Protein AF-A0AAV6HNK8-F1 (afdb_monomer_lite)

Structure (mmCIF, N/CA/C/O backbone):
data_AF-A0AAV6HNK8-F1
#
_entry.id   AF-A0AAV6HNK8-F1
#
loop_
_atom_site.group_PDB
_atom_site.id
_atom_site.type_symbol
_atom_site.label_atom_id
_atom_site.label_alt_id
_atom_site.label_comp_id
_atom_site.label_asym_id
_atom_site.label_entity_id
_atom_site.label_seq_id
_atom_site.pdbx_PDB_ins_code
_atom_site.Cartn_x
_atom_site.Cartn_y
_atom_site.Cartn_z
_atom_site.occupancy
_atom_site.B_iso_or_equiv
_atom_site.auth_seq_id
_atom_site.auth_comp_id
_atom_site.auth_asym_id
_atom_site.auth_atom_id
_atom_site.pdbx_PDB_model_num
ATOM 1 N N . MET A 1 1 ? 4.208 25.286 46.062 1.00 44.47 1 MET A N 1
ATOM 2 C CA . MET A 1 1 ? 5.483 24.540 46.177 1.00 44.47 1 MET A CA 1
ATOM 3 C C . MET A 1 1 ? 5.137 23.113 46.560 1.00 44.47 1 MET A C 1
ATOM 5 O O . MET A 1 1 ? 4.572 22.928 47.631 1.00 44.47 1 MET A O 1
ATOM 9 N N . ALA A 1 2 ? 5.389 22.135 45.686 1.00 54.12 2 ALA A N 1
ATOM 10 C CA . ALA A 1 2 ? 5.210 20.724 46.035 1.00 54.12 2 ALA A CA 1
ATOM 11 C C . ALA A 1 2 ? 6.093 20.379 47.248 1.00 54.12 2 ALA A C 1
ATOM 13 O O . ALA A 1 2 ? 7.211 20.893 47.353 1.00 54.12 2 ALA A O 1
ATOM 14 N N . SER A 1 3 ? 5.610 19.545 48.175 1.00 65.12 3 SER A N 1
ATOM 15 C CA . SER A 1 3 ? 6.433 19.140 49.317 1.00 65.12 3 SER A CA 1
ATOM 16 C C . SER A 1 3 ? 7.651 18.360 48.816 1.00 65.12 3 SER A C 1
ATOM 18 O O . SER A 1 3 ? 7.527 17.491 47.950 1.00 65.12 3 SER A O 1
ATOM 20 N N . GLN A 1 4 ? 8.833 18.642 49.369 1.00 66.06 4 GLN A N 1
ATOM 21 C CA . GLN A 1 4 ? 10.076 17.948 49.006 1.00 66.06 4 GLN A CA 1
ATOM 22 C C . GLN A 1 4 ? 9.941 16.417 49.140 1.00 66.06 4 GLN A C 1
ATOM 24 O O . GLN A 1 4 ? 10.512 15.674 48.347 1.00 66.06 4 GLN A O 1
ATOM 29 N N . SER A 1 5 ? 9.092 15.958 50.067 1.00 80.06 5 SER A N 1
ATOM 30 C CA . SER A 1 5 ? 8.732 14.551 50.260 1.00 80.06 5 SER A CA 1
ATOM 31 C C . SER A 1 5 ? 7.959 13.921 49.093 1.00 80.06 5 SER A C 1
ATOM 33 O O . SER A 1 5 ? 8.168 12.749 48.801 1.00 80.06 5 SER A O 1
ATOM 35 N N . SER A 1 6 ? 7.095 14.670 48.399 1.00 85.31 6 SER A N 1
ATOM 36 C CA . SER A 1 6 ? 6.280 14.133 47.295 1.00 85.31 6 SER A CA 1
ATOM 37 C C . SER A 1 6 ? 7.118 13.887 46.042 1.00 85.31 6 SER A C 1
ATOM 39 O O . SER A 1 6 ? 6.923 12.899 45.341 1.00 85.31 6 SER A O 1
ATOM 41 N N . ILE A 1 7 ? 8.090 14.763 45.781 1.00 84.56 7 ILE A N 1
ATOM 42 C CA . ILE A 1 7 ? 9.023 14.619 44.655 1.00 84.56 7 ILE A CA 1
ATOM 43 C C . ILE A 1 7 ? 9.979 13.455 44.915 1.00 84.56 7 ILE A C 1
ATOM 45 O O . ILE A 1 7 ? 10.166 12.613 44.045 1.00 84.56 7 ILE A O 1
ATOM 49 N N . GLN A 1 8 ? 10.522 13.367 46.135 1.00 86.44 8 GLN A N 1
ATOM 50 C CA . GLN A 1 8 ? 11.359 12.239 46.552 1.00 86.44 8 GLN A CA 1
ATOM 51 C C . GLN A 1 8 ? 10.616 10.906 46.439 1.00 86.44 8 GLN A C 1
ATOM 53 O O . GLN A 1 8 ? 11.208 9.921 46.014 1.00 86.44 8 GLN A O 1
ATOM 58 N N . PHE A 1 9 ? 9.322 10.880 46.772 1.00 90.75 9 PHE A N 1
ATOM 59 C CA . PHE A 1 9 ? 8.488 9.696 46.589 1.00 90.75 9 PHE A CA 1
ATOM 60 C C . PHE A 1 9 ? 8.343 9.308 45.112 1.00 90.75 9 PHE A C 1
ATOM 62 O O . PHE A 1 9 ? 8.540 8.144 44.782 1.00 90.75 9 PHE A O 1
ATOM 69 N N . ILE A 1 10 ? 8.034 10.258 44.220 1.00 90.12 10 ILE A N 1
ATOM 70 C CA . ILE A 1 10 ? 7.902 9.987 42.776 1.00 90.12 10 ILE A CA 1
ATOM 71 C C . ILE A 1 10 ? 9.223 9.462 42.202 1.00 90.12 10 ILE A C 1
ATOM 73 O O . ILE A 1 10 ? 9.225 8.485 41.453 1.00 90.12 10 ILE A O 1
ATOM 77 N N . ASP A 1 11 ? 10.342 10.075 42.588 1.00 90.12 11 ASP A N 1
ATOM 78 C CA . ASP A 1 11 ? 11.671 9.667 42.135 1.00 90.12 11 ASP A CA 1
ATOM 79 C C . ASP A 1 11 ? 12.012 8.255 42.636 1.00 90.12 11 ASP A C 1
ATOM 81 O O . ASP A 1 11 ? 12.425 7.409 41.840 1.00 90.12 11 ASP A O 1
ATOM 85 N N . ALA A 1 12 ? 11.750 7.972 43.919 1.00 88.00 12 ALA A N 1
ATOM 86 C CA . ALA A 1 12 ? 11.883 6.643 44.519 1.00 88.00 12 ALA A CA 1
ATOM 87 C C . ALA A 1 12 ? 11.012 5.592 43.814 1.00 88.00 12 ALA A C 1
ATOM 89 O O . ALA A 1 12 ? 11.482 4.494 43.536 1.00 88.00 12 ALA A O 1
ATOM 90 N N . ALA A 1 13 ? 9.765 5.933 43.496 1.00 87.50 13 ALA A N 1
ATOM 91 C CA . ALA A 1 13 ? 8.805 5.037 42.864 1.00 87.50 13 ALA A CA 1
ATOM 92 C C . ALA A 1 13 ? 9.179 4.667 41.419 1.00 87.50 13 ALA A C 1
ATOM 94 O O . ALA A 1 13 ? 9.021 3.518 41.017 1.00 87.50 13 ALA A O 1
ATOM 95 N N . LEU A 1 14 ? 9.656 5.630 40.625 1.00 89.44 14 LEU A N 1
ATOM 96 C CA . LEU A 1 14 ? 9.901 5.436 39.191 1.00 89.44 14 LEU A CA 1
ATOM 97 C C . LEU A 1 14 ? 11.283 4.854 38.879 1.00 89.44 14 LEU A C 1
ATOM 99 O O . LEU A 1 14 ? 11.413 4.025 37.969 1.00 89.44 14 LEU A O 1
ATOM 103 N N . PHE A 1 15 ? 12.311 5.309 39.600 1.00 88.12 15 PHE A N 1
ATOM 104 C CA . PHE A 1 15 ? 13.711 5.094 39.219 1.00 88.12 15 PHE A CA 1
ATOM 105 C C . PHE A 1 15 ? 14.494 4.203 40.181 1.00 88.12 15 PHE A C 1
ATOM 107 O O . PHE A 1 15 ? 15.564 3.725 39.807 1.00 88.12 15 PHE A O 1
ATOM 114 N N . PHE A 1 16 ? 13.979 3.943 41.384 1.00 81.25 16 PHE A N 1
ATOM 115 C CA . PHE A 1 16 ? 14.625 3.043 42.334 1.00 81.25 16 PHE A CA 1
ATOM 116 C C . PHE A 1 16 ? 13.859 1.719 42.436 1.00 81.25 16 PHE A C 1
ATOM 118 O O . PHE A 1 16 ? 12.638 1.691 42.286 1.00 81.25 16 PHE A O 1
ATOM 125 N N . PRO A 1 17 ? 14.557 0.598 42.679 1.00 71.06 17 PRO A N 1
ATOM 126 C CA . PRO A 1 17 ? 13.901 -0.680 42.902 1.00 71.06 17 PRO A CA 1
ATOM 127 C C . PRO A 1 17 ? 13.093 -0.622 44.202 1.00 71.06 17 PRO A C 1
ATOM 129 O O . PRO A 1 17 ? 13.648 -0.525 45.297 1.00 71.06 17 PRO A O 1
ATOM 132 N N . THR A 1 18 ? 11.770 -0.669 44.075 1.00 71.88 18 THR A N 1
ATOM 133 C CA . THR A 1 18 ? 10.832 -0.755 45.196 1.00 71.88 18 THR A CA 1
ATOM 134 C C . THR A 1 18 ? 10.357 -2.199 45.367 1.00 71.88 18 THR A C 1
ATOM 136 O O . THR A 1 18 ? 10.446 -3.022 44.457 1.00 71.88 18 THR A O 1
ATOM 139 N N . THR A 1 19 ? 9.792 -2.525 46.529 1.00 71.75 19 THR A N 1
ATOM 140 C CA . THR A 1 19 ? 9.098 -3.807 46.759 1.00 71.75 19 THR A CA 1
ATOM 141 C C . THR A 1 19 ? 7.797 -3.941 45.953 1.00 71.75 19 THR A C 1
ATOM 143 O O . THR A 1 19 ? 7.142 -4.978 46.022 1.00 71.75 19 THR A O 1
ATOM 146 N N . PHE A 1 20 ? 7.420 -2.902 45.200 1.00 77.38 20 PHE A N 1
ATOM 147 C CA . PHE A 1 20 ? 6.182 -2.791 44.441 1.00 77.38 20 PHE A CA 1
ATOM 148 C C . PHE A 1 20 ? 6.483 -2.237 43.031 1.00 77.38 20 PHE A C 1
ATOM 150 O O . PHE A 1 20 ? 6.378 -1.027 42.811 1.00 77.38 20 PHE A O 1
ATOM 157 N N . PRO A 1 21 ? 6.926 -3.087 42.084 1.00 81.94 21 PRO A N 1
ATOM 158 C CA . PRO A 1 21 ? 7.360 -2.635 40.766 1.00 81.94 21 PRO A CA 1
ATOM 159 C C . PRO A 1 21 ? 6.172 -2.114 39.952 1.00 81.94 21 PRO A C 1
ATOM 161 O O . PRO A 1 21 ? 5.161 -2.803 39.814 1.00 81.94 21 PRO A O 1
ATOM 164 N N . LEU A 1 22 ? 6.312 -0.901 39.418 1.00 90.25 22 LEU A N 1
ATOM 165 C CA . LEU A 1 22 ? 5.313 -0.259 38.563 1.00 90.25 22 LEU A CA 1
ATOM 166 C C . LEU A 1 22 ? 5.323 -0.845 37.146 1.00 90.25 22 LEU A C 1
ATOM 168 O O . LEU A 1 22 ? 6.377 -1.240 36.649 1.00 90.25 22 LEU A O 1
ATOM 172 N N . SER A 1 23 ? 4.173 -0.814 36.470 1.00 90.19 23 SER A N 1
ATOM 173 C CA . SER A 1 23 ? 4.002 -1.336 35.103 1.00 90.19 23 SER A CA 1
ATOM 174 C C . SER A 1 23 ? 4.705 -0.513 34.006 1.00 90.19 23 SER A C 1
ATOM 176 O O . SER A 1 23 ? 4.673 -0.897 32.843 1.00 90.19 23 SER A O 1
ATOM 178 N N . TYR A 1 24 ? 5.354 0.608 34.341 1.00 91.56 24 TYR A N 1
ATOM 179 C CA . TYR A 1 24 ? 6.062 1.456 33.373 1.00 91.56 24 TYR A CA 1
ATOM 180 C C . TYR A 1 24 ? 7.445 0.878 33.052 1.00 91.56 24 TYR A C 1
ATOM 182 O O . TYR A 1 24 ? 8.347 0.904 33.897 1.00 91.56 24 TYR A O 1
ATOM 190 N N . THR A 1 25 ? 7.635 0.369 31.836 1.00 85.75 25 THR A N 1
ATOM 191 C CA . THR A 1 25 ? 8.902 -0.253 31.413 1.00 85.75 25 THR A CA 1
ATOM 192 C C . THR A 1 25 ? 9.854 0.723 30.727 1.00 85.75 25 THR A C 1
ATOM 194 O O . THR A 1 25 ? 11.067 0.574 30.858 1.00 85.75 25 THR A O 1
ATOM 197 N N . ASP A 1 26 ? 9.326 1.724 30.022 1.00 89.62 26 ASP A N 1
ATOM 198 C CA . ASP A 1 26 ? 10.111 2.658 29.211 1.00 89.62 26 ASP A CA 1
ATOM 199 C C . ASP A 1 26 ? 10.731 3.794 30.065 1.00 89.62 26 ASP A C 1
ATOM 201 O O . ASP A 1 26 ? 10.008 4.501 30.777 1.00 89.62 26 ASP A O 1
ATOM 205 N N . PRO A 1 27 ? 12.065 4.000 30.036 1.00 89.19 27 PRO A N 1
ATOM 206 C CA . PRO A 1 27 ? 12.718 5.114 30.723 1.00 89.19 27 PRO A CA 1
ATOM 207 C C . PRO A 1 27 ? 12.196 6.502 30.326 1.00 89.19 27 PRO A C 1
ATOM 209 O O . PRO A 1 27 ? 12.055 7.360 31.203 1.00 89.19 27 PRO A O 1
ATOM 212 N N . ASP A 1 28 ? 11.886 6.731 29.048 1.00 89.81 28 ASP A N 1
ATOM 213 C CA . ASP A 1 28 ? 11.427 8.040 28.566 1.00 89.81 28 ASP A CA 1
ATOM 214 C C . ASP A 1 28 ? 10.011 8.330 29.074 1.00 89.81 28 ASP A C 1
ATOM 216 O O . ASP A 1 28 ? 9.724 9.414 29.595 1.00 89.81 28 ASP A O 1
ATOM 220 N N . GLN A 1 29 ? 9.152 7.309 29.057 1.00 93.38 29 GLN A N 1
ATOM 221 C CA . GLN A 1 29 ? 7.832 7.339 29.681 1.00 93.38 29 GLN A CA 1
ATOM 222 C C . GLN A 1 29 ? 7.901 7.735 31.164 1.00 93.38 29 GLN A C 1
ATOM 224 O O . GLN A 1 29 ? 7.149 8.602 31.618 1.00 93.38 29 GLN A O 1
ATOM 229 N N . LYS A 1 30 ? 8.824 7.144 31.933 1.00 92.69 30 LYS A N 1
ATOM 230 C CA . LYS A 1 30 ? 9.005 7.466 33.359 1.00 92.69 30 LYS A CA 1
ATOM 231 C C . LYS A 1 30 ? 9.391 8.928 33.571 1.00 92.69 30 LYS A C 1
ATOM 233 O O . LYS A 1 30 ? 8.860 9.575 34.476 1.00 92.69 30 LYS A O 1
ATOM 238 N N . TRP A 1 31 ? 10.269 9.477 32.732 1.00 92.12 31 TRP A N 1
ATOM 239 C CA . TRP A 1 31 ? 10.632 10.896 32.784 1.00 92.12 31 TRP A CA 1
ATOM 240 C C . TRP A 1 31 ? 9.448 11.819 32.478 1.00 92.12 31 TRP A C 1
ATOM 242 O O . TRP A 1 31 ? 9.265 12.828 33.168 1.00 92.12 31 TRP A O 1
ATOM 252 N N . LEU A 1 32 ? 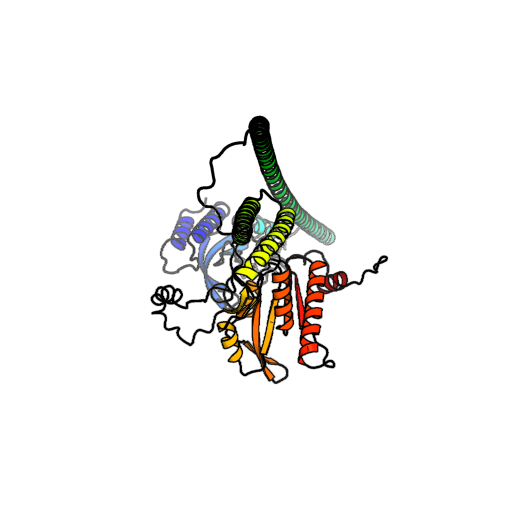8.605 11.460 31.508 1.00 92.94 32 LEU A N 1
ATOM 253 C CA . LEU A 1 32 ? 7.386 12.208 31.188 1.00 92.94 32 LEU A CA 1
ATOM 254 C C . LEU A 1 32 ? 6.366 12.159 32.332 1.00 92.94 32 LEU A C 1
ATOM 256 O O . LEU A 1 32 ? 5.843 13.202 32.730 1.00 92.94 32 LEU A O 1
ATOM 260 N N . ILE A 1 33 ? 6.136 10.979 32.918 1.00 94.31 33 ILE A N 1
ATOM 261 C CA . ILE A 1 33 ? 5.275 10.803 34.099 1.00 94.31 33 ILE A CA 1
ATOM 262 C C . ILE A 1 33 ? 5.754 11.697 35.243 1.00 94.31 33 ILE A C 1
ATOM 264 O O . ILE A 1 33 ? 4.965 12.462 35.805 1.00 94.31 33 ILE A O 1
ATOM 268 N N . ARG A 1 34 ? 7.056 11.651 35.550 1.00 93.62 34 ARG A N 1
ATOM 269 C CA . ARG A 1 34 ? 7.684 12.489 36.577 1.00 93.62 34 ARG A CA 1
ATOM 270 C C . ARG A 1 34 ? 7.429 13.974 36.318 1.00 93.62 34 ARG A C 1
ATOM 272 O O . ARG A 1 34 ? 7.010 14.686 37.228 1.00 93.62 34 ARG A O 1
ATOM 279 N N . SER A 1 35 ? 7.664 14.436 35.090 1.00 91.69 35 SER A N 1
ATOM 280 C CA . SER A 1 35 ? 7.471 15.835 34.692 1.00 91.69 35 SER A CA 1
ATOM 281 C C . SER A 1 35 ? 6.012 16.286 34.848 1.00 91.69 35 SER A C 1
ATOM 283 O O . SER A 1 35 ? 5.733 17.316 35.468 1.00 91.69 35 SER A O 1
ATOM 285 N N . HIS A 1 36 ? 5.060 15.488 34.357 1.00 93.00 36 HIS A N 1
ATOM 286 C CA . HIS A 1 36 ? 3.637 15.830 34.403 1.00 93.00 36 HIS A CA 1
ATOM 287 C C . HIS A 1 36 ? 3.088 15.816 35.839 1.00 93.00 36 HIS A C 1
ATOM 289 O O . HIS A 1 36 ? 2.350 16.728 36.214 1.00 93.00 36 HIS A O 1
ATOM 295 N N . LEU A 1 37 ? 3.480 14.842 36.670 1.00 93.00 37 LEU A N 1
ATOM 296 C CA . LEU A 1 37 ? 3.122 14.818 38.093 1.00 93.00 37 LEU A CA 1
ATOM 297 C C . LEU A 1 37 ? 3.743 15.988 38.857 1.00 93.00 37 LEU A C 1
ATOM 299 O O . LEU A 1 37 ? 3.088 16.590 39.703 1.00 93.00 37 LEU A O 1
ATOM 303 N N . PHE A 1 38 ? 4.985 16.351 38.547 1.00 91.19 38 PHE A N 1
ATOM 304 C CA . PHE A 1 38 ? 5.630 17.506 39.158 1.00 91.19 38 PHE A CA 1
ATOM 305 C C . PHE A 1 38 ? 4.871 18.805 38.854 1.00 91.19 38 PHE A C 1
ATOM 307 O O . PHE A 1 38 ? 4.566 19.561 39.778 1.00 91.19 38 PHE A O 1
ATOM 314 N N . SER A 1 39 ? 4.502 19.032 37.589 1.00 90.38 39 SER A N 1
ATOM 315 C CA . SER A 1 39 ? 3.689 20.188 37.181 1.00 90.38 39 SER A CA 1
ATOM 316 C C . SER A 1 39 ? 2.329 20.215 37.892 1.00 90.38 39 SER A C 1
ATOM 318 O O . SER A 1 39 ? 1.909 21.258 38.404 1.00 90.38 39 SER A O 1
ATOM 320 N N . LEU A 1 40 ? 1.674 19.054 38.018 1.00 91.94 40 LEU A N 1
ATOM 321 C CA . LEU A 1 40 ? 0.423 18.914 38.763 1.00 91.94 40 LEU A CA 1
ATOM 322 C C . LEU A 1 40 ? 0.594 19.331 40.233 1.00 91.94 40 LEU A C 1
ATOM 324 O O . LEU A 1 40 ? -0.136 20.193 40.712 1.00 91.94 40 LEU A O 1
ATOM 328 N N . LEU A 1 41 ? 1.580 18.771 40.938 1.00 91.38 41 LEU A N 1
ATOM 329 C CA . LEU A 1 41 ? 1.805 19.023 42.368 1.00 91.38 41 LEU A CA 1
ATOM 330 C C . LEU A 1 41 ? 2.271 20.453 42.673 1.00 91.38 41 LEU A C 1
ATOM 332 O O . LEU A 1 41 ? 2.056 20.956 43.777 1.00 91.38 41 LEU A O 1
ATOM 336 N N . GLN A 1 42 ? 2.926 21.124 41.723 1.00 88.88 42 GLN A N 1
ATOM 337 C CA . GLN A 1 42 ? 3.299 22.528 41.888 1.00 88.88 42 GLN A CA 1
ATOM 338 C C . GLN A 1 42 ? 2.079 23.449 41.937 1.00 88.88 42 GLN A C 1
ATOM 340 O O . GLN A 1 42 ? 2.050 24.358 42.773 1.00 88.88 42 GLN A O 1
ATOM 345 N N . ASN A 1 43 ? 1.100 23.196 41.067 1.00 86.31 43 ASN A N 1
ATOM 346 C CA . ASN A 1 43 ? -0.100 24.014 40.908 1.00 86.31 43 ASN A CA 1
ATOM 347 C C . ASN A 1 43 ? -1.245 23.580 41.835 1.00 86.31 43 ASN A C 1
ATOM 349 O O . ASN A 1 43 ? -2.023 24.413 42.294 1.00 86.31 43 ASN A O 1
ATOM 353 N N . PHE A 1 44 ? -1.311 22.290 42.162 1.00 89.75 44 PHE A N 1
ATOM 354 C CA . PHE A 1 44 ? -2.344 21.681 42.995 1.00 89.75 44 PHE A CA 1
ATOM 355 C C . PHE A 1 44 ? -1.694 20.885 44.145 1.00 89.75 44 PHE A C 1
ATOM 357 O O . PHE A 1 44 ? -1.632 19.654 44.113 1.00 89.75 44 PHE A O 1
ATOM 364 N N . PRO A 1 45 ? -1.191 21.572 45.190 1.00 86.88 45 PRO A N 1
ATOM 365 C CA . PRO A 1 45 ? -0.364 20.964 46.241 1.00 86.88 45 PRO A CA 1
ATOM 366 C C . PRO A 1 45 ? -1.129 20.046 47.209 1.00 86.88 45 PRO A C 1
ATOM 368 O O . PRO A 1 45 ? -0.522 19.454 48.097 1.00 86.88 45 PRO A O 1
ATOM 371 N N . PHE A 1 46 ? -2.454 19.951 47.080 1.00 87.19 46 PHE A N 1
ATOM 372 C CA . PHE A 1 46 ? -3.301 19.068 47.886 1.00 87.19 46 PHE A CA 1
ATOM 373 C C . PHE A 1 46 ? -3.335 17.628 47.360 1.00 87.19 46 PHE A C 1
ATOM 375 O O . PHE A 1 46 ? -3.758 16.733 48.090 1.00 87.19 46 PHE A O 1
ATOM 382 N N . PHE A 1 47 ? -2.870 17.385 46.131 1.00 92.31 47 PHE A N 1
ATOM 383 C CA . PHE A 1 47 ? -2.660 16.026 45.648 1.00 92.31 47 PHE A CA 1
ATOM 384 C C . PHE A 1 47 ? -1.448 15.393 46.326 1.00 92.31 47 PHE A C 1
ATOM 386 O O . PHE A 1 47 ? -0.406 16.022 46.514 1.00 92.31 47 PHE A O 1
ATOM 393 N N . ARG A 1 48 ? -1.581 14.117 46.670 1.00 92.06 48 ARG A N 1
ATOM 394 C CA . ARG A 1 48 ? -0.521 13.287 47.229 1.00 92.06 48 ARG A CA 1
ATOM 395 C C . ARG A 1 48 ? -0.267 12.118 46.287 1.00 92.06 48 ARG A C 1
ATOM 397 O O . ARG A 1 48 ? -1.211 11.378 46.003 1.00 92.06 48 ARG A O 1
ATOM 404 N N . PRO A 1 49 ? 0.969 11.951 45.791 1.00 93.81 49 PRO A N 1
ATOM 405 C CA . PRO A 1 49 ? 1.299 10.800 44.974 1.00 93.81 49 PRO A CA 1
ATOM 406 C C . PRO A 1 49 ? 1.299 9.532 45.836 1.00 93.81 49 PRO A C 1
ATOM 408 O O . PRO A 1 49 ? 1.772 9.547 46.973 1.00 93.81 49 PRO A O 1
ATOM 411 N N . SER A 1 50 ? 0.783 8.440 45.287 1.00 92.81 50 SER A N 1
ATOM 412 C CA . SER A 1 50 ? 0.836 7.106 45.882 1.00 92.81 50 SER A CA 1
ATOM 413 C C . SER A 1 50 ? 0.971 6.048 44.783 1.00 92.81 50 SER A C 1
ATOM 415 O O . SER A 1 50 ? 0.846 6.339 43.593 1.00 92.81 50 SER A O 1
ATOM 417 N N . MET A 1 51 ? 1.271 4.814 45.176 1.00 92.44 51 MET A N 1
ATOM 418 C CA . MET A 1 51 ? 1.294 3.647 44.293 1.00 92.44 51 MET A CA 1
ATOM 419 C C . MET A 1 51 ? 0.226 2.659 44.747 1.00 92.44 51 MET A C 1
ATOM 421 O O . MET A 1 51 ? -0.042 2.539 45.944 1.00 92.44 51 MET A O 1
ATOM 425 N N . GLY A 1 52 ? -0.370 1.932 43.810 1.00 90.81 52 GLY A N 1
ATOM 426 C CA . GLY A 1 52 ? -1.340 0.897 44.141 1.00 90.81 52 GLY A CA 1
ATOM 427 C C . GLY A 1 52 ? -1.607 -0.057 42.989 1.00 90.81 52 GLY A C 1
ATOM 428 O O . GLY A 1 52 ? -1.196 0.187 41.855 1.00 90.81 52 GLY A O 1
ATOM 429 N N . VAL A 1 53 ? -2.300 -1.151 43.304 1.00 93.31 53 VAL A N 1
ATOM 430 C CA . VAL A 1 53 ? -2.817 -2.080 42.298 1.00 93.31 53 VAL A CA 1
ATOM 431 C C . VAL A 1 53 ? -4.134 -1.515 41.780 1.00 93.31 53 VAL A C 1
ATOM 433 O O . VAL A 1 53 ? -5.078 -1.340 42.552 1.00 93.31 53 VAL A O 1
ATOM 436 N N . PHE A 1 54 ? -4.194 -1.228 40.488 1.00 91.62 54 PHE A N 1
ATOM 437 C CA . PHE A 1 54 ? -5.417 -0.881 39.785 1.00 91.62 54 PHE A CA 1
ATOM 438 C C . PHE A 1 54 ? -5.998 -2.133 39.126 1.00 91.62 54 PHE A C 1
ATOM 440 O O . PHE A 1 54 ? -5.253 -2.913 38.539 1.00 91.62 54 PHE A O 1
ATOM 447 N N . ILE A 1 55 ? -7.313 -2.330 39.237 1.00 90.81 55 ILE A N 1
ATOM 448 C CA . ILE A 1 55 ? -8.030 -3.447 38.612 1.00 90.81 55 ILE A CA 1
ATOM 449 C C . ILE A 1 55 ? -8.841 -2.874 37.452 1.00 90.81 55 ILE A C 1
ATOM 451 O O . ILE A 1 55 ? -9.748 -2.071 37.666 1.00 90.81 55 ILE A O 1
ATOM 455 N N . HIS A 1 56 ? -8.495 -3.269 36.232 1.00 87.69 56 HIS A N 1
ATOM 456 C CA . HIS A 1 56 ? -9.207 -2.904 35.016 1.00 87.69 56 HIS A CA 1
ATOM 457 C C . HIS A 1 56 ? -10.563 -3.623 34.937 1.00 87.69 56 HIS A C 1
ATOM 459 O O . HIS A 1 56 ? -10.806 -4.629 35.606 1.00 87.69 56 HIS A O 1
ATOM 465 N N . ASN A 1 57 ? -11.461 -3.112 34.091 1.00 81.56 57 ASN A N 1
ATOM 466 C CA . ASN A 1 57 ? -12.815 -3.661 33.933 1.00 81.56 57 ASN A CA 1
ATOM 467 C C . ASN A 1 57 ? -12.833 -5.112 33.410 1.00 81.56 57 ASN A C 1
ATOM 469 O O . ASN A 1 57 ? -13.821 -5.816 33.599 1.00 81.56 57 ASN A O 1
ATOM 473 N N . ASP A 1 58 ? -11.758 -5.557 32.760 1.00 79.25 58 ASP A N 1
ATOM 474 C CA . ASP A 1 58 ? -11.541 -6.927 32.279 1.00 79.25 58 ASP A CA 1
ATOM 475 C C . ASP A 1 58 ? -10.956 -7.867 33.355 1.00 79.25 58 ASP A C 1
ATOM 477 O O . ASP A 1 58 ? -10.755 -9.055 33.103 1.00 79.25 58 ASP A O 1
ATOM 481 N N . GLY A 1 59 ? -10.706 -7.353 34.563 1.00 81.31 59 GLY A N 1
ATOM 482 C CA . GLY A 1 59 ? -10.098 -8.081 35.673 1.00 81.31 59 GLY A CA 1
ATOM 483 C C . GLY A 1 59 ? -8.568 -8.080 35.667 1.00 81.31 59 GLY A C 1
ATOM 484 O O . GLY A 1 59 ? -7.972 -8.651 36.583 1.00 81.31 59 GLY A O 1
ATOM 485 N N . ALA A 1 60 ? -7.915 -7.439 34.691 1.00 86.81 60 ALA A N 1
ATOM 486 C CA . ALA A 1 60 ? -6.465 -7.292 34.687 1.00 86.81 60 ALA A CA 1
ATOM 487 C C . ALA A 1 60 ? -6.005 -6.371 35.828 1.00 86.81 60 ALA A C 1
ATOM 489 O O . ALA A 1 60 ? -6.650 -5.373 36.146 1.00 86.81 60 ALA A O 1
ATOM 490 N N . THR A 1 61 ? -4.875 -6.694 36.456 1.00 90.00 61 THR A N 1
ATOM 491 C CA . THR A 1 61 ? -4.290 -5.891 37.539 1.00 90.00 61 THR A CA 1
ATOM 492 C C . THR A 1 61 ? -3.005 -5.217 37.077 1.00 90.00 61 THR A C 1
ATOM 494 O O . THR A 1 61 ? -2.105 -5.909 36.602 1.00 90.00 61 THR A O 1
ATOM 497 N N . ALA A 1 62 ? -2.874 -3.910 37.298 1.00 91.56 62 ALA A N 1
ATOM 498 C CA . ALA A 1 62 ? -1.674 -3.141 36.979 1.00 91.56 62 ALA A CA 1
ATOM 499 C C . ALA A 1 62 ? -1.162 -2.373 38.205 1.00 91.56 62 ALA A C 1
ATOM 501 O O . ALA A 1 62 ? -1.937 -1.788 38.961 1.00 91.56 62 ALA A O 1
ATOM 502 N N . ASN A 1 63 ? 0.156 -2.342 38.401 1.00 93.25 63 ASN A N 1
ATOM 503 C CA . ASN A 1 63 ? 0.778 -1.567 39.473 1.00 93.25 63 ASN A CA 1
ATOM 504 C C . ASN A 1 63 ? 1.042 -0.152 38.965 1.00 93.25 63 ASN A C 1
ATOM 506 O O . ASN A 1 63 ? 1.999 0.085 38.223 1.00 93.25 63 ASN A O 1
ATOM 510 N N . LEU A 1 64 ? 0.188 0.788 39.356 1.00 95.06 64 LEU A N 1
ATOM 511 C CA . LEU A 1 64 ? 0.162 2.132 38.793 1.00 95.06 64 LEU A CA 1
ATOM 512 C C . LEU A 1 64 ? 0.489 3.192 39.847 1.00 95.06 64 LEU A C 1
ATOM 514 O O . LEU A 1 64 ? 0.306 3.012 41.054 1.00 95.06 64 LEU A O 1
ATOM 518 N N . LEU A 1 65 ? 0.960 4.333 39.348 1.00 94.88 65 LEU A N 1
ATOM 519 C CA . LEU A 1 65 ? 1.057 5.567 40.125 1.00 94.88 65 LEU A CA 1
ATOM 520 C C . LEU A 1 65 ? -0.284 6.285 40.086 1.00 94.88 65 LEU A C 1
ATOM 522 O O . LEU A 1 65 ? -0.928 6.367 39.039 1.00 94.88 65 LEU A O 1
ATOM 526 N N . ASN A 1 66 ? -0.661 6.867 41.213 1.00 94.56 66 ASN A N 1
ATOM 527 C CA . ASN A 1 66 ? -1.811 7.742 41.300 1.00 94.56 66 ASN A CA 1
ATOM 528 C C . ASN A 1 66 ? -1.492 9.015 42.084 1.00 94.56 66 ASN A C 1
ATOM 530 O O . ASN A 1 66 ? -0.472 9.123 42.766 1.00 94.56 66 ASN A O 1
ATOM 534 N N . ALA A 1 67 ? -2.380 9.990 41.957 1.00 95.12 67 ALA A N 1
ATOM 535 C CA . ALA A 1 67 ? -2.396 11.195 42.759 1.00 95.12 67 ALA A CA 1
ATOM 536 C C . ALA A 1 67 ? -3.793 11.361 43.363 1.00 95.12 67 ALA A C 1
ATOM 538 O O . ALA A 1 67 ? -4.770 11.533 42.632 1.00 95.12 67 ALA A O 1
ATOM 539 N N . THR A 1 68 ? -3.887 11.317 44.691 1.00 94.62 68 THR A N 1
ATOM 540 C CA . THR A 1 68 ? -5.151 11.474 45.426 1.00 94.62 68 THR A CA 1
ATOM 541 C C . THR A 1 68 ? -5.166 12.801 46.168 1.00 94.62 68 THR A C 1
ATOM 543 O O . THR A 1 68 ? -4.183 13.154 46.819 1.00 94.62 68 THR A O 1
ATOM 546 N N . GLY A 1 69 ? -6.265 13.544 46.101 1.00 92.38 69 GLY A N 1
ATOM 547 C CA . GLY A 1 69 ? -6.405 14.805 46.822 1.00 92.38 69 GLY A CA 1
ATOM 548 C C . GLY A 1 69 ? -7.825 15.351 46.801 1.00 92.38 69 GLY A C 1
ATOM 549 O O . GLY A 1 69 ? -8.656 14.929 46.004 1.00 92.38 69 GLY A O 1
ATOM 550 N N . ASP A 1 70 ? -8.078 16.321 47.672 1.00 90.44 70 ASP A N 1
ATOM 551 C CA . ASP A 1 70 ? -9.373 16.987 47.784 1.00 90.44 70 ASP A CA 1
ATOM 552 C C . ASP A 1 70 ? -9.381 18.265 46.939 1.00 90.44 70 ASP A C 1
ATOM 554 O O . ASP A 1 70 ? -8.775 19.280 47.293 1.00 90.44 70 ASP A O 1
ATOM 558 N N . LEU A 1 71 ? -10.051 18.210 45.790 1.00 89.94 71 LEU A N 1
ATOM 559 C CA . LEU A 1 71 ? -10.129 19.301 44.831 1.00 89.94 71 LEU A CA 1
ATOM 560 C C . LEU A 1 71 ? -11.128 20.361 45.304 1.00 89.94 71 LEU A C 1
ATOM 562 O O . LEU A 1 71 ? -12.343 20.160 45.260 1.00 89.94 71 LEU A O 1
ATOM 566 N N . GLN A 1 72 ? -10.623 21.520 45.726 1.00 86.62 72 GLN A N 1
ATOM 567 C CA . GLN A 1 72 ? -11.474 22.662 46.049 1.00 86.62 72 GLN A CA 1
ATOM 568 C C . GLN A 1 72 ? -11.922 23.369 44.769 1.00 86.62 72 GLN A C 1
ATOM 570 O O . GLN A 1 72 ? -11.108 23.958 44.060 1.00 86.62 72 GLN A O 1
ATOM 575 N N . VAL A 1 73 ? -13.226 23.352 44.508 1.00 84.38 73 VAL A N 1
ATOM 576 C CA . VAL A 1 73 ? -13.792 23.909 43.274 1.00 84.38 73 VAL A CA 1
ATOM 577 C C . VAL A 1 73 ? -14.399 25.303 43.480 1.00 84.38 73 VAL A C 1
ATOM 579 O O . VAL A 1 73 ? -14.139 26.219 42.705 1.00 84.38 73 VAL A O 1
ATOM 582 N N . SER A 1 74 ? -15.162 25.496 44.558 1.00 76.44 74 SER A N 1
ATOM 583 C CA . SER A 1 74 ? -15.702 26.795 44.981 1.00 76.44 74 SER A CA 1
ATOM 584 C C . SER A 1 74 ? -15.579 26.943 46.494 1.00 76.44 74 SER A C 1
ATOM 586 O O . SER A 1 74 ? -15.531 25.952 47.211 1.00 76.44 74 SER A O 1
ATOM 588 N N . ARG A 1 75 ? -15.549 28.173 47.020 1.00 73.56 75 ARG A N 1
ATOM 589 C CA . ARG A 1 75 ? -15.509 28.417 48.478 1.00 73.56 75 ARG A CA 1
ATOM 590 C C . ARG A 1 75 ? -16.802 28.014 49.196 1.00 73.56 75 ARG A C 1
ATOM 592 O O . ARG A 1 75 ? -16.786 27.864 50.411 1.00 73.56 75 ARG A O 1
ATOM 599 N N . SER A 1 76 ? -17.903 27.887 48.458 1.00 69.50 76 SER A N 1
ATOM 600 C CA . SER A 1 76 ? -19.238 27.575 48.980 1.00 69.50 76 SER A CA 1
ATOM 601 C C . SER A 1 76 ? -19.644 26.108 48.822 1.00 69.50 76 SER A C 1
ATOM 603 O O . SER A 1 76 ? -20.724 25.739 49.275 1.00 69.50 76 SER A O 1
ATOM 605 N N . THR A 1 77 ? -18.813 25.277 48.186 1.00 77.69 77 THR A N 1
ATOM 606 C CA . THR A 1 77 ? -19.081 23.850 47.967 1.00 77.69 77 THR A CA 1
ATOM 607 C C . THR A 1 77 ? -18.057 22.992 48.712 1.00 77.69 77 THR A C 1
ATOM 609 O O . THR A 1 77 ? -16.925 23.439 48.934 1.00 77.69 77 THR A O 1
ATOM 612 N N . PRO A 1 78 ? -18.422 21.762 49.116 1.00 82.00 78 PRO A N 1
ATOM 613 C CA . PRO A 1 78 ? -17.472 20.841 49.719 1.00 82.00 78 PRO A CA 1
ATOM 614 C C . PRO A 1 78 ? -16.347 20.500 48.723 1.00 82.00 78 PRO A C 1
ATOM 616 O O . PRO A 1 78 ? -16.559 20.571 47.511 1.00 82.00 78 PRO A O 1
ATOM 619 N N . PRO A 1 79 ? -15.148 20.143 49.210 1.00 87.12 79 PRO A N 1
ATOM 620 C CA . PRO A 1 79 ? -14.082 19.636 48.354 1.00 87.12 79 PRO A CA 1
ATOM 621 C C . PRO A 1 79 ? -14.510 18.346 47.641 1.00 87.12 79 PRO A C 1
ATOM 623 O O . PRO A 1 79 ? -15.226 17.522 48.214 1.00 87.12 79 PRO A O 1
ATOM 626 N N . VAL A 1 80 ? -14.035 18.153 46.411 1.00 90.25 80 VAL A N 1
ATOM 627 C CA . VAL A 1 80 ? -14.269 16.935 45.628 1.00 90.25 80 VAL A CA 1
ATOM 628 C C . VAL A 1 80 ? -13.076 15.989 45.811 1.00 90.25 80 VAL A C 1
ATOM 630 O O . VAL A 1 80 ? -11.998 16.285 45.294 1.00 90.25 80 VAL A O 1
ATOM 633 N N . PRO A 1 81 ? -13.223 14.856 46.516 1.00 92.31 81 PRO A N 1
ATOM 634 C CA . PRO A 1 81 ? -12.149 13.881 46.673 1.00 92.31 81 PRO A CA 1
ATOM 635 C C . PRO A 1 81 ? -11.891 13.182 45.333 1.00 92.31 81 PRO A C 1
ATOM 637 O O . PRO A 1 81 ? -12.741 12.456 44.813 1.00 92.31 81 PRO A O 1
ATOM 640 N N . LEU A 1 82 ? -10.710 13.415 44.769 1.00 93.69 82 LEU A N 1
ATOM 641 C CA . LEU A 1 82 ? -10.327 12.981 43.433 1.00 93.69 82 LEU A CA 1
ATOM 642 C C . LEU A 1 82 ? -9.101 12.069 43.499 1.00 93.69 82 LEU A C 1
ATOM 644 O O . LEU A 1 82 ? -8.109 12.389 44.156 1.00 93.69 82 LEU A O 1
ATOM 648 N N . THR A 1 83 ? -9.144 10.962 42.766 1.00 95.19 83 THR A N 1
ATOM 649 C CA . THR A 1 83 ? -7.994 10.085 42.531 1.00 95.19 83 THR A CA 1
ATOM 650 C C . THR A 1 83 ? -7.714 10.005 41.039 1.00 95.19 83 THR A C 1
ATOM 652 O O . THR A 1 83 ? -8.576 9.601 40.263 1.00 95.19 83 THR A O 1
ATOM 655 N N . ILE A 1 84 ? -6.502 10.381 40.639 1.00 96.56 84 ILE A N 1
ATOM 656 C CA . ILE A 1 84 ? -6.037 10.326 39.252 1.00 96.56 84 ILE A CA 1
ATOM 657 C C . ILE A 1 84 ? -5.036 9.183 39.138 1.00 96.56 84 ILE A C 1
ATOM 659 O O . ILE A 1 84 ? -3.932 9.284 39.666 1.00 96.56 84 ILE A O 1
ATOM 663 N N . TRP A 1 85 ? -5.409 8.110 38.455 1.00 96.25 85 TRP A N 1
ATOM 664 C CA . TRP A 1 85 ? -4.536 6.984 38.137 1.00 96.25 85 TRP A CA 1
ATOM 665 C C . TRP A 1 85 ? -3.880 7.194 36.776 1.00 96.25 85 TRP A C 1
ATOM 667 O O . TRP A 1 85 ? -4.541 7.558 35.804 1.00 96.25 85 TRP A O 1
ATOM 677 N N . LEU A 1 86 ? -2.575 6.961 36.689 1.00 96.31 86 LEU A N 1
ATOM 678 C CA . LEU A 1 86 ? -1.848 7.040 35.426 1.00 96.31 86 LEU A CA 1
ATOM 679 C C . LEU A 1 86 ? -1.863 5.672 34.748 1.00 96.31 86 LEU A C 1
ATOM 681 O O . LEU A 1 86 ? -1.393 4.699 35.324 1.00 96.31 86 LEU A O 1
ATOM 685 N N . HIS A 1 87 ? -2.420 5.606 33.538 1.00 94.69 87 HIS A N 1
ATOM 686 C CA . HIS A 1 87 ? -2.494 4.374 32.753 1.00 94.69 87 HIS A CA 1
ATOM 687 C C . HIS A 1 87 ? -1.089 3.829 32.446 1.00 94.69 87 HIS A C 1
ATOM 689 O O . HIS A 1 87 ? -0.158 4.605 32.242 1.00 94.69 87 HIS A O 1
ATOM 695 N N . GLU A 1 88 ? -0.927 2.514 32.314 1.00 92.94 88 GLU A N 1
ATOM 696 C CA . GLU A 1 88 ? 0.361 1.870 31.978 1.00 92.94 88 GLU A CA 1
ATOM 697 C C . GLU A 1 88 ? 0.981 2.345 30.653 1.00 92.94 88 GLU A C 1
ATOM 699 O O . GLU A 1 88 ? 2.195 2.313 30.498 1.00 92.94 88 GLU A O 1
ATOM 704 N N . ASN A 1 89 ? 0.152 2.874 29.748 1.00 93.06 89 ASN A N 1
ATOM 705 C CA . ASN A 1 89 ? 0.533 3.453 28.448 1.00 93.06 89 ASN A CA 1
ATOM 706 C C . ASN A 1 89 ? 0.486 4.995 28.432 1.00 93.06 89 ASN A C 1
ATOM 708 O O . ASN A 1 89 ? 0.475 5.626 27.373 1.00 93.06 89 ASN A O 1
ATOM 712 N N . TYR A 1 90 ? 0.399 5.635 29.597 1.00 94.25 90 TYR A N 1
ATOM 713 C CA . TYR A 1 90 ? 0.456 7.090 29.714 1.00 94.25 90 TYR A CA 1
ATOM 714 C C . TYR A 1 90 ? 1.828 7.613 29.246 1.00 94.25 90 TYR A C 1
ATOM 716 O O . TYR A 1 90 ? 2.832 7.015 29.624 1.00 94.25 90 TYR A O 1
ATOM 724 N N . PRO A 1 91 ? 1.927 8.728 28.494 1.00 93.12 91 PRO A N 1
ATOM 725 C CA . PRO A 1 91 ? 0.874 9.707 28.201 1.00 93.12 91 PRO A CA 1
ATOM 726 C C . PRO A 1 91 ? 0.078 9.457 26.911 1.00 93.12 91 PRO A C 1
ATOM 728 O O . PRO A 1 91 ? -0.795 10.262 26.596 1.00 93.12 91 PRO A O 1
ATOM 731 N N . HIS A 1 92 ? 0.339 8.382 26.164 1.00 91.94 92 HIS A N 1
ATOM 732 C CA . HIS A 1 92 ? -0.400 8.080 24.929 1.00 91.94 92 HIS A CA 1
ATOM 733 C C . HIS A 1 92 ? -1.857 7.683 25.191 1.00 91.94 92 HIS A C 1
ATOM 735 O O . HIS A 1 92 ? -2.720 7.935 24.355 1.00 91.94 92 HIS A O 1
ATOM 741 N N . VAL A 1 93 ? -2.134 7.119 26.369 1.00 92.56 93 VAL A N 1
ATOM 742 C CA . VAL A 1 93 ? -3.487 6.857 26.874 1.00 92.56 93 VAL A CA 1
ATOM 743 C C . VAL A 1 93 ? -3.801 7.809 28.032 1.00 92.56 93 VAL A C 1
ATOM 745 O O . VAL A 1 93 ? -2.932 8.097 28.861 1.00 92.56 93 VAL A O 1
ATOM 748 N N . ALA A 1 94 ? -5.042 8.302 28.078 1.00 94.31 94 ALA A N 1
ATOM 749 C CA . ALA A 1 94 ? -5.519 9.218 29.109 1.00 94.31 94 ALA A CA 1
ATOM 750 C C . ALA A 1 94 ? -5.430 8.605 30.522 1.00 94.31 94 ALA A C 1
ATOM 752 O O . ALA A 1 94 ? -5.579 7.391 30.686 1.00 94.31 94 ALA A O 1
ATOM 753 N N . PRO A 1 95 ? -5.216 9.422 31.567 1.00 96.06 95 PRO A N 1
ATOM 754 C CA . PRO A 1 95 ? -5.309 8.960 32.946 1.00 96.06 95 PRO A CA 1
ATOM 755 C C . PRO A 1 95 ? -6.763 8.638 33.324 1.00 96.06 95 PRO A C 1
ATOM 757 O O . PRO A 1 95 ? -7.710 9.209 32.784 1.00 96.06 95 PRO A O 1
ATOM 760 N N . ILE A 1 96 ? -6.935 7.760 34.307 1.00 95.25 96 ILE A N 1
ATOM 761 C CA . ILE A 1 96 ? -8.244 7.360 34.826 1.00 95.25 96 ILE A CA 1
ATOM 762 C C . ILE A 1 96 ? -8.556 8.227 36.043 1.00 95.25 96 ILE A C 1
ATOM 764 O O . ILE A 1 96 ? -7.802 8.244 37.016 1.00 95.25 96 ILE A O 1
ATOM 768 N N . VAL A 1 97 ? -9.666 8.960 35.995 1.00 95.62 97 VAL A N 1
ATOM 769 C CA . VAL A 1 97 ? -10.057 9.903 37.048 1.00 95.62 97 VAL A CA 1
ATOM 770 C C . VAL A 1 97 ? -11.284 9.381 37.782 1.00 95.62 97 VAL A C 1
ATOM 772 O O . VAL A 1 97 ? -12.331 9.173 37.171 1.00 95.62 97 VAL A O 1
ATOM 775 N N . LEU A 1 98 ? -11.154 9.199 39.094 1.00 93.12 98 LEU A N 1
ATOM 776 C CA . LEU A 1 98 ? -12.202 8.682 39.969 1.00 93.12 98 LEU A CA 1
ATOM 777 C C . LEU A 1 98 ? -12.540 9.696 41.066 1.00 93.12 98 LEU A C 1
ATOM 779 O O . LEU A 1 98 ? -11.649 10.206 41.747 1.00 93.12 98 LEU A O 1
ATOM 783 N N . VAL A 1 99 ? -13.829 9.954 41.263 1.00 92.12 99 VAL A N 1
ATOM 784 C CA . VAL A 1 99 ? -14.377 10.711 42.389 1.00 92.12 99 VAL A CA 1
ATOM 785 C C . VAL A 1 99 ? -14.818 9.728 43.464 1.00 92.12 99 VAL A C 1
ATOM 787 O O . VAL A 1 99 ? -15.645 8.851 43.222 1.00 92.12 99 VAL A O 1
ATOM 790 N N . SER A 1 100 ? -14.293 9.886 44.674 1.00 86.25 100 SER A N 1
ATOM 791 C CA . SER A 1 100 ? -14.656 9.014 45.791 1.00 86.25 100 SER A CA 1
ATOM 792 C C . SER A 1 100 ? -15.945 9.500 46.457 1.00 86.25 100 SER A C 1
ATOM 794 O O . SER A 1 100 ? -16.008 10.609 46.978 1.00 86.25 100 SER A O 1
ATOM 796 N N . SER A 1 101 ? -16.988 8.674 46.507 1.00 81.56 101 SER A N 1
ATOM 797 C CA . SER A 1 101 ? -18.169 9.004 47.319 1.00 81.56 101 SER A CA 1
ATOM 798 C C . SER A 1 101 ? -17.889 8.810 48.814 1.00 81.56 101 SER A C 1
ATOM 800 O O . SER A 1 101 ? -17.171 7.885 49.195 1.00 81.56 101 SER A O 1
ATOM 802 N N . ASN A 1 102 ? -18.505 9.625 49.673 1.00 72.88 102 ASN A N 1
ATOM 803 C CA . ASN A 1 102 ? -18.568 9.375 51.116 1.00 72.88 102 ASN A CA 1
ATOM 804 C C . ASN A 1 102 ? -20.041 9.253 51.543 1.00 72.88 102 ASN A C 1
ATOM 806 O O . ASN A 1 102 ? -20.918 9.862 50.938 1.00 72.88 102 ASN A O 1
ATOM 810 N N . SER A 1 103 ? -20.310 8.515 52.621 1.00 66.50 103 SER A N 1
ATOM 811 C CA . SER A 1 103 ? -21.626 8.363 53.264 1.00 66.50 103 SER A CA 1
ATOM 812 C C . SER A 1 103 ? -22.385 9.680 53.499 1.00 66.50 103 SER A C 1
ATOM 814 O O . SER A 1 103 ? -23.611 9.689 53.480 1.00 66.50 103 SER A O 1
ATOM 816 N N . MET A 1 104 ? -21.667 10.792 53.687 1.00 65.19 104 MET A N 1
ATOM 817 C CA . MET A 1 104 ? -22.243 12.125 53.897 1.00 65.19 104 MET A CA 1
ATOM 818 C C . MET A 1 104 ? -22.564 12.876 52.592 1.00 65.19 104 MET A C 1
ATOM 820 O O . MET A 1 104 ? -23.444 13.733 52.584 1.00 65.19 104 MET A O 1
ATOM 824 N N . TYR A 1 105 ? -21.875 12.551 51.495 1.00 75.31 105 TYR A N 1
ATOM 825 C CA . TYR A 1 105 ? -21.984 13.224 50.200 1.00 75.31 105 TYR A CA 1
ATOM 826 C C . TYR A 1 105 ? -21.924 12.176 49.075 1.00 75.31 105 TYR A C 1
ATOM 828 O O . TYR A 1 105 ? -20.843 11.904 48.542 1.00 75.31 105 TYR A O 1
ATOM 836 N N . PRO A 1 106 ? -23.055 11.531 48.736 1.00 80.25 106 PRO A N 1
ATOM 837 C CA . PRO A 1 106 ? -23.096 10.569 47.641 1.00 80.25 106 PRO A CA 1
ATOM 838 C C . PRO A 1 106 ? -22.913 11.271 46.289 1.00 80.25 106 PRO A C 1
ATOM 840 O O . PRO A 1 106 ? -23.237 12.452 46.142 1.00 80.25 106 PRO A O 1
ATOM 843 N N . ILE A 1 107 ? -22.421 10.538 45.289 1.00 83.56 107 ILE A N 1
ATOM 844 C CA . ILE A 1 107 ? -22.325 11.035 43.909 1.00 83.56 107 ILE A CA 1
ATOM 845 C C . ILE A 1 107 ? -23.741 11.262 43.360 1.00 83.56 107 ILE A C 1
ATOM 847 O O . ILE A 1 107 ? -24.646 10.450 43.580 1.00 83.56 107 ILE A O 1
ATOM 851 N N . GLN A 1 108 ? -23.950 12.386 42.674 1.00 77.06 108 GLN A N 1
ATOM 852 C CA . GLN A 1 108 ? -25.223 12.696 42.026 1.00 77.06 108 GLN A CA 1
ATOM 853 C C . GLN A 1 108 ? -25.500 11.703 40.890 1.00 77.06 108 GLN A C 1
ATOM 855 O O . GLN A 1 108 ? -24.672 11.531 40.003 1.00 77.06 108 GLN A O 1
ATOM 860 N N . ARG A 1 109 ? -26.684 11.075 40.892 1.00 69.88 109 ARG A N 1
ATOM 861 C CA . ARG A 1 109 ? -27.042 10.043 3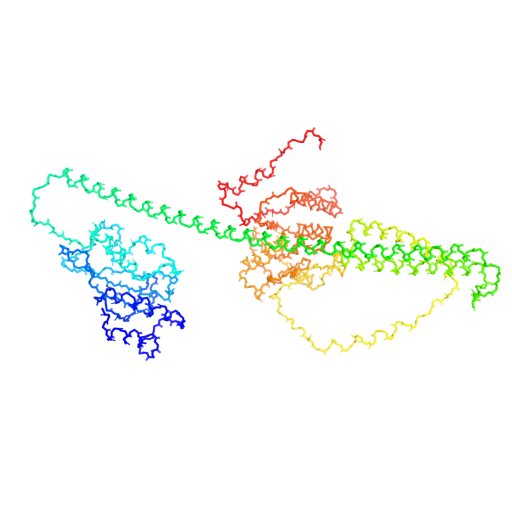9.898 1.00 69.88 109 ARG A CA 1
ATOM 862 C C . ARG A 1 109 ? -27.190 10.575 38.471 1.00 69.88 109 ARG A C 1
ATOM 864 O O . ARG A 1 109 ? -26.945 9.823 37.538 1.00 69.88 109 ARG A O 1
ATOM 871 N N . ASP A 1 110 ? -27.547 11.849 38.327 1.00 68.00 110 ASP A N 1
ATOM 872 C CA . ASP A 1 110 ? -27.798 12.493 37.032 1.00 68.00 110 ASP A CA 1
ATOM 873 C C . ASP A 1 110 ? -26.648 13.433 36.616 1.00 68.00 110 ASP A C 1
ATOM 875 O O . ASP A 1 110 ? -26.857 14.377 35.851 1.00 68.00 110 ASP A O 1
ATOM 879 N N . ASN A 1 111 ? -25.432 13.236 37.146 1.00 74.81 111 ASN A N 1
ATOM 880 C CA . ASN A 1 111 ? -24.296 14.075 36.770 1.00 74.81 111 ASN A CA 1
ATOM 881 C C . ASN A 1 111 ? -23.809 13.719 35.347 1.00 74.81 111 ASN A C 1
ATOM 883 O O . ASN A 1 111 ? -23.500 12.558 35.085 1.00 74.81 111 ASN A O 1
ATOM 887 N N . PRO A 1 112 ? -23.686 14.693 34.427 1.00 74.62 112 PRO A N 1
ATOM 888 C CA . PRO A 1 112 ? -23.292 14.417 33.043 1.00 74.62 112 PRO A CA 1
ATOM 889 C C . PRO A 1 112 ? -21.806 14.061 32.871 1.00 74.62 112 PRO A C 1
ATOM 891 O O . PRO A 1 112 ? -21.415 13.603 31.800 1.00 74.62 112 PRO A O 1
ATOM 894 N N . PHE A 1 113 ? -20.972 14.286 33.891 1.00 82.50 113 PHE A N 1
ATOM 895 C CA . PHE A 1 113 ? -19.518 14.125 33.810 1.00 82.50 113 PHE A CA 1
ATOM 896 C C . PHE A 1 113 ? -18.955 13.074 34.767 1.00 82.50 113 PHE A C 1
ATOM 898 O O . PHE A 1 113 ? -17.772 12.761 34.670 1.00 82.50 113 PHE A O 1
ATOM 905 N N . VAL A 1 114 ? -19.754 12.548 35.696 1.00 86.00 114 VAL A N 1
ATOM 906 C CA . VAL A 1 114 ? -19.324 11.534 36.666 1.00 86.00 114 VAL A CA 1
ATOM 907 C C . VAL A 1 114 ? -20.384 10.453 36.744 1.00 86.00 114 VAL A C 1
ATOM 909 O O . VAL A 1 114 ? -21.541 10.734 37.050 1.00 86.00 114 VAL A O 1
ATOM 912 N N . ASP A 1 115 ? -19.982 9.218 36.473 1.00 83.50 115 ASP A N 1
ATOM 913 C CA . ASP A 1 115 ? -20.880 8.077 36.552 1.00 83.50 115 ASP A CA 1
ATOM 914 C C . ASP A 1 115 ? -21.130 7.640 38.016 1.00 83.50 115 ASP A C 1
ATOM 916 O O . ASP A 1 115 ? -20.422 8.058 38.940 1.00 83.50 115 ASP A O 1
ATOM 920 N N . PRO A 1 116 ? -22.118 6.763 38.276 1.00 78.50 116 PRO A N 1
ATOM 921 C CA . PRO A 1 116 ? -22.386 6.271 39.628 1.00 78.50 116 PRO A CA 1
ATOM 922 C C . PRO A 1 116 ? -21.235 5.480 40.274 1.00 78.50 116 PRO A C 1
ATOM 924 O O . PRO A 1 116 ? -21.255 5.288 41.489 1.00 78.50 116 PRO A O 1
ATOM 927 N N . SER A 1 117 ? -20.257 5.005 39.493 1.00 81.69 117 SER A N 1
ATOM 928 C CA . SER A 1 117 ? -19.046 4.342 39.999 1.00 81.69 117 SER A CA 1
ATOM 929 C C . SER A 1 117 ? -17.971 5.339 40.452 1.00 81.69 117 SER A C 1
ATOM 931 O O . SER A 1 117 ? -17.008 4.953 41.114 1.00 81.69 117 SER A O 1
ATOM 933 N N . GLY A 1 118 ? -18.157 6.625 40.141 1.00 84.06 118 GLY A N 1
ATOM 934 C CA . GLY A 1 118 ? -17.203 7.699 40.386 1.00 84.06 118 GLY A CA 1
ATOM 935 C C . GLY A 1 118 ? -16.260 7.954 39.218 1.00 84.06 118 GLY A C 1
ATOM 936 O O . GLY A 1 118 ? -15.454 8.881 39.303 1.00 84.06 118 GLY A O 1
ATOM 937 N N . ALA A 1 119 ? -16.339 7.198 38.122 1.00 88.50 119 ALA A N 1
ATOM 938 C CA . ALA A 1 119 ? -15.497 7.448 36.964 1.00 88.50 119 ALA A CA 1
ATOM 939 C C . ALA A 1 119 ? -15.919 8.737 36.259 1.00 88.50 119 ALA A C 1
ATOM 941 O O . ALA A 1 119 ? -17.093 8.985 35.983 1.00 88.50 119 ALA A O 1
ATOM 942 N N . THR A 1 120 ? -14.934 9.595 36.008 1.00 89.81 120 THR A N 1
ATOM 943 C CA . THR A 1 120 ? -15.153 10.911 35.414 1.00 89.81 120 THR A CA 1
ATOM 944 C C . THR A 1 120 ? -14.957 10.852 33.905 1.00 89.81 120 THR A C 1
ATOM 946 O O . THR A 1 120 ? -13.876 10.522 33.420 1.00 89.81 120 THR A O 1
ATOM 949 N N . THR A 1 121 ? -15.977 11.257 33.158 1.00 84.75 121 THR A N 1
ATOM 950 C CA . THR A 1 121 ? -15.951 11.454 31.707 1.00 84.75 121 THR A CA 1
ATOM 951 C C . THR A 1 121 ? -16.022 12.944 31.398 1.00 84.75 121 THR A C 1
ATOM 953 O O . THR A 1 121 ? -17.086 13.553 31.460 1.00 84.75 121 THR A O 1
ATOM 956 N N . SER A 1 122 ? -14.882 13.545 31.053 1.00 83.81 122 SER A N 1
ATOM 957 C CA . SER A 1 122 ? -14.813 14.933 30.583 1.00 83.81 122 SER A CA 1
ATOM 958 C C . SER A 1 122 ? -14.436 14.981 29.097 1.00 83.81 122 SER A C 1
ATOM 960 O O . SER A 1 122 ? -13.716 14.092 28.634 1.00 83.81 122 SER A O 1
ATOM 962 N N . PRO A 1 123 ? -14.846 16.021 28.345 1.00 80.25 123 PRO A N 1
ATOM 963 C CA . PRO A 1 123 ? -14.433 16.179 26.948 1.00 80.25 123 PRO A CA 1
ATOM 964 C C . PRO A 1 123 ? -12.910 16.157 26.782 1.00 80.25 123 PRO A C 1
ATOM 966 O O . PRO A 1 123 ? -12.396 15.538 25.860 1.00 80.25 123 PRO A O 1
ATOM 969 N N . TYR A 1 124 ? -12.182 16.742 27.739 1.00 84.38 124 TYR A N 1
ATOM 970 C CA . TYR A 1 124 ? -10.720 16.751 27.742 1.00 84.38 124 TYR A CA 1
ATOM 971 C C . TYR A 1 124 ? -10.103 15.349 27.909 1.00 84.38 124 TYR A C 1
ATOM 973 O O . TYR A 1 124 ? -9.041 15.078 27.355 1.00 84.38 124 TYR A O 1
ATOM 981 N N . LEU A 1 125 ? -10.755 14.444 28.652 1.00 87.62 125 LEU A N 1
ATOM 982 C CA . LEU A 1 125 ? -10.342 13.036 28.735 1.00 87.62 125 LEU A CA 1
ATOM 983 C C . LEU A 1 125 ? -10.675 12.266 27.449 1.00 87.62 125 LEU A C 1
ATOM 985 O O . LEU A 1 125 ? -9.900 11.405 27.046 1.00 87.62 125 LEU A O 1
ATOM 989 N N . GLN A 1 126 ? -11.797 12.584 26.794 1.00 86.25 126 GLN A N 1
ATOM 990 C CA . GLN A 1 126 ? -12.213 11.943 25.539 1.00 86.25 126 GLN A CA 1
ATOM 991 C C . GLN A 1 126 ? -11.333 12.352 24.349 1.00 86.25 126 GLN A C 1
ATOM 993 O O . GLN A 1 126 ? -11.034 11.520 23.499 1.00 86.25 126 GLN A O 1
ATOM 998 N N . SER A 1 127 ? -10.887 13.609 24.302 1.00 85.25 127 SER A N 1
ATOM 999 C CA . SER A 1 127 ? -9.996 14.144 23.264 1.00 85.25 127 SER A CA 1
ATOM 1000 C C . SER A 1 127 ? -8.518 14.137 23.681 1.00 85.25 127 SER A C 1
ATOM 1002 O O . SER A 1 127 ? -7.745 14.986 23.232 1.00 85.25 127 SER A O 1
ATOM 1004 N N . TRP A 1 128 ? -8.123 13.250 24.599 1.00 90.50 128 TRP A N 1
ATOM 1005 C CA . TRP A 1 128 ? -6.760 13.212 25.123 1.00 90.50 128 TRP A CA 1
ATOM 1006 C C . TRP A 1 128 ? -5.752 12.850 24.027 1.00 90.50 128 TRP A C 1
ATOM 1008 O O . TRP A 1 128 ? -5.838 11.785 23.417 1.00 90.50 128 TRP A O 1
ATOM 1018 N N . PHE A 1 129 ? -4.755 13.710 23.812 1.00 88.81 129 PHE A N 1
ATOM 1019 C CA . PHE A 1 129 ? -3.734 13.511 22.789 1.00 88.81 129 PHE A CA 1
ATOM 1020 C C . PHE A 1 129 ? -2.379 14.080 23.229 1.00 88.81 129 PHE A C 1
ATOM 1022 O O . PHE A 1 129 ? -2.196 15.292 23.366 1.00 88.81 129 PHE A O 1
ATOM 1029 N N . HIS A 1 130 ? -1.392 13.211 23.444 1.00 86.06 130 HIS A N 1
ATOM 1030 C CA . HIS A 1 130 ? -0.018 13.623 23.745 1.00 86.06 130 HIS A CA 1
ATOM 1031 C C . HIS A 1 130 ? 0.705 14.088 22.461 1.00 86.06 130 HIS A C 1
ATOM 1033 O O . HIS A 1 130 ? 0.588 13.402 21.446 1.00 86.06 130 HIS A O 1
ATOM 1039 N N . PRO A 1 131 ? 1.465 15.210 22.462 1.00 87.00 131 PRO A N 1
ATOM 1040 C CA . PRO A 1 131 ? 1.925 15.995 23.615 1.00 87.00 131 PRO A CA 1
ATOM 1041 C C . PRO A 1 131 ? 1.050 17.177 24.041 1.00 87.00 131 PRO A C 1
ATOM 1043 O O . PRO A 1 131 ? 1.393 17.850 25.010 1.00 87.00 131 PRO A O 1
ATOM 1046 N N . LYS A 1 132 ? -0.071 17.438 23.359 1.00 82.25 132 LYS A N 1
ATOM 1047 C CA . LYS A 1 132 ? -0.942 18.587 23.664 1.00 82.25 132 LYS A CA 1
ATOM 1048 C C . LYS A 1 132 ? -1.635 18.452 25.033 1.00 82.25 132 LYS A C 1
ATOM 1050 O O . LYS A 1 132 ? -1.830 19.455 25.711 1.00 82.25 132 LYS A O 1
ATOM 1055 N N . SER A 1 133 ? -1.962 17.232 25.467 1.00 89.56 133 SER A N 1
ATOM 1056 C CA . SER A 1 133 ? -2.638 16.966 26.744 1.00 89.56 133 SER A CA 1
ATOM 1057 C C . SER A 1 133 ? -1.676 16.684 27.908 1.00 89.56 133 SER A C 1
ATOM 1059 O O . SER A 1 133 ? -0.738 15.891 27.799 1.00 89.56 133 SER A O 1
ATOM 1061 N N . ASN A 1 134 ? -1.950 17.297 29.064 1.00 90.00 134 ASN A N 1
ATOM 1062 C CA . ASN A 1 134 ? -1.231 17.085 30.326 1.00 90.00 134 ASN A CA 1
ATOM 1063 C C . ASN A 1 134 ? -2.166 17.085 31.563 1.00 90.00 134 ASN A C 1
ATOM 1065 O O . ASN A 1 134 ? -3.345 17.437 31.472 1.00 90.00 134 ASN A O 1
ATOM 1069 N N . LEU A 1 135 ? -1.631 16.676 32.727 1.00 92.50 135 LEU A N 1
ATOM 1070 C CA . LEU A 1 135 ? -2.383 16.553 33.993 1.00 92.50 135 LEU A CA 1
ATOM 1071 C C . LEU A 1 135 ? -2.801 17.893 34.603 1.00 92.50 135 LEU A C 1
ATOM 1073 O O . LEU A 1 135 ? -3.823 17.960 35.283 1.00 92.50 135 LEU A O 1
ATOM 1077 N N . PHE A 1 136 ? -2.012 18.946 34.395 1.00 90.06 136 PHE A N 1
ATOM 1078 C CA . PHE A 1 136 ? -2.334 20.270 34.918 1.00 90.06 136 PHE A CA 1
ATOM 1079 C C . PHE A 1 136 ? -3.612 20.799 34.260 1.00 90.06 136 PHE A C 1
ATOM 1081 O O . PHE A 1 136 ? -4.571 21.144 34.953 1.00 90.06 136 PHE A O 1
ATOM 1088 N N . ASP A 1 137 ? -3.657 20.765 32.929 1.00 87.81 137 ASP A N 1
ATOM 1089 C CA . ASP A 1 137 ? -4.817 21.197 32.155 1.00 87.81 137 ASP A CA 1
ATOM 1090 C C . ASP A 1 137 ? -6.025 20.289 32.391 1.00 87.81 137 ASP A C 1
ATOM 1092 O O . ASP A 1 137 ? -7.152 20.781 32.456 1.00 87.81 137 ASP A O 1
ATOM 1096 N N . LEU A 1 138 ? -5.815 18.985 32.612 1.00 92.69 138 LEU A N 1
ATOM 1097 C CA . LEU A 1 138 ? -6.882 18.072 33.029 1.00 92.69 138 LEU A CA 1
ATOM 1098 C C . LEU A 1 138 ? -7.569 18.565 34.305 1.00 92.69 138 LEU A C 1
ATOM 1100 O O . LEU A 1 138 ? -8.783 18.760 34.314 1.00 92.69 138 LEU A O 1
ATOM 1104 N N . VAL A 1 139 ? -6.808 18.795 35.379 1.00 91.88 139 VAL A N 1
ATOM 1105 C CA . VAL A 1 139 ? -7.382 19.229 36.660 1.00 91.88 139 VAL A CA 1
ATOM 1106 C C . VAL A 1 139 ? -7.995 20.619 36.545 1.00 91.88 139 VAL A C 1
ATOM 1108 O O . VAL A 1 139 ? -9.077 20.851 37.077 1.00 91.88 139 VAL A O 1
ATOM 1111 N N . HIS A 1 140 ? -7.373 21.531 35.801 1.00 87.31 140 HIS A N 1
ATOM 1112 C CA . HIS A 1 140 ? -7.939 22.854 35.557 1.00 87.31 140 HIS A CA 1
ATOM 1113 C C . HIS A 1 140 ? -9.293 22.790 34.822 1.00 87.31 140 HIS A C 1
ATOM 1115 O O . HIS A 1 140 ? -10.229 23.506 35.186 1.00 87.31 140 HIS A O 1
ATOM 1121 N N . ASN A 1 141 ? -9.440 21.899 33.837 1.00 87.62 141 ASN A N 1
ATOM 1122 C CA . ASN A 1 141 ? -10.724 21.647 33.178 1.00 87.62 141 ASN A CA 1
ATOM 1123 C C . ASN A 1 141 ? -11.751 21.037 34.141 1.00 87.62 141 ASN A C 1
ATOM 1125 O O . ASN A 1 141 ? -12.902 21.469 34.148 1.00 87.62 141 ASN A O 1
ATOM 1129 N N . LEU A 1 142 ? -11.344 20.096 34.997 1.00 89.06 142 LEU A N 1
ATOM 1130 C CA . LEU A 1 142 ? -12.233 19.509 36.005 1.00 89.06 142 LEU A CA 1
ATOM 1131 C C . LEU A 1 142 ? -12.722 20.539 37.029 1.00 89.06 142 LEU A C 1
ATOM 1133 O O . LEU A 1 142 ? -13.903 20.532 37.362 1.00 89.06 142 LEU A O 1
ATOM 1137 N N . VAL A 1 143 ? -11.869 21.471 37.473 1.00 86.12 143 VAL A N 1
ATOM 1138 C CA . VAL A 1 143 ? -12.288 22.589 38.340 1.00 86.12 143 VAL A CA 1
ATOM 1139 C C . VAL A 1 143 ? -13.390 23.405 37.667 1.00 86.12 143 VAL A C 1
ATOM 1141 O O . VAL A 1 143 ? -14.415 23.673 38.285 1.00 86.12 143 VAL A O 1
ATOM 1144 N N . LYS A 1 144 ? -13.222 23.763 36.389 1.00 81.94 144 LYS A N 1
ATOM 1145 C CA . LYS A 1 144 ? -14.242 24.517 35.644 1.00 81.94 144 LYS A CA 1
ATOM 1146 C C . LYS A 1 144 ? -15.544 23.736 35.483 1.00 81.94 144 LYS A C 1
ATOM 1148 O O . LYS A 1 144 ? -16.619 24.307 35.620 1.00 81.94 144 LYS A O 1
ATOM 1153 N N . ILE A 1 145 ? -15.469 22.442 35.191 1.00 82.06 145 ILE A N 1
ATOM 1154 C CA . ILE A 1 145 ? -16.661 21.609 34.999 1.00 82.06 145 ILE A CA 1
ATOM 1155 C C . ILE A 1 145 ? -17.419 21.458 36.322 1.00 82.06 145 ILE A C 1
ATOM 1157 O O . ILE A 1 145 ? -18.619 21.729 36.392 1.00 82.06 145 ILE A O 1
ATOM 1161 N N . PHE A 1 146 ? -16.713 21.094 37.393 1.00 85.25 146 PHE A N 1
ATOM 1162 C CA . PHE A 1 146 ? -17.322 20.859 38.698 1.00 85.25 146 PHE A CA 1
ATOM 1163 C C . PHE A 1 146 ? -17.786 22.142 39.392 1.00 85.25 146 PHE A C 1
ATOM 1165 O O . PHE A 1 146 ? -18.593 22.058 40.317 1.00 85.25 146 PHE A O 1
ATOM 1172 N N . SER A 1 147 ? -17.321 23.327 38.970 1.00 79.38 147 SER A N 1
ATOM 1173 C CA . SER A 1 147 ? -17.807 24.593 39.535 1.00 79.38 147 SER A CA 1
ATOM 1174 C C . SER A 1 147 ? -19.222 24.910 39.081 1.00 79.38 147 SER A C 1
ATOM 1176 O O . SER A 1 147 ? -19.952 25.576 39.808 1.00 79.38 147 SER A O 1
ATOM 1178 N N . HIS A 1 148 ? -19.599 24.421 37.898 1.00 74.81 148 HIS A N 1
ATOM 1179 C CA . HIS A 1 148 ? -20.943 24.561 37.346 1.00 74.81 148 HIS A CA 1
ATOM 1180 C C . HIS A 1 148 ? -21.813 23.347 37.705 1.00 74.81 148 HIS A C 1
ATOM 1182 O O . HIS A 1 148 ? -22.969 23.512 38.075 1.00 74.81 148 HIS A O 1
ATOM 1188 N N . ASN A 1 149 ? -21.254 22.130 37.655 1.00 76.44 149 ASN A N 1
ATOM 1189 C CA . ASN A 1 149 ? -21.967 20.884 37.950 1.00 76.44 149 ASN A CA 1
ATOM 1190 C C . ASN A 1 149 ? -21.211 20.054 38.995 1.00 76.44 149 ASN A C 1
ATOM 1192 O O . ASN A 1 149 ? -20.413 19.177 38.659 1.00 76.44 149 ASN A O 1
ATOM 1196 N N . HIS A 1 150 ? -21.457 20.345 40.273 1.00 84.12 150 HIS A N 1
ATOM 1197 C CA . HIS A 1 150 ? -20.760 19.687 41.376 1.00 84.12 150 HIS A CA 1
ATOM 1198 C C . HIS A 1 150 ? -21.096 18.181 41.442 1.00 84.12 150 HIS A C 1
ATOM 1200 O O . HIS A 1 150 ? -22.273 17.833 41.493 1.00 84.12 150 HIS A O 1
ATOM 1206 N N . PRO A 1 151 ? -20.105 17.270 41.490 1.00 82.88 151 PRO A N 1
ATOM 1207 C CA . PRO A 1 151 ? -20.348 15.829 41.353 1.00 82.88 151 PRO A CA 1
ATOM 1208 C C . PRO A 1 151 ? -20.993 15.181 42.584 1.00 82.88 151 PRO A C 1
ATOM 1210 O O . PRO A 1 151 ? -21.625 14.131 42.478 1.00 82.88 151 PRO A O 1
ATOM 1213 N N . LEU A 1 152 ? -20.859 15.799 43.760 1.00 82.88 152 LEU A N 1
ATOM 1214 C CA . LEU A 1 152 ? -21.454 15.298 45.000 1.00 82.88 152 LEU A CA 1
ATOM 1215 C C . LEU A 1 152 ? -22.781 15.990 45.312 1.00 82.88 152 LEU A C 1
ATOM 1217 O O . LEU A 1 152 ? -22.913 17.205 45.145 1.00 82.88 152 LEU A O 1
ATOM 1221 N N . PHE A 1 153 ? -23.741 15.221 45.824 1.00 69.06 153 PHE A N 1
ATOM 1222 C CA . PHE A 1 153 ? -25.040 15.718 46.258 1.00 69.06 153 PHE A CA 1
ATOM 1223 C C . PHE A 1 153 ? -24.880 16.624 47.485 1.00 69.06 153 PHE A C 1
ATOM 1225 O O . PHE A 1 153 ? -24.495 16.170 48.563 1.00 69.06 153 PHE A O 1
ATOM 1232 N N . HIS A 1 154 ? -25.195 17.910 47.321 1.00 63.41 154 HIS A N 1
ATOM 1233 C CA . HIS A 1 154 ? -25.178 18.902 48.389 1.00 63.41 154 HIS A CA 1
ATOM 1234 C C . HIS A 1 154 ? -26.597 19.423 48.627 1.00 63.41 154 HIS A C 1
ATOM 1236 O O . HIS A 1 154 ? -27.183 20.068 47.760 1.00 63.41 154 HIS A O 1
ATOM 1242 N N . ASN A 1 155 ? -27.154 19.178 49.814 1.00 48.88 155 ASN A N 1
ATOM 1243 C CA . ASN A 1 155 ? -28.501 19.626 50.160 1.00 48.88 155 ASN A CA 1
ATOM 1244 C C . ASN A 1 155 ? -28.480 21.126 50.505 1.00 48.88 155 ASN A C 1
ATOM 1246 O O . ASN A 1 155 ? -28.260 21.512 51.652 1.00 48.88 155 ASN A O 1
ATOM 1250 N N . SER A 1 156 ? -28.660 21.998 49.514 1.00 45.59 156 SER A N 1
ATOM 1251 C CA . SER A 1 156 ? -28.787 23.443 49.730 1.00 45.59 156 SER A CA 1
ATOM 1252 C C . SER A 1 156 ? -30.199 23.802 50.208 1.00 45.59 156 SER A C 1
ATOM 1254 O O . SER A 1 156 ? -30.964 24.435 49.488 1.00 45.59 156 SER A O 1
ATOM 1256 N N . ASN A 1 157 ? -30.555 23.414 51.433 1.00 44.06 157 ASN A N 1
ATOM 1257 C CA . ASN A 1 157 ? -31.728 23.952 52.122 1.00 44.06 157 ASN A CA 1
ATOM 1258 C C . ASN A 1 157 ? -31.283 24.964 53.180 1.00 44.06 157 ASN A C 1
ATOM 1260 O O . ASN A 1 157 ? -31.160 24.607 54.345 1.00 44.06 157 ASN A O 1
ATOM 1264 N N . LEU A 1 158 ? -31.060 26.219 52.768 1.00 38.47 158 LEU A N 1
ATOM 1265 C CA . LEU A 1 158 ? -31.261 27.410 53.607 1.00 38.47 158 LEU A CA 1
ATOM 1266 C C . LEU A 1 158 ? -31.236 28.699 52.757 1.00 38.47 158 LEU A C 1
ATOM 1268 O O . LEU A 1 158 ? -30.189 29.244 52.431 1.00 38.47 158 LEU A O 1
ATOM 1272 N N . SER A 1 159 ? -32.453 29.161 52.439 1.00 37.88 159 SER A N 1
ATOM 1273 C CA . SER A 1 159 ? -32.884 30.548 52.181 1.00 37.88 159 SER A CA 1
ATOM 1274 C C . SER A 1 159 ? -32.120 31.416 51.167 1.00 37.88 159 SER A C 1
ATOM 1276 O O . SER A 1 159 ? -31.091 32.003 51.478 1.00 37.88 159 SER A O 1
ATOM 1278 N N . THR A 1 160 ? -32.765 31.714 50.036 1.00 34.19 160 THR A N 1
ATOM 1279 C CA . THR A 1 160 ? -33.300 33.065 49.752 1.00 34.19 160 THR A CA 1
ATOM 1280 C C . THR A 1 160 ? -34.301 33.004 48.596 1.00 34.19 160 THR A C 1
ATOM 1282 O O . THR A 1 160 ? -34.155 32.237 47.651 1.00 34.19 160 THR A O 1
ATOM 1285 N N . LEU A 1 161 ? -35.373 33.784 48.733 1.00 41.84 161 LEU A N 1
ATOM 1286 C CA . LEU A 1 161 ? -36.494 33.928 47.804 1.00 41.84 161 LEU A CA 1
ATOM 1287 C C . LEU A 1 161 ? -36.040 34.042 46.340 1.00 41.84 161 LEU A C 1
ATOM 1289 O O . LEU A 1 161 ? -35.440 35.040 45.954 1.00 41.84 161 LEU A O 1
ATOM 1293 N N . SER A 1 162 ? -36.366 33.062 45.502 1.00 38.03 162 SER A N 1
ATOM 1294 C CA . SER A 1 162 ? -36.288 33.191 44.044 1.00 38.03 162 SER A CA 1
ATOM 1295 C C . SER A 1 162 ? -37.334 32.281 43.417 1.00 38.03 162 SER A C 1
ATOM 1297 O O . SER A 1 162 ? -37.322 31.071 43.621 1.00 38.03 162 SER A O 1
ATOM 1299 N N . HIS A 1 163 ? -38.285 32.880 42.702 1.00 38.81 163 HIS A N 1
ATOM 1300 C CA . HIS A 1 163 ? -39.362 32.169 42.017 1.00 38.81 163 HIS A CA 1
ATOM 1301 C C . HIS A 1 163 ? -38.799 31.026 41.135 1.00 38.81 163 HIS A C 1
ATOM 1303 O O . HIS A 1 163 ? -37.821 31.261 40.417 1.00 38.81 163 HIS A O 1
ATOM 1309 N N . PRO A 1 164 ? -39.434 29.835 41.099 1.00 47.91 164 PRO A N 1
ATOM 1310 C CA . PRO A 1 164 ? -38.973 28.677 40.316 1.00 47.91 164 PRO A CA 1
ATOM 1311 C C . PRO A 1 164 ? -38.715 28.968 38.825 1.00 47.91 164 PRO A C 1
ATOM 1313 O O . PRO A 1 164 ? -37.858 28.349 38.201 1.00 47.91 164 PRO A O 1
ATOM 1316 N N . SER A 1 165 ? -39.415 29.953 38.254 1.00 52.66 165 SER A N 1
ATOM 1317 C CA . SER A 1 165 ? -39.262 30.380 36.859 1.00 52.66 165 SER A CA 1
ATOM 1318 C C . SER A 1 165 ? -37.966 31.148 36.568 1.00 52.66 165 SER A C 1
ATOM 1320 O O . SER A 1 165 ? -37.482 31.104 35.439 1.00 52.66 165 SER A O 1
ATOM 1322 N N . LEU A 1 166 ? -37.380 31.838 37.555 1.00 47.28 166 LEU A N 1
ATOM 1323 C CA . LEU A 1 166 ? -36.119 32.574 37.392 1.00 47.28 166 LEU A CA 1
ATOM 1324 C C . LEU A 1 166 ? -34.904 31.666 37.566 1.00 47.28 166 LEU A C 1
ATOM 1326 O O . LEU A 1 166 ? -33.944 31.814 36.819 1.00 47.28 166 LEU A O 1
ATOM 1330 N N . VAL A 1 167 ? -34.976 30.696 38.482 1.00 50.69 167 VAL A N 1
ATOM 1331 C CA . VAL A 1 167 ? -33.944 29.658 38.637 1.00 50.69 167 VAL A CA 1
ATOM 1332 C C . VAL A 1 167 ? -33.872 28.810 37.367 1.00 50.69 167 VAL A C 1
ATOM 1334 O O . VAL A 1 167 ? -32.795 28.655 36.809 1.00 50.69 167 VAL A O 1
ATOM 1337 N N . SER A 1 168 ? -35.021 28.399 36.818 1.00 57.53 168 SER A N 1
ATOM 1338 C CA . SER A 1 168 ? -35.083 27.667 35.546 1.00 57.53 168 SER A CA 1
ATOM 1339 C C . SER A 1 168 ? -34.575 28.483 34.349 1.00 57.53 168 SER A C 1
ATOM 1341 O O . SER A 1 168 ? -33.869 27.945 33.500 1.00 57.53 168 SER A O 1
ATOM 1343 N N . LYS A 1 169 ? -34.875 29.789 34.273 1.00 52.97 169 LYS A N 1
ATOM 1344 C CA . LYS A 1 169 ? -34.386 30.648 33.182 1.00 52.97 169 LYS A CA 1
ATOM 1345 C C . LYS A 1 169 ? -32.892 30.946 33.303 1.00 52.97 169 LYS A C 1
ATOM 1347 O O . LYS A 1 169 ? -32.208 30.968 32.286 1.00 52.97 169 LYS A O 1
ATOM 1352 N N . MET A 1 170 ? -32.391 31.165 34.517 1.00 54.72 170 MET A N 1
ATOM 1353 C CA . MET A 1 170 ? -30.970 31.402 34.766 1.00 54.72 170 MET A CA 1
ATOM 1354 C C . MET A 1 170 ? -30.156 30.132 34.528 1.00 54.72 170 MET A C 1
ATOM 1356 O O . MET A 1 170 ? -29.136 30.204 33.862 1.00 54.72 170 MET A O 1
ATOM 1360 N N . GLU A 1 171 ? -30.656 28.969 34.945 1.00 58.50 171 GLU A N 1
ATOM 1361 C CA . GLU A 1 171 ? -30.035 27.674 34.660 1.00 58.50 171 GLU A CA 1
ATOM 1362 C C . GLU A 1 171 ? -30.071 27.337 33.160 1.00 58.50 171 GLU A C 1
ATOM 1364 O O . GLU A 1 171 ? -29.078 26.875 32.607 1.00 58.50 171 GLU A O 1
ATOM 1369 N N . ALA A 1 172 ? -31.171 27.635 32.459 1.00 57.09 172 ALA A N 1
ATOM 1370 C CA . ALA A 1 172 ? -31.239 27.484 31.006 1.00 57.09 172 ALA A CA 1
ATOM 1371 C C . ALA A 1 172 ? -30.276 28.436 30.280 1.00 57.09 172 ALA A C 1
ATOM 1373 O O . ALA A 1 172 ? -29.607 28.025 29.336 1.00 57.09 172 ALA A O 1
ATOM 1374 N N . MET A 1 173 ? -30.176 29.692 30.724 1.00 63.25 173 MET A N 1
ATOM 1375 C CA . MET A 1 173 ? -29.219 30.661 30.187 1.00 63.25 173 MET A CA 1
ATOM 1376 C C . MET A 1 173 ? -27.772 30.252 30.460 1.00 63.25 173 MET A C 1
ATOM 1378 O O . MET A 1 173 ? -26.932 30.425 29.584 1.00 63.25 173 MET A O 1
ATOM 1382 N N . ASP A 1 174 ? -27.484 29.690 31.631 1.00 61.19 174 ASP A N 1
ATOM 1383 C CA . ASP A 1 174 ? -26.140 29.252 32.002 1.00 61.19 174 ASP A CA 1
ATOM 1384 C C . ASP A 1 174 ? -25.730 28.001 31.217 1.00 61.19 174 ASP A C 1
ATOM 1386 O O . ASP A 1 174 ? -24.650 27.962 30.634 1.00 61.19 174 ASP A O 1
ATOM 1390 N N . ARG A 1 175 ? -26.643 27.036 31.036 1.00 62.97 175 ARG A N 1
ATOM 1391 C CA . ARG A 1 175 ? -26.435 25.896 30.125 1.00 62.97 175 ARG A CA 1
ATOM 1392 C C . ARG A 1 175 ? -26.180 26.346 28.691 1.00 62.97 175 ARG A C 1
ATOM 1394 O O . ARG A 1 175 ? -25.300 25.802 28.029 1.00 62.97 175 ARG A O 1
ATOM 1401 N N . LEU A 1 176 ? -26.924 27.339 28.211 1.00 65.19 176 LEU A N 1
ATOM 1402 C CA . LEU A 1 176 ? -26.764 27.875 26.860 1.00 65.19 176 LEU A CA 1
ATOM 1403 C C . LEU A 1 176 ? -25.445 28.653 26.727 1.00 65.19 176 LEU A C 1
ATOM 1405 O O . LEU A 1 176 ? -24.763 28.521 25.718 1.00 65.19 176 LEU A O 1
ATOM 1409 N N . SER A 1 177 ? -25.038 29.377 27.773 1.00 67.25 177 SER A N 1
ATOM 1410 C CA . SER A 1 177 ? -23.741 30.056 27.870 1.00 67.25 177 SER A CA 1
ATOM 1411 C C . SER A 1 177 ? -22.577 29.063 27.854 1.00 67.25 177 SER A C 1
ATOM 1413 O O . SER A 1 177 ? -21.647 29.225 27.067 1.00 67.25 177 SER A O 1
ATOM 1415 N N . CYS A 1 178 ? -22.649 27.988 28.645 1.00 61.06 178 CYS A N 1
ATOM 1416 C CA . CYS A 1 178 ? -21.658 26.916 28.627 1.00 61.06 178 CYS A CA 1
ATOM 1417 C C . CYS A 1 178 ? -21.604 26.232 27.259 1.00 61.06 178 CYS A C 1
ATOM 1419 O O . CYS A 1 178 ? -20.516 26.070 26.717 1.00 61.06 178 CYS A O 1
ATOM 1421 N N . THR A 1 179 ? -22.755 25.884 26.675 1.00 62.72 179 THR A N 1
ATOM 1422 C CA . THR A 1 179 ? -22.817 25.227 25.356 1.00 62.72 179 THR A CA 1
ATOM 1423 C C . THR A 1 179 ? -22.197 26.115 24.278 1.00 62.72 179 THR A C 1
ATOM 1425 O O . THR A 1 179 ? -21.287 25.677 23.587 1.00 62.72 179 THR A O 1
ATOM 1428 N N . LEU A 1 180 ? -22.569 27.399 24.218 1.00 69.31 180 LEU A N 1
ATOM 1429 C CA . LEU A 1 180 ? -21.968 28.359 23.285 1.00 69.31 180 LEU A CA 1
ATOM 1430 C C . LEU A 1 180 ? -20.472 28.562 23.523 1.00 69.31 180 LEU A C 1
ATOM 1432 O O . LEU A 1 180 ? -19.715 28.733 22.571 1.00 69.31 180 LEU A O 1
ATOM 1436 N N . HIS A 1 181 ? -20.029 28.566 24.780 1.00 72.75 181 HIS A N 1
ATOM 1437 C CA . HIS A 1 181 ? -18.612 28.683 25.098 1.00 72.75 181 HIS A CA 1
ATOM 1438 C C . HIS A 1 181 ? -17.829 27.468 24.593 1.00 72.75 181 HIS A C 1
ATOM 1440 O O . HIS A 1 181 ? -16.757 27.640 24.019 1.00 72.75 181 HIS A O 1
ATOM 1446 N N . TYR A 1 182 ? -18.368 26.258 24.755 1.00 66.94 182 TYR A N 1
ATOM 1447 C CA . TYR A 1 182 ? -17.742 25.037 24.254 1.00 66.94 182 TYR A CA 1
ATOM 1448 C C . TYR A 1 182 ? -17.787 24.939 22.730 1.00 66.94 182 TYR A C 1
ATOM 1450 O O . TYR A 1 182 ? -16.756 24.630 22.141 1.00 66.94 182 TYR A O 1
ATOM 1458 N N . ASP A 1 183 ? -18.901 25.294 22.090 1.00 74.38 183 ASP A N 1
ATOM 1459 C CA . ASP A 1 183 ? -19.006 25.343 20.627 1.00 74.38 183 ASP A CA 1
ATOM 1460 C C . ASP A 1 183 ? -18.004 26.344 20.040 1.00 74.38 183 ASP A C 1
ATOM 1462 O O . ASP A 1 183 ? -17.326 26.056 19.056 1.00 74.38 183 ASP A O 1
ATOM 1466 N N . LEU A 1 184 ? -17.831 27.502 20.685 1.00 79.12 184 LEU A N 1
ATOM 1467 C CA . LEU A 1 184 ? -16.856 28.509 20.271 1.00 79.12 184 LEU A CA 1
ATOM 1468 C C . LEU A 1 184 ? -15.412 28.040 20.483 1.00 79.12 184 LEU A C 1
ATOM 1470 O O . LEU A 1 184 ? -14.547 28.354 19.667 1.00 79.12 184 LEU A O 1
ATOM 1474 N N . MET A 1 185 ? -15.135 27.293 21.553 1.00 71.81 185 MET A N 1
ATOM 1475 C CA . MET A 1 185 ? -13.810 26.713 21.797 1.00 71.81 185 MET A CA 1
ATOM 1476 C C . MET A 1 185 ? -13.499 25.571 20.827 1.00 71.81 185 MET A C 1
ATOM 1478 O O . MET A 1 185 ? -12.383 25.509 20.320 1.00 71.81 185 MET A O 1
ATOM 1482 N N . ALA A 1 186 ? -14.476 24.719 20.513 1.00 72.44 186 ALA A N 1
ATOM 1483 C CA . ALA A 1 186 ? -14.349 23.667 19.510 1.00 72.44 186 ALA A CA 1
ATOM 1484 C C . ALA A 1 186 ? -14.135 24.261 18.110 1.00 72.44 186 ALA A C 1
ATOM 1486 O O . ALA A 1 186 ? -13.222 23.851 17.399 1.00 72.44 186 ALA A O 1
ATOM 1487 N N . PHE A 1 187 ? -14.904 25.294 17.753 1.00 78.50 187 PHE A N 1
ATOM 1488 C CA . PHE A 1 187 ? -14.746 26.005 16.485 1.00 78.50 187 PHE A CA 1
ATOM 1489 C C . PHE A 1 187 ? -13.391 26.713 16.385 1.00 78.50 187 PHE A C 1
ATOM 1491 O O . PHE A 1 187 ? -12.751 26.676 15.338 1.00 78.50 187 PHE A O 1
ATOM 1498 N N . ARG A 1 188 ? -12.912 27.332 17.475 1.00 75.19 188 ARG A N 1
ATOM 1499 C CA . ARG A 1 188 ? -11.562 27.914 17.516 1.00 75.19 188 ARG A CA 1
ATOM 1500 C C . ARG A 1 188 ? -10.477 26.859 17.359 1.00 75.19 188 ARG A C 1
ATOM 1502 O O . ARG A 1 188 ? -9.572 27.082 16.573 1.00 75.19 188 ARG A O 1
ATOM 1509 N N . ALA A 1 189 ? -10.588 25.720 18.041 1.00 76.94 189 ALA A N 1
ATOM 1510 C CA . ALA A 1 189 ? -9.623 24.633 17.908 1.00 76.94 189 ALA A CA 1
ATOM 1511 C C . ALA A 1 189 ? -9.561 24.102 16.467 1.00 76.94 189 ALA A C 1
ATOM 1513 O O . ALA A 1 189 ? -8.471 23.950 15.924 1.00 76.94 189 ALA A O 1
ATOM 1514 N N . GLN A 1 190 ? -10.716 23.910 15.820 1.00 77.06 190 GLN A N 1
ATOM 1515 C CA . GLN A 1 190 ? -10.777 23.509 14.414 1.00 77.06 190 GLN A CA 1
ATOM 1516 C C . GLN A 1 190 ? -10.179 24.578 13.487 1.00 77.06 190 GLN A C 1
ATOM 1518 O O . GLN A 1 190 ? -9.393 24.260 12.598 1.00 77.06 190 GLN A O 1
ATOM 1523 N N . SER A 1 191 ? -10.508 25.854 13.711 1.00 76.00 191 SER A N 1
ATOM 1524 C CA . SER A 1 191 ? -9.953 26.957 12.923 1.00 76.00 191 SER A CA 1
ATOM 1525 C C . SER A 1 191 ? -8.437 27.084 13.100 1.00 76.00 191 SER A C 1
ATOM 1527 O O . SER A 1 191 ? -7.746 27.373 12.127 1.00 76.00 191 SER A O 1
ATOM 1529 N N . ASP A 1 192 ? -7.913 26.877 14.308 1.00 80.50 192 ASP A N 1
ATOM 1530 C CA . ASP A 1 192 ? -6.476 26.921 14.584 1.00 80.50 192 ASP A CA 1
ATOM 1531 C C . ASP A 1 192 ? -5.750 25.747 13.897 1.00 80.50 192 ASP A C 1
ATOM 1533 O O . ASP A 1 192 ? -4.680 25.946 13.320 1.00 80.50 192 ASP A O 1
ATOM 1537 N N . GLU A 1 193 ? -6.355 24.553 13.862 1.00 82.62 193 GLU A N 1
ATOM 1538 C CA . GLU A 1 193 ? -5.835 23.397 13.111 1.00 82.62 193 GLU A CA 1
ATOM 1539 C C . GLU A 1 193 ? -5.827 23.633 11.593 1.00 82.62 193 GLU A C 1
ATOM 1541 O O . GLU A 1 193 ? -4.843 23.318 10.918 1.00 82.62 193 GLU A O 1
ATOM 1546 N N . GLU A 1 194 ? -6.886 24.228 11.040 1.00 86.50 194 GLU A N 1
ATOM 1547 C CA . GLU A 1 194 ? -6.949 24.585 9.618 1.00 86.50 194 GLU A CA 1
ATOM 1548 C C . GLU A 1 194 ? -5.909 25.651 9.246 1.00 86.50 194 GLU A C 1
ATOM 1550 O O . GLU A 1 194 ? -5.269 25.555 8.190 1.00 86.50 194 GLU A O 1
ATOM 1555 N N . ILE A 1 195 ? -5.689 26.642 10.118 1.00 89.19 195 ILE A N 1
ATOM 1556 C CA . ILE A 1 195 ? -4.659 27.674 9.941 1.00 89.19 195 ILE A CA 1
ATOM 1557 C C . ILE A 1 195 ? -3.262 27.047 9.973 1.00 89.19 195 ILE A C 1
ATOM 1559 O O . ILE A 1 195 ? -2.434 27.356 9.111 1.00 89.19 195 ILE A O 1
ATOM 1563 N N . GLU A 1 196 ? -2.989 26.151 10.922 1.00 84.19 196 GLU A N 1
ATOM 1564 C CA . GLU A 1 196 ? -1.690 25.486 11.051 1.00 84.19 196 GLU A CA 1
ATOM 1565 C C . GLU A 1 196 ? -1.406 24.574 9.848 1.00 84.19 196 GLU A C 1
ATOM 1567 O O . GLU A 1 196 ? -0.328 24.650 9.252 1.00 84.19 196 GLU A O 1
ATOM 1572 N N . SER A 1 197 ? -2.400 23.794 9.411 1.00 86.31 197 SER A N 1
ATOM 1573 C CA . SER A 1 197 ? -2.318 22.956 8.208 1.00 86.31 197 SER A CA 1
ATOM 1574 C C . SER A 1 197 ? -2.056 23.789 6.947 1.00 86.31 197 SER A C 1
ATOM 1576 O O . SER A 1 197 ? -1.160 23.480 6.154 1.00 86.31 197 SER A O 1
ATOM 1578 N N . SER A 1 198 ? -2.765 24.910 6.794 1.00 85.38 198 SER A N 1
ATOM 1579 C CA . SER A 1 198 ? -2.588 25.824 5.660 1.00 85.38 198 SER A CA 1
ATOM 1580 C C . SER A 1 198 ? -1.217 26.505 5.675 1.00 85.38 198 SER A C 1
ATOM 1582 O O . SER A 1 198 ? -0.572 26.627 4.631 1.00 85.38 198 SER A O 1
ATOM 1584 N N . SER A 1 199 ? -0.726 26.900 6.852 1.00 84.12 199 SER A N 1
ATOM 1585 C CA . SER A 1 199 ? 0.606 27.492 7.020 1.00 84.12 199 SER A CA 1
ATOM 1586 C C . SER A 1 199 ? 1.717 26.491 6.694 1.00 84.12 199 SER A C 1
ATOM 1588 O O . SER A 1 199 ? 2.664 26.822 5.973 1.00 84.12 199 SER A O 1
ATOM 1590 N N . ALA A 1 200 ? 1.572 25.239 7.139 1.00 88.75 200 ALA A N 1
ATOM 1591 C CA . ALA A 1 200 ? 2.493 24.158 6.810 1.00 88.75 200 ALA A CA 1
ATOM 1592 C C . ALA A 1 200 ? 2.533 23.891 5.295 1.00 88.75 200 ALA A C 1
ATOM 1594 O O 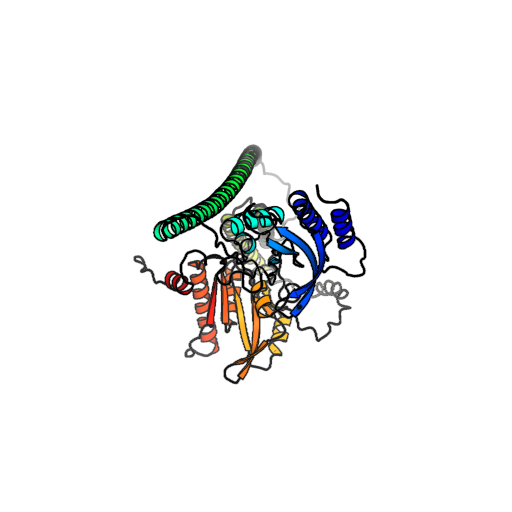. ALA A 1 200 ? 3.618 23.788 4.712 1.00 88.75 200 ALA A O 1
ATOM 1595 N N . LEU A 1 201 ? 1.367 23.859 4.640 1.00 88.81 201 LEU A N 1
ATOM 1596 C CA . LEU A 1 201 ? 1.260 23.698 3.189 1.00 88.81 201 LEU A CA 1
ATOM 1597 C C . LEU A 1 201 ? 1.929 24.861 2.438 1.00 88.81 201 LEU A C 1
ATOM 1599 O O . LEU A 1 201 ? 2.666 24.638 1.476 1.00 88.81 201 LEU A O 1
ATOM 1603 N N . GLN A 1 202 ? 1.727 26.098 2.894 1.00 88.25 202 GLN A N 1
ATOM 1604 C CA . GLN A 1 202 ? 2.343 27.287 2.302 1.00 88.25 202 GLN A CA 1
ATOM 1605 C C . GLN A 1 202 ? 3.871 27.289 2.471 1.00 88.25 202 GLN A C 1
ATOM 1607 O O . GLN A 1 202 ? 4.601 27.645 1.539 1.00 88.25 202 GLN A O 1
ATOM 1612 N N . GLY A 1 203 ? 4.376 26.823 3.618 1.00 90.31 203 GLY A N 1
ATOM 1613 C CA . GLY A 1 203 ? 5.806 26.621 3.851 1.00 90.31 203 GLY A CA 1
ATOM 1614 C C . GLY A 1 203 ? 6.418 25.590 2.897 1.00 90.31 203 GLY A C 1
ATOM 1615 O O . GLY A 1 203 ? 7.470 25.835 2.304 1.00 90.31 203 GLY A O 1
ATOM 1616 N N . GLU A 1 204 ? 5.740 24.461 2.687 1.00 91.50 204 GLU A N 1
ATOM 1617 C CA . GLU A 1 204 ? 6.164 23.428 1.735 1.00 91.50 204 GLU A CA 1
ATOM 1618 C C . GLU A 1 204 ? 6.119 23.928 0.282 1.00 91.50 204 GLU A C 1
ATOM 1620 O O . GLU A 1 204 ? 7.053 23.700 -0.491 1.00 91.50 204 GLU A O 1
ATOM 1625 N N . MET A 1 205 ? 5.080 24.676 -0.093 1.00 88.38 205 MET A N 1
ATOM 1626 C CA . MET A 1 205 ? 4.962 25.255 -1.432 1.00 88.38 205 MET A CA 1
ATOM 1627 C C . MET A 1 205 ? 6.102 26.238 -1.723 1.00 88.38 205 MET A C 1
ATOM 1629 O O . MET A 1 205 ? 6.687 26.197 -2.805 1.00 88.38 205 MET A O 1
ATOM 1633 N N . THR A 1 206 ? 6.485 27.052 -0.737 1.00 91.69 206 THR A N 1
ATOM 1634 C CA . THR A 1 206 ? 7.618 27.983 -0.853 1.00 91.69 206 THR A CA 1
ATOM 1635 C C . THR A 1 206 ? 8.934 27.231 -1.082 1.00 91.69 206 THR A C 1
ATOM 1637 O O . THR A 1 206 ? 9.667 27.546 -2.020 1.00 91.69 206 THR A O 1
ATOM 1640 N N . LYS A 1 207 ? 9.187 26.149 -0.328 1.00 92.50 207 LYS A N 1
ATOM 1641 C CA . LYS A 1 207 ? 10.366 25.286 -0.540 1.00 92.50 207 LYS A CA 1
ATOM 1642 C C . LYS A 1 207 ? 10.404 24.692 -1.948 1.00 92.50 207 LYS A C 1
ATOM 1644 O O . LYS A 1 207 ? 11.457 24.673 -2.582 1.00 92.50 207 LYS A O 1
ATOM 1649 N N . ARG A 1 208 ? 9.266 24.217 -2.464 1.00 92.38 208 ARG A N 1
ATOM 1650 C CA . ARG A 1 208 ? 9.185 23.656 -3.825 1.00 92.38 208 ARG A CA 1
ATOM 1651 C C . ARG A 1 208 ? 9.443 24.702 -4.904 1.00 92.38 208 ARG A C 1
ATOM 1653 O O . ARG A 1 208 ? 10.093 24.384 -5.902 1.00 92.38 208 ARG A O 1
ATOM 1660 N N . VAL A 1 209 ? 8.977 25.935 -4.705 1.00 93.38 209 VAL A N 1
ATOM 1661 C CA . VAL A 1 209 ? 9.275 27.058 -5.605 1.00 93.38 209 VAL A CA 1
ATOM 1662 C C . VAL A 1 209 ? 10.778 27.329 -5.640 1.00 93.38 209 VAL A C 1
ATOM 1664 O O . VAL A 1 209 ? 11.340 27.425 -6.731 1.00 93.38 209 VAL A O 1
ATOM 1667 N N . ASP A 1 210 ? 11.448 27.368 -4.488 1.00 91.88 210 ASP A N 1
ATOM 1668 C CA . ASP A 1 210 ? 12.896 27.603 -4.418 1.00 91.88 210 ASP A CA 1
ATOM 1669 C C . ASP A 1 210 ? 13.704 26.476 -5.071 1.00 91.88 210 ASP A C 1
ATOM 1671 O O . ASP A 1 210 ? 14.620 26.735 -5.856 1.00 91.88 210 ASP A O 1
ATOM 1675 N N . ILE A 1 211 ? 13.328 25.217 -4.825 1.00 92.56 211 ILE A N 1
ATOM 1676 C CA . ILE A 1 211 ? 13.949 24.053 -5.473 1.00 92.56 211 ILE A CA 1
ATOM 1677 C C . ILE A 1 211 ? 13.803 24.147 -6.996 1.00 92.56 211 ILE A C 1
ATOM 1679 O O . ILE A 1 211 ? 14.785 23.993 -7.724 1.00 92.56 211 ILE A O 1
ATOM 1683 N N . THR A 1 212 ? 12.598 24.446 -7.482 1.00 89.38 212 THR A N 1
ATOM 1684 C CA . THR A 1 212 ? 12.322 24.556 -8.922 1.00 89.38 212 THR A CA 1
ATOM 1685 C C . THR A 1 212 ? 13.102 25.713 -9.543 1.00 89.38 212 THR A C 1
ATOM 1687 O O . THR A 1 212 ? 13.685 25.560 -10.615 1.00 89.38 212 THR A O 1
ATOM 1690 N N . ARG A 1 213 ? 13.188 26.855 -8.852 1.00 94.44 213 ARG A N 1
ATOM 1691 C CA . ARG A 1 213 ? 13.976 28.012 -9.292 1.00 94.44 213 ARG A CA 1
ATOM 1692 C C . ARG A 1 213 ? 15.454 27.655 -9.443 1.00 94.44 213 ARG A C 1
ATOM 1694 O O . ARG A 1 213 ? 16.053 27.974 -10.466 1.00 94.44 213 ARG A O 1
ATOM 1701 N N . ASN A 1 214 ? 16.016 26.940 -8.471 1.00 92.56 214 ASN A N 1
ATOM 1702 C CA . ASN A 1 214 ? 17.406 26.488 -8.516 1.00 92.56 214 ASN A CA 1
ATOM 1703 C C . ASN A 1 214 ? 17.651 25.493 -9.661 1.00 92.56 214 ASN A C 1
ATOM 1705 O O . ASN A 1 214 ? 18.666 25.590 -10.351 1.00 92.56 214 ASN A O 1
ATOM 1709 N N . MET A 1 215 ? 16.708 24.578 -9.917 1.00 91.94 215 MET A N 1
ATOM 1710 C CA . MET A 1 215 ? 16.784 23.664 -11.063 1.00 91.94 215 MET A CA 1
ATOM 1711 C C . MET A 1 215 ? 16.756 24.412 -12.401 1.00 91.94 215 MET A C 1
ATOM 1713 O O . MET A 1 215 ? 17.550 24.092 -13.283 1.00 91.94 215 MET A O 1
ATOM 1717 N N . ILE A 1 216 ? 15.893 25.424 -12.553 1.00 93.31 216 ILE A N 1
ATOM 1718 C CA . ILE A 1 216 ? 15.816 26.244 -13.775 1.00 93.31 216 ILE A CA 1
ATOM 1719 C C . ILE A 1 216 ? 17.152 26.943 -14.040 1.00 93.31 216 ILE A C 1
ATOM 1721 O O . ILE A 1 216 ? 17.678 26.843 -15.147 1.00 93.31 216 ILE A O 1
ATOM 1725 N N . VAL A 1 217 ? 17.740 27.576 -13.020 1.00 95.12 217 VAL A N 1
ATOM 1726 C CA . VAL A 1 217 ? 19.052 28.235 -13.141 1.00 95.12 217 VAL A CA 1
ATOM 1727 C C . VAL A 1 217 ? 20.139 27.229 -13.543 1.00 95.12 217 VAL A C 1
ATOM 1729 O O . VAL A 1 217 ? 20.956 27.511 -14.422 1.00 95.12 217 VAL A O 1
ATOM 1732 N N . GLY A 1 218 ? 20.130 26.028 -12.954 1.00 93.88 218 GLY A N 1
ATOM 1733 C CA . GLY A 1 218 ? 21.049 24.950 -13.328 1.00 93.88 218 GLY A CA 1
ATOM 1734 C C . GLY A 1 218 ? 20.899 24.520 -14.792 1.00 93.88 218 GLY A C 1
ATOM 1735 O O . GLY A 1 218 ? 21.891 24.403 -15.514 1.00 93.88 218 GLY A O 1
ATOM 1736 N N . LEU A 1 219 ? 19.661 24.352 -15.263 1.00 93.38 219 LEU A N 1
ATOM 1737 C CA . LEU A 1 219 ? 19.367 23.985 -16.651 1.00 93.38 219 LEU A CA 1
ATOM 1738 C C . LEU A 1 219 ? 19.763 25.083 -17.647 1.00 93.38 219 LEU A C 1
ATOM 1740 O O . LEU A 1 219 ? 20.267 24.778 -18.728 1.00 93.38 219 LEU A O 1
ATOM 1744 N N . GLU A 1 220 ? 19.587 26.358 -17.302 1.00 94.50 220 GLU A N 1
ATOM 1745 C CA . GLU A 1 220 ? 20.039 27.479 -18.136 1.00 94.50 220 GLU A CA 1
ATOM 1746 C C . GLU A 1 220 ? 21.565 27.518 -18.275 1.00 94.50 220 GLU A C 1
ATOM 1748 O O . GLU A 1 220 ? 22.091 27.804 -19.362 1.00 94.50 220 GLU A O 1
ATOM 1753 N N . HIS A 1 221 ? 22.288 27.171 -17.208 1.00 95.56 221 HIS A N 1
ATOM 1754 C CA . HIS A 1 221 ? 23.740 27.050 -17.244 1.00 95.56 221 HIS A CA 1
ATOM 1755 C C . HIS A 1 221 ? 24.196 25.897 -18.152 1.00 95.56 221 HIS A C 1
ATOM 1757 O O . HIS A 1 221 ? 25.027 26.105 -19.043 1.00 95.56 221 HIS A O 1
ATOM 1763 N N . GLU A 1 222 ? 23.611 24.706 -17.995 1.00 92.69 222 GLU A N 1
ATOM 1764 C CA . GLU A 1 222 ? 23.908 23.539 -18.838 1.00 92.69 222 GLU A CA 1
ATOM 1765 C C . GLU A 1 222 ? 23.570 23.798 -20.313 1.00 92.69 222 GLU A C 1
ATOM 1767 O O . GLU A 1 222 ? 24.396 23.555 -21.197 1.00 92.69 222 GLU A O 1
ATOM 1772 N N . LYS A 1 223 ? 22.418 24.418 -20.602 1.00 93.69 223 LYS A N 1
ATOM 1773 C CA . LYS A 1 223 ? 22.047 24.854 -21.959 1.00 93.69 223 LYS A CA 1
ATOM 1774 C C . LYS A 1 223 ? 23.103 25.780 -22.564 1.00 93.69 223 LYS A C 1
ATOM 1776 O O . LYS A 1 223 ? 23.471 25.628 -23.730 1.00 93.69 223 LYS A O 1
ATOM 1781 N N . SER A 1 224 ? 23.608 26.733 -21.783 1.00 93.50 224 SER A N 1
ATOM 1782 C CA . SER A 1 224 ? 24.639 27.675 -22.231 1.00 93.50 224 SER A CA 1
ATOM 1783 C C . SER A 1 224 ? 25.970 26.974 -22.516 1.00 93.50 224 SER A C 1
ATOM 1785 O O . SER A 1 224 ? 26.642 27.286 -23.502 1.00 93.50 224 SER A O 1
ATOM 1787 N N . LYS A 1 225 ? 26.338 25.989 -21.693 1.00 93.62 225 LYS A N 1
ATOM 1788 C CA . LYS A 1 225 ? 27.533 25.159 -21.884 1.00 93.62 225 LYS A CA 1
ATOM 1789 C C . LYS A 1 225 ? 27.430 24.298 -23.139 1.00 93.62 225 LYS A C 1
ATOM 1791 O O . LYS A 1 225 ? 28.374 24.262 -23.929 1.00 93.62 225 LYS A O 1
ATOM 1796 N N . LEU A 1 226 ? 26.281 23.665 -23.357 1.00 92.38 226 LEU A N 1
ATOM 1797 C CA . LEU A 1 226 ? 26.043 22.833 -24.530 1.00 92.38 226 LEU A CA 1
ATOM 1798 C C . LEU A 1 226 ? 26.058 23.666 -25.815 1.00 92.38 226 LEU A C 1
ATOM 1800 O O . LEU A 1 226 ? 26.703 23.282 -26.785 1.00 92.38 226 LEU A O 1
ATOM 1804 N N . LYS A 1 227 ? 25.449 24.858 -25.797 1.00 94.50 227 LYS A N 1
ATOM 1805 C CA . LYS A 1 227 ? 25.479 25.796 -26.928 1.00 94.50 227 LYS A CA 1
ATOM 1806 C C . LYS A 1 227 ? 26.908 26.186 -27.322 1.00 94.50 227 LYS A C 1
ATOM 1808 O O . LYS A 1 227 ? 27.193 26.317 -28.509 1.00 94.50 227 LYS A O 1
ATOM 1813 N N . ARG A 1 228 ? 27.808 26.338 -26.344 1.00 94.88 228 ARG A N 1
ATOM 1814 C CA . ARG A 1 228 ? 29.232 26.613 -26.592 1.00 94.88 228 ARG A CA 1
ATOM 1815 C C . ARG A 1 228 ? 29.937 25.423 -27.247 1.00 94.88 228 ARG A C 1
ATOM 1817 O O . ARG A 1 228 ? 30.579 25.612 -28.271 1.00 94.88 228 ARG A O 1
ATOM 1824 N N . ARG A 1 229 ? 29.735 24.208 -26.723 1.00 91.62 229 ARG A N 1
ATOM 1825 C CA . ARG A 1 229 ? 30.314 22.976 -27.293 1.00 91.62 229 ARG A CA 1
ATOM 1826 C C . ARG A 1 229 ? 29.834 22.697 -28.710 1.00 91.62 229 ARG A C 1
ATOM 1828 O O . ARG A 1 229 ? 30.628 22.284 -29.541 1.00 91.62 229 ARG A O 1
ATOM 1835 N N . VAL A 1 230 ? 28.547 22.921 -28.987 1.00 94.00 230 VAL A N 1
ATOM 1836 C CA . VAL A 1 230 ? 28.014 22.792 -30.349 1.00 94.00 230 VAL A CA 1
ATOM 1837 C C . VAL A 1 230 ? 28.763 23.740 -31.272 1.00 94.00 230 VAL A C 1
ATOM 1839 O O . VAL A 1 230 ? 29.276 23.283 -32.277 1.00 94.00 230 VAL A O 1
ATOM 1842 N N . LYS A 1 231 ? 28.906 25.017 -30.894 1.00 93.94 231 LYS A N 1
ATOM 1843 C CA . LYS A 1 231 ? 29.637 25.999 -31.700 1.00 93.94 231 LYS A CA 1
ATOM 1844 C C . LYS A 1 231 ? 31.084 25.569 -31.979 1.00 93.94 231 LYS A C 1
ATOM 1846 O O . LYS A 1 231 ? 31.510 25.630 -33.125 1.00 93.94 231 LYS A O 1
ATOM 1851 N N . GLU A 1 232 ? 31.801 25.102 -30.959 1.00 94.19 232 GLU A N 1
ATOM 1852 C CA . GLU A 1 232 ? 33.176 24.596 -31.099 1.00 94.19 232 GLU A CA 1
ATOM 1853 C C . GLU A 1 232 ? 33.253 23.395 -32.052 1.00 94.19 232 GLU A C 1
ATOM 1855 O O . GLU A 1 232 ? 34.123 23.352 -32.918 1.00 94.19 232 GLU A O 1
ATOM 1860 N N . LEU A 1 233 ? 32.327 22.438 -31.936 1.00 89.81 233 LEU A N 1
ATOM 1861 C CA . LEU A 1 233 ? 32.276 21.275 -32.824 1.00 89.81 233 LEU A CA 1
ATOM 1862 C C . LEU A 1 233 ? 31.921 21.658 -34.262 1.00 89.81 233 LEU A C 1
ATOM 1864 O O . LEU A 1 233 ? 32.474 21.071 -35.187 1.00 89.81 233 LEU A O 1
ATOM 1868 N N . THR A 1 234 ? 31.038 22.639 -34.471 1.00 91.56 234 THR A N 1
ATOM 1869 C CA . THR A 1 234 ? 30.737 23.138 -35.818 1.00 91.56 234 THR A CA 1
ATOM 1870 C C . THR A 1 234 ? 31.962 23.809 -36.432 1.00 91.56 234 THR A C 1
ATOM 1872 O O . THR A 1 234 ? 32.300 23.513 -37.571 1.00 91.56 234 THR A O 1
ATOM 1875 N N . GLU A 1 235 ? 32.676 24.641 -35.666 1.00 93.12 235 GLU A N 1
ATOM 1876 C CA . GLU A 1 235 ? 33.916 25.287 -36.117 1.00 93.12 235 GLU A CA 1
ATOM 1877 C C . GLU A 1 235 ? 34.998 24.241 -36.460 1.00 93.12 235 GLU A C 1
ATOM 1879 O O . GLU A 1 235 ? 35.648 24.339 -37.500 1.00 93.12 235 GLU A O 1
ATOM 1884 N N . GLN A 1 236 ? 35.157 23.192 -35.645 1.00 89.44 236 GLN A N 1
ATOM 1885 C CA . GLN A 1 236 ? 36.068 22.076 -35.941 1.00 89.44 236 GLN A CA 1
ATOM 1886 C C . GLN A 1 236 ? 35.635 21.275 -37.176 1.00 89.44 236 GLN A C 1
ATOM 1888 O O . GLN A 1 236 ? 36.477 20.896 -37.993 1.00 89.44 236 GLN A O 1
ATOM 1893 N N . GLY A 1 237 ? 34.331 21.039 -37.333 1.00 89.25 237 GLY A N 1
ATOM 1894 C CA . GLY A 1 237 ? 33.754 20.393 -38.507 1.00 89.25 237 GLY A CA 1
ATOM 1895 C C . GLY A 1 237 ? 34.014 21.189 -39.784 1.00 89.25 237 GLY A C 1
ATOM 1896 O O . GLY A 1 237 ? 34.437 20.611 -40.780 1.00 89.25 237 GLY A O 1
ATOM 1897 N N . ASP A 1 238 ? 33.857 22.513 -39.745 1.00 90.19 238 ASP A N 1
ATOM 1898 C CA . ASP A 1 238 ? 34.141 23.400 -40.877 1.00 90.19 238 ASP A CA 1
ATOM 1899 C C . ASP A 1 238 ? 35.627 23.372 -41.260 1.00 90.19 238 ASP A C 1
ATOM 1901 O O . ASP A 1 238 ? 35.962 23.316 -42.446 1.00 90.19 238 ASP A O 1
ATOM 1905 N N . VAL A 1 239 ? 36.531 23.344 -40.273 1.00 90.38 239 VAL A N 1
ATOM 1906 C CA . VAL A 1 239 ? 37.976 23.182 -40.508 1.00 90.38 239 VAL A CA 1
ATOM 1907 C C . VAL A 1 239 ? 38.270 21.850 -41.197 1.00 90.38 239 VAL A C 1
ATOM 1909 O O . VAL A 1 239 ? 38.992 21.831 -42.195 1.00 90.38 239 VAL A O 1
ATOM 1912 N N . LEU A 1 240 ? 37.692 20.748 -40.711 1.00 81.94 240 LEU A N 1
ATOM 1913 C CA . LEU A 1 240 ? 37.878 19.419 -41.295 1.00 81.94 240 LEU A CA 1
ATOM 1914 C C . LEU A 1 240 ? 37.297 19.333 -42.711 1.00 81.94 240 LEU A C 1
ATOM 1916 O O . LEU A 1 240 ? 37.947 18.812 -43.612 1.00 81.94 240 LEU A O 1
ATOM 1920 N N . MET A 1 241 ? 36.105 19.887 -42.934 1.00 81.00 241 MET A N 1
ATOM 1921 C CA . MET A 1 241 ? 35.465 19.932 -44.250 1.00 81.00 241 MET A CA 1
ATOM 1922 C C . MET A 1 241 ? 36.271 20.769 -45.239 1.00 81.00 241 MET A C 1
ATOM 1924 O O . MET A 1 241 ? 36.413 20.387 -46.401 1.00 81.00 241 MET A O 1
ATOM 1928 N N . ASN A 1 242 ? 36.846 21.887 -44.794 1.00 84.88 242 ASN A N 1
ATOM 1929 C CA . ASN A 1 242 ? 37.733 22.690 -45.625 1.00 84.88 242 ASN A CA 1
ATOM 1930 C C . ASN A 1 242 ? 39.044 21.946 -45.929 1.00 84.88 242 ASN A C 1
ATOM 1932 O O . ASN A 1 242 ? 39.496 21.947 -47.073 1.00 84.88 242 ASN A O 1
ATOM 1936 N N . TRP A 1 243 ? 39.618 21.246 -44.944 1.00 80.19 243 TRP A N 1
ATOM 1937 C CA . TRP A 1 243 ? 40.792 20.395 -45.143 1.00 80.19 243 TRP A CA 1
ATOM 1938 C C . TRP A 1 243 ? 40.512 19.282 -46.162 1.00 80.19 243 TRP A C 1
ATOM 1940 O O . TRP A 1 243 ? 41.251 19.155 -47.139 1.00 80.19 243 TRP A O 1
ATOM 1950 N N . LEU A 1 244 ? 39.402 18.555 -46.008 1.00 72.06 244 LEU A N 1
ATOM 1951 C CA . LEU A 1 244 ? 38.955 17.526 -46.947 1.00 72.06 244 LEU A CA 1
ATOM 1952 C C . LEU A 1 244 ? 38.735 18.109 -48.340 1.00 72.06 244 LEU A C 1
ATOM 1954 O O . LEU A 1 244 ? 39.164 17.512 -49.317 1.00 72.06 244 LEU A O 1
ATOM 1958 N N . ARG A 1 245 ? 38.134 19.295 -48.469 1.00 78.00 245 ARG A N 1
ATOM 1959 C CA . ARG A 1 245 ? 37.895 19.934 -49.772 1.00 78.00 245 ARG A CA 1
ATOM 1960 C C . ARG A 1 245 ? 39.188 20.294 -50.508 1.00 78.00 245 ARG A C 1
ATOM 1962 O O . ARG A 1 245 ? 39.228 20.206 -51.733 1.00 78.00 245 ARG A O 1
ATOM 1969 N N . VAL A 1 246 ? 40.229 20.688 -49.774 1.00 75.62 246 VAL A N 1
ATOM 1970 C CA . VAL A 1 246 ? 41.560 20.986 -50.328 1.00 75.62 246 VAL A CA 1
ATOM 1971 C C . VAL A 1 246 ? 42.300 19.703 -50.727 1.00 75.62 246 VAL A C 1
ATOM 1973 O O . VAL A 1 246 ? 42.982 19.696 -51.750 1.00 75.62 246 VAL A O 1
ATOM 1976 N N . HIS A 1 247 ? 42.126 18.614 -49.975 1.00 59.38 247 HIS A N 1
ATOM 1977 C CA . HIS A 1 247 ? 42.873 17.365 -50.176 1.00 59.38 247 HIS A CA 1
ATOM 1978 C C . HIS A 1 247 ? 42.119 16.302 -50.998 1.00 59.38 247 HIS A C 1
ATOM 1980 O O . HIS A 1 247 ? 42.747 15.404 -51.541 1.00 59.38 247 HIS A O 1
ATOM 1986 N N . SER A 1 248 ? 40.808 16.445 -51.225 1.00 52.09 248 SER A N 1
ATOM 1987 C CA . SER A 1 248 ? 39.995 15.493 -52.015 1.00 52.09 248 SER A CA 1
ATOM 1988 C C . SER A 1 248 ? 40.287 15.511 -53.522 1.00 52.09 248 SER A C 1
ATOM 1990 O O . SER A 1 248 ? 39.723 14.716 -54.264 1.00 52.09 248 SER A O 1
ATOM 1992 N N . ARG A 1 249 ? 41.127 16.432 -54.015 1.00 48.44 249 ARG A N 1
ATOM 1993 C CA . ARG A 1 249 ? 41.510 16.522 -55.439 1.00 48.44 249 ARG A CA 1
ATOM 1994 C C . ARG A 1 249 ? 42.948 16.087 -55.730 1.00 48.44 249 ARG A C 1
ATOM 1996 O O . ARG A 1 249 ? 43.427 16.311 -56.837 1.00 48.44 249 ARG A O 1
ATOM 2003 N N . ARG A 1 250 ? 43.636 15.475 -54.765 1.00 46.75 250 ARG A N 1
ATOM 2004 C CA . ARG A 1 250 ? 44.978 14.908 -54.950 1.00 46.75 250 ARG A CA 1
ATOM 2005 C C . ARG A 1 250 ? 45.058 13.520 -54.320 1.00 46.75 250 ARG A C 1
ATOM 2007 O O . ARG A 1 250 ? 45.658 13.366 -53.269 1.00 46.75 250 ARG A O 1
ATOM 2014 N N . CYS A 1 251 ? 44.456 12.539 -54.981 1.00 42.66 251 CYS A N 1
ATOM 2015 C CA . CYS A 1 251 ? 44.742 11.123 -54.752 1.00 42.66 251 CYS A CA 1
ATOM 2016 C C . CYS A 1 251 ? 44.869 10.421 -56.112 1.00 42.66 251 CYS A C 1
ATOM 2018 O O . CYS A 1 251 ? 44.120 9.502 -56.411 1.00 42.66 251 CYS A O 1
ATOM 2020 N N . ASP A 1 252 ? 45.789 10.914 -56.943 1.00 46.56 252 ASP A N 1
ATOM 2021 C CA . ASP A 1 252 ? 46.578 10.048 -57.821 1.00 46.56 252 ASP A CA 1
ATOM 2022 C C . ASP A 1 252 ? 47.913 9.878 -57.086 1.00 46.56 252 ASP A C 1
ATOM 2024 O O . ASP A 1 252 ? 48.725 10.800 -57.104 1.00 46.56 252 ASP A O 1
ATOM 2028 N N . ASP A 1 253 ? 48.029 8.823 -56.280 1.00 42.34 253 ASP A N 1
ATOM 2029 C CA . ASP A 1 253 ? 49.224 7.973 -56.135 1.00 42.34 253 ASP A CA 1
ATOM 2030 C C . ASP A 1 253 ? 49.134 7.109 -54.870 1.00 42.34 253 ASP A C 1
ATOM 2032 O O . ASP A 1 253 ? 48.987 7.599 -53.751 1.00 42.34 253 ASP A O 1
ATOM 2036 N N . GLU A 1 254 ? 49.221 5.803 -55.118 1.00 47.19 254 GLU A N 1
ATOM 2037 C CA . GLU A 1 254 ? 50.061 4.828 -54.419 1.00 47.19 254 GLU A CA 1
ATOM 2038 C C . GLU A 1 254 ? 50.355 5.080 -52.932 1.00 47.19 254 GLU A C 1
ATOM 2040 O O . GLU A 1 254 ? 51.381 5.645 -52.554 1.00 47.19 254 GLU A O 1
ATOM 2045 N N . GLY A 1 255 ? 49.502 4.533 -52.065 1.00 48.31 255 GLY A N 1
ATOM 2046 C CA . GLY A 1 255 ? 49.874 4.310 -50.671 1.00 48.31 255 GLY A CA 1
ATOM 2047 C C . GLY A 1 255 ? 48.700 4.319 -49.713 1.00 48.31 255 GLY A C 1
ATOM 2048 O O . GLY A 1 255 ? 48.501 5.313 -49.032 1.00 48.31 255 GLY A O 1
ATOM 2049 N N . GLU A 1 256 ? 47.945 3.218 -49.672 1.00 46.81 256 GLU A N 1
ATOM 2050 C CA . GLU A 1 256 ? 47.486 2.544 -48.443 1.00 46.81 256 GLU A CA 1
ATOM 2051 C C . GLU A 1 256 ? 46.461 1.456 -48.805 1.00 46.81 256 GLU A C 1
ATOM 2053 O O . GLU A 1 256 ? 45.256 1.675 -48.766 1.00 46.81 256 GLU A O 1
ATOM 2058 N N . ASP A 1 257 ? 46.947 0.258 -49.142 1.00 42.78 257 ASP A N 1
ATOM 2059 C CA . ASP A 1 257 ? 46.191 -0.970 -48.883 1.00 42.78 257 ASP A CA 1
ATOM 2060 C C . ASP A 1 257 ? 47.189 -2.098 -48.578 1.00 42.78 257 ASP A C 1
ATOM 2062 O O . ASP A 1 257 ? 47.821 -2.674 -49.460 1.00 42.78 257 ASP A O 1
ATOM 2066 N N . GLY A 1 258 ? 47.447 -2.342 -47.291 1.00 52.25 258 GLY A N 1
ATOM 2067 C CA . GLY A 1 258 ? 48.406 -3.363 -46.851 1.00 52.25 258 GLY A CA 1
ATOM 2068 C C . GLY A 1 258 ? 47.915 -4.801 -47.062 1.00 52.25 258 GLY A C 1
ATOM 2069 O O . GLY A 1 258 ? 48.692 -5.737 -46.873 1.00 52.25 258 GLY A O 1
ATOM 2070 N N . PHE A 1 259 ? 46.642 -4.985 -47.431 1.00 48.06 259 PHE A N 1
ATOM 2071 C CA . PHE A 1 259 ? 46.009 -6.283 -47.647 1.00 48.06 259 PHE A CA 1
ATOM 2072 C C . PHE A 1 259 ? 44.940 -6.192 -48.745 1.00 48.06 259 PHE A C 1
ATOM 2074 O O . PHE A 1 259 ? 43.820 -5.764 -48.489 1.00 48.06 259 PHE A O 1
ATOM 2081 N N . GLU A 1 260 ? 45.248 -6.668 -49.951 1.00 54.47 260 GLU A N 1
ATOM 2082 C CA . GLU A 1 260 ? 44.245 -6.822 -51.009 1.00 54.47 260 GLU A CA 1
ATOM 2083 C C . GLU A 1 260 ? 43.412 -8.100 -50.808 1.00 54.47 260 GLU A C 1
ATOM 2085 O O . GLU A 1 260 ? 43.929 -9.179 -50.497 1.00 54.47 260 GLU A O 1
ATOM 2090 N N . CYS A 1 261 ? 42.096 -7.993 -51.005 1.00 55.66 261 CYS A N 1
ATOM 2091 C CA . CYS A 1 261 ? 41.207 -9.152 -51.064 1.00 55.66 261 CYS A CA 1
ATOM 2092 C C . CYS A 1 261 ? 41.492 -9.985 -52.326 1.00 55.66 261 CYS A C 1
ATOM 2094 O O . CYS A 1 261 ? 41.687 -9.434 -53.403 1.00 55.66 261 CYS A O 1
ATOM 2096 N N . VAL A 1 262 ? 41.472 -11.319 -52.202 1.00 63.00 262 VAL A N 1
ATOM 2097 C CA . VAL A 1 262 ? 41.842 -12.262 -53.283 1.00 63.00 262 VAL A CA 1
ATOM 2098 C C . VAL A 1 262 ? 40.919 -12.166 -54.510 1.00 63.00 262 VAL A C 1
ATOM 2100 O O . VAL A 1 262 ? 41.331 -12.477 -55.626 1.00 63.00 262 VAL A O 1
ATOM 2103 N N . ASP A 1 263 ? 39.675 -11.733 -54.319 1.00 72.88 263 ASP A N 1
ATOM 2104 C CA . ASP A 1 263 ? 38.672 -11.546 -55.362 1.00 72.88 263 ASP A CA 1
ATOM 2105 C C . ASP A 1 263 ? 37.621 -10.495 -54.958 1.00 72.88 263 ASP A C 1
ATOM 2107 O O . ASP A 1 263 ? 37.449 -10.170 -53.778 1.00 72.88 263 ASP A O 1
ATOM 2111 N N . GLU A 1 264 ? 36.882 -9.974 -55.944 1.00 70.88 264 GLU A N 1
ATOM 2112 C CA . GLU A 1 264 ? 35.822 -8.973 -55.726 1.00 70.88 264 GLU A CA 1
ATOM 2113 C C . GLU A 1 264 ? 34.708 -9.475 -54.793 1.00 70.88 264 GLU A C 1
ATOM 2115 O O . GLU A 1 264 ? 34.082 -8.688 -54.082 1.00 70.88 264 GLU A O 1
ATOM 2120 N N . ALA A 1 265 ? 34.484 -10.793 -54.726 1.00 69.88 265 ALA A N 1
ATOM 2121 C CA . ALA A 1 265 ? 33.544 -11.369 -53.770 1.00 69.88 265 ALA A CA 1
ATOM 2122 C C . ALA A 1 265 ? 34.068 -11.271 -52.326 1.00 69.88 265 ALA A C 1
ATOM 2124 O O . ALA A 1 265 ? 33.309 -10.897 -51.430 1.00 69.88 265 ALA A O 1
ATOM 2125 N N . SER A 1 266 ? 35.360 -11.528 -52.083 1.00 71.25 266 SER A N 1
ATOM 2126 C CA . SER A 1 266 ? 35.975 -11.328 -50.762 1.00 71.25 266 SER A CA 1
ATOM 2127 C C . SER A 1 266 ? 35.986 -9.859 -50.347 1.00 71.25 266 SER A C 1
ATOM 2129 O O . SER A 1 266 ? 35.721 -9.563 -49.182 1.00 71.25 266 SER A O 1
ATOM 2131 N N . LYS A 1 267 ? 36.205 -8.937 -51.294 1.00 77.75 267 LYS A N 1
ATOM 2132 C CA . LYS A 1 267 ? 36.114 -7.489 -51.048 1.00 77.75 267 LYS A CA 1
ATOM 2133 C C . LYS A 1 267 ? 34.702 -7.073 -50.635 1.00 77.75 267 LYS A C 1
ATOM 2135 O O . LYS A 1 267 ? 34.528 -6.410 -49.616 1.00 77.75 267 LYS A O 1
ATOM 2140 N N . ALA A 1 268 ? 33.683 -7.553 -51.349 1.00 77.56 268 ALA A N 1
ATOM 2141 C CA . ALA A 1 268 ? 32.285 -7.302 -51.004 1.00 77.56 268 ALA A CA 1
ATOM 2142 C C . ALA A 1 268 ? 31.896 -7.877 -49.626 1.00 77.56 268 ALA A C 1
ATOM 2144 O O . ALA A 1 268 ? 31.133 -7.251 -48.887 1.00 77.56 268 ALA A O 1
ATOM 2145 N N . VAL A 1 269 ? 32.429 -9.047 -49.252 1.00 78.94 269 VAL A N 1
ATOM 2146 C CA . VAL A 1 269 ? 32.215 -9.645 -47.922 1.00 78.94 269 VAL A CA 1
ATOM 2147 C C . VAL A 1 269 ? 32.918 -8.842 -46.828 1.00 78.94 269 VAL A C 1
ATOM 2149 O O . VAL A 1 269 ? 32.311 -8.608 -45.782 1.00 78.94 269 VAL A O 1
ATOM 2152 N N . LEU A 1 270 ? 34.157 -8.400 -47.060 1.00 78.44 270 LEU A N 1
ATOM 2153 C CA . LEU A 1 270 ? 34.910 -7.576 -46.115 1.00 78.44 270 LEU A CA 1
ATOM 2154 C C . LEU A 1 270 ? 34.204 -6.236 -45.869 1.00 78.44 270 LEU A C 1
ATOM 2156 O O . LEU A 1 270 ? 33.995 -5.863 -44.717 1.00 78.44 270 LEU A O 1
ATOM 2160 N N . ASP A 1 271 ? 33.738 -5.574 -46.928 1.00 81.56 271 ASP A N 1
ATOM 2161 C CA . ASP A 1 271 ? 32.965 -4.332 -46.830 1.00 81.56 271 ASP A CA 1
ATOM 2162 C C . ASP A 1 271 ? 31.642 -4.529 -46.076 1.00 81.56 271 ASP A C 1
ATOM 2164 O O . ASP A 1 271 ? 31.237 -3.676 -45.283 1.00 81.56 271 ASP A O 1
ATOM 2168 N N . CYS A 1 272 ? 30.952 -5.654 -46.294 1.00 83.62 272 CYS A N 1
ATOM 2169 C CA . CYS A 1 272 ? 29.731 -5.974 -45.553 1.00 83.62 272 CYS A CA 1
ATOM 2170 C C . CYS A 1 272 ? 30.009 -6.252 -44.070 1.00 83.62 272 CYS A C 1
ATOM 2172 O O . CYS A 1 272 ? 29.213 -5.841 -43.229 1.00 83.62 272 CYS A O 1
ATOM 2174 N N . LEU A 1 273 ? 31.126 -6.909 -43.739 1.00 79.00 273 LEU A N 1
ATOM 2175 C CA . LEU A 1 273 ? 31.550 -7.150 -42.355 1.00 79.00 273 LEU A CA 1
ATOM 2176 C C . LEU A 1 273 ? 31.945 -5.850 -41.649 1.00 79.00 273 LEU A C 1
ATOM 2178 O O . LEU A 1 273 ? 31.518 -5.620 -40.522 1.00 79.00 273 LEU A O 1
ATOM 2182 N N . ALA A 1 274 ? 32.698 -4.977 -42.318 1.00 82.44 274 ALA A N 1
ATOM 2183 C CA . ALA A 1 274 ? 33.082 -3.680 -41.772 1.00 82.44 274 ALA A CA 1
ATOM 2184 C C . ALA A 1 274 ? 31.850 -2.811 -41.469 1.00 82.44 274 ALA A C 1
ATOM 2186 O O . ALA A 1 274 ? 31.760 -2.208 -40.400 1.00 82.44 274 ALA A O 1
ATOM 2187 N N . LYS A 1 275 ? 30.861 -2.796 -42.374 1.00 83.75 275 LYS A N 1
ATOM 2188 C CA . LYS A 1 275 ? 29.587 -2.088 -42.164 1.00 83.75 275 LYS A CA 1
ATOM 2189 C C . LYS A 1 275 ? 28.750 -2.705 -41.043 1.00 83.75 275 LYS A C 1
ATOM 2191 O O . LYS A 1 275 ? 28.183 -1.959 -40.255 1.00 83.75 275 LYS A O 1
ATOM 2196 N N . ASP A 1 276 ? 28.698 -4.034 -40.935 1.00 82.50 276 ASP A N 1
ATOM 2197 C CA . ASP A 1 276 ? 28.005 -4.729 -39.837 1.00 82.50 276 ASP A CA 1
ATOM 2198 C C . ASP A 1 276 ? 28.588 -4.348 -38.466 1.00 82.50 276 ASP A C 1
ATOM 2200 O O . ASP A 1 276 ? 27.836 -3.982 -37.560 1.00 82.50 276 ASP A O 1
ATOM 2204 N N . MET A 1 277 ? 29.920 -4.347 -38.344 1.00 74.25 277 MET A N 1
ATOM 2205 C CA . MET A 1 277 ? 30.622 -3.954 -37.116 1.00 74.25 277 MET A CA 1
ATOM 2206 C C . MET A 1 277 ? 30.427 -2.469 -36.785 1.00 74.25 277 MET A C 1
ATOM 2208 O O . MET A 1 277 ? 30.146 -2.123 -35.641 1.00 74.25 277 MET A O 1
ATOM 2212 N N . ALA A 1 278 ? 30.497 -1.582 -37.783 1.00 80.75 278 ALA A N 1
ATOM 2213 C CA . ALA A 1 278 ? 30.273 -0.152 -37.574 1.00 80.75 278 ALA A CA 1
ATOM 2214 C C . ALA A 1 278 ? 28.835 0.163 -37.118 1.00 80.75 278 ALA A C 1
ATOM 2216 O O . ALA A 1 278 ? 28.620 1.053 -36.292 1.00 80.75 278 ALA A O 1
ATOM 2217 N N . LEU A 1 279 ? 27.840 -0.568 -37.635 1.00 81.31 279 LEU A N 1
ATOM 2218 C CA . LEU A 1 279 ? 26.447 -0.445 -37.198 1.00 81.31 279 LEU A CA 1
ATOM 2219 C C . LEU A 1 279 ? 26.257 -0.935 -35.757 1.00 81.31 279 LEU A C 1
ATOM 2221 O O . LEU A 1 279 ? 25.484 -0.332 -35.013 1.00 81.31 279 LEU A O 1
ATOM 2225 N N . GLU A 1 280 ? 26.973 -1.984 -35.351 1.00 75.69 280 GLU A N 1
ATOM 2226 C CA . GLU A 1 280 ? 26.952 -2.512 -33.983 1.00 75.69 280 GLU A CA 1
ATOM 2227 C C . GLU A 1 280 ? 27.533 -1.505 -32.976 1.00 75.69 280 GLU A C 1
ATOM 2229 O O . GLU A 1 280 ? 26.887 -1.194 -31.971 1.00 75.69 280 GLU A O 1
ATOM 2234 N N . ASP A 1 281 ? 28.671 -0.888 -33.303 1.00 77.31 281 ASP A N 1
ATOM 2235 C CA . ASP A 1 281 ? 29.271 0.183 -32.496 1.00 77.31 281 ASP A CA 1
ATOM 2236 C C . ASP A 1 281 ? 28.359 1.418 -32.396 1.00 77.31 281 ASP A C 1
ATOM 2238 O O . ASP A 1 281 ? 28.230 2.035 -31.332 1.00 77.31 281 ASP A O 1
ATOM 2242 N N . LEU A 1 282 ? 27.679 1.778 -33.489 1.00 76.50 282 LEU A N 1
ATOM 2243 C CA . LEU A 1 282 ? 26.742 2.902 -33.517 1.00 76.50 282 LEU A CA 1
ATOM 2244 C C . LEU A 1 282 ? 25.493 2.635 -32.666 1.00 76.50 282 LEU A C 1
ATOM 2246 O O . LEU A 1 282 ? 25.019 3.535 -31.966 1.00 76.50 282 LEU A O 1
ATOM 2250 N N . MET A 1 283 ? 24.962 1.412 -32.702 1.00 77.38 283 MET A N 1
ATOM 2251 C CA . MET A 1 283 ? 23.846 1.003 -31.847 1.00 77.38 283 MET A CA 1
ATOM 2252 C C . MET A 1 283 ? 24.242 1.051 -30.369 1.00 77.38 283 MET A C 1
ATOM 2254 O O . MET A 1 283 ? 23.519 1.643 -29.571 1.00 77.38 283 MET A O 1
ATOM 2258 N N . TYR A 1 284 ? 25.435 0.568 -30.021 1.00 73.56 284 TYR A N 1
ATOM 2259 C CA . TYR A 1 284 ? 25.967 0.660 -28.661 1.00 73.56 284 TYR A CA 1
ATOM 2260 C C . TYR A 1 284 ? 26.162 2.113 -28.185 1.00 73.56 284 TYR A C 1
ATOM 2262 O O . TYR A 1 284 ? 25.869 2.455 -27.035 1.00 73.56 284 TYR A O 1
ATOM 2270 N N . ALA A 1 285 ? 26.616 3.012 -29.062 1.00 78.12 285 ALA A N 1
ATOM 2271 C CA . ALA A 1 285 ? 26.723 4.434 -28.738 1.00 78.12 285 ALA A CA 1
ATOM 2272 C C . ALA A 1 285 ? 25.346 5.087 -28.505 1.00 78.12 285 ALA A C 1
ATOM 2274 O O . ALA A 1 285 ? 25.205 5.925 -27.610 1.00 78.12 285 ALA A O 1
ATOM 2275 N N . LEU A 1 286 ? 24.324 4.691 -29.272 1.00 77.00 286 LEU A N 1
ATOM 2276 C CA . LEU A 1 286 ? 22.941 5.135 -29.077 1.00 77.00 286 LEU A CA 1
ATOM 2277 C C . LEU A 1 286 ? 22.341 4.604 -27.770 1.00 77.00 286 LEU A C 1
ATOM 2279 O O . LEU A 1 286 ? 21.638 5.362 -27.100 1.00 77.00 286 LEU A O 1
ATOM 2283 N N . ASP A 1 287 ? 22.659 3.366 -27.384 1.00 70.81 287 ASP A N 1
ATOM 2284 C CA . ASP A 1 287 ? 22.270 2.776 -26.094 1.00 70.81 287 ASP A CA 1
ATOM 2285 C C . ASP A 1 287 ? 22.827 3.609 -24.929 1.00 70.81 287 ASP A C 1
ATOM 2287 O O . ASP A 1 287 ? 22.088 4.040 -24.041 1.00 70.81 287 ASP A O 1
ATOM 2291 N N . LYS A 1 288 ? 24.108 3.988 -24.987 1.00 76.88 288 LYS A N 1
ATOM 2292 C CA . LYS A 1 288 ? 24.692 4.900 -23.989 1.00 76.88 288 LYS A CA 1
ATOM 2293 C C . LYS A 1 288 ? 24.079 6.296 -24.010 1.00 76.88 288 LYS A C 1
ATOM 2295 O O . LYS A 1 288 ? 23.928 6.926 -22.963 1.00 76.88 288 LYS A O 1
ATOM 2300 N N . ALA A 1 289 ? 23.734 6.811 -25.187 1.00 72.00 289 ALA A N 1
ATOM 2301 C CA . ALA A 1 289 ? 23.142 8.138 -25.315 1.00 72.00 289 ALA A CA 1
ATOM 2302 C C . ALA A 1 289 ? 21.726 8.206 -24.716 1.00 72.00 289 ALA A C 1
ATOM 2304 O O . ALA A 1 289 ? 21.338 9.258 -24.198 1.00 72.00 289 ALA A O 1
ATOM 2305 N N . ILE A 1 290 ? 20.965 7.105 -24.745 1.00 79.88 290 ILE A N 1
ATOM 2306 C CA . ILE A 1 290 ? 19.672 7.031 -24.057 1.00 79.88 290 ILE A CA 1
ATOM 2307 C C . ILE A 1 290 ? 19.824 6.808 -22.549 1.00 79.88 290 ILE A C 1
ATOM 2309 O O . ILE A 1 290 ? 19.110 7.453 -21.782 1.00 79.88 290 ILE A O 1
ATOM 2313 N N . GLU A 1 291 ? 20.790 6.000 -22.105 1.00 68.69 291 GLU A N 1
ATOM 2314 C CA . GLU A 1 291 ? 21.126 5.846 -20.678 1.00 68.69 291 GLU A CA 1
ATOM 2315 C C . GLU A 1 291 ? 21.501 7.186 -20.028 1.00 68.69 291 GLU A C 1
ATOM 2317 O O . GLU A 1 291 ? 21.123 7.470 -18.893 1.00 68.69 291 GLU A O 1
ATOM 2322 N N . GLN A 1 292 ? 22.205 8.042 -20.772 1.00 77.62 292 GLN A N 1
ATOM 2323 C CA . GLN A 1 292 ? 22.594 9.385 -20.335 1.00 77.62 292 GLN A CA 1
ATOM 2324 C C . GLN A 1 292 ? 21.490 10.438 -20.531 1.00 77.62 292 GLN A C 1
ATOM 2326 O O . GLN A 1 292 ? 21.696 11.607 -20.208 1.00 77.62 292 GLN A O 1
ATOM 2331 N N . GLY A 1 293 ? 20.329 10.059 -21.076 1.00 80.38 293 GLY A N 1
ATOM 2332 C CA . GLY A 1 293 ? 19.205 10.964 -21.330 1.00 80.38 293 GLY A CA 1
ATOM 2333 C C . GLY A 1 293 ? 19.458 12.015 -22.420 1.00 80.38 293 GLY A C 1
ATOM 2334 O O . GLY A 1 293 ? 18.703 12.980 -22.521 1.00 80.38 293 GLY A O 1
ATOM 2335 N N . VAL A 1 294 ? 20.505 11.850 -23.238 1.00 86.06 294 VAL A N 1
ATOM 2336 C CA . VAL A 1 294 ? 20.870 12.771 -24.331 1.00 86.06 294 VAL A CA 1
ATOM 2337 C C . VAL A 1 294 ? 19.914 12.622 -25.518 1.00 86.06 294 VAL A C 1
ATOM 2339 O O . VAL A 1 294 ? 19.627 13.598 -26.212 1.00 86.06 294 VAL A O 1
ATOM 2342 N N . VAL A 1 295 ? 19.392 11.412 -25.744 1.00 83.00 295 VAL A N 1
ATOM 2343 C CA . VAL A 1 295 ? 18.458 11.100 -26.836 1.00 83.00 295 VAL A CA 1
ATOM 2344 C C . VAL A 1 295 ? 17.097 10.682 -26.264 1.00 83.00 295 VAL A C 1
ATOM 2346 O O . VAL A 1 295 ? 17.034 9.762 -25.449 1.00 83.00 295 VAL A O 1
ATOM 2349 N N . PRO A 1 296 ? 15.980 11.301 -26.695 1.00 78.94 296 PRO A N 1
ATOM 2350 C CA . PRO A 1 296 ? 14.649 10.906 -26.247 1.00 78.94 296 PRO A CA 1
ATOM 2351 C C . PRO A 1 296 ? 14.268 9.518 -26.783 1.00 78.94 296 PRO A C 1
ATOM 2353 O O . PRO A 1 296 ? 14.515 9.198 -27.949 1.00 78.94 296 PRO A O 1
ATOM 2356 N N . PHE A 1 297 ? 13.586 8.717 -25.959 1.00 72.44 297 PHE A N 1
ATOM 2357 C CA . PHE A 1 297 ? 13.264 7.307 -26.238 1.00 72.44 297 PHE A CA 1
ATOM 2358 C C . PHE A 1 297 ? 12.609 7.067 -27.610 1.00 72.44 297 PHE A C 1
ATOM 2360 O O . PHE A 1 297 ? 12.977 6.145 -28.337 1.00 72.44 297 PHE A O 1
ATOM 2367 N N . GLY A 1 298 ? 11.686 7.941 -28.025 1.00 74.38 298 GLY A N 1
ATOM 2368 C CA . GLY A 1 298 ? 11.033 7.832 -29.334 1.00 74.38 298 GLY A CA 1
ATOM 2369 C C . GLY A 1 298 ? 11.958 8.085 -30.537 1.00 74.38 298 GLY A C 1
ATOM 2370 O O . GLY A 1 298 ? 11.693 7.584 -31.630 1.00 74.38 298 GLY A O 1
ATOM 2371 N N . ALA A 1 299 ? 13.033 8.865 -30.379 1.00 79.31 299 ALA A N 1
ATOM 2372 C CA . ALA A 1 299 ? 14.056 9.041 -31.415 1.00 79.31 299 ALA A CA 1
ATOM 2373 C C . ALA A 1 299 ? 15.013 7.841 -31.447 1.00 79.31 299 ALA A C 1
ATOM 2375 O O . ALA A 1 299 ? 15.304 7.323 -32.523 1.00 79.31 299 ALA A O 1
ATOM 2376 N N . TYR A 1 300 ? 15.397 7.343 -30.271 1.00 84.38 300 TYR A N 1
ATOM 2377 C CA . TYR A 1 300 ? 16.231 6.155 -30.111 1.00 84.38 300 TYR A CA 1
ATOM 2378 C C . TYR A 1 300 ? 15.616 4.912 -30.779 1.00 84.38 300 TYR A C 1
ATOM 2380 O O . TYR A 1 300 ? 16.229 4.339 -31.676 1.00 84.38 300 TYR A O 1
ATOM 2388 N N . ILE A 1 301 ? 14.367 4.547 -30.453 1.00 73.12 301 ILE A N 1
ATOM 2389 C CA . ILE A 1 301 ? 13.715 3.356 -31.034 1.00 73.12 301 ILE A CA 1
ATOM 2390 C C . ILE A 1 301 ? 13.563 3.468 -32.554 1.00 73.12 301 ILE A C 1
ATOM 2392 O O . ILE A 1 301 ? 13.685 2.469 -33.267 1.00 73.12 301 ILE A O 1
ATOM 2396 N N . ARG A 1 302 ? 13.297 4.672 -33.075 1.00 79.81 302 ARG A N 1
ATOM 2397 C CA . ARG A 1 302 ? 13.232 4.892 -34.525 1.00 79.81 302 ARG A CA 1
ATOM 2398 C C . ARG A 1 302 ? 14.586 4.645 -35.180 1.00 79.81 302 ARG A C 1
ATOM 2400 O O . ARG A 1 302 ? 14.629 3.915 -36.166 1.00 79.81 302 ARG A O 1
ATOM 2407 N N . GLN A 1 303 ? 15.662 5.184 -34.613 1.00 80.94 303 GLN A N 1
ATOM 2408 C CA . GLN A 1 303 ? 16.999 5.038 -35.178 1.00 80.94 303 GLN A CA 1
ATOM 2409 C C . GLN A 1 303 ? 17.505 3.594 -35.085 1.00 80.94 303 GLN A C 1
ATOM 2411 O O . GLN A 1 303 ? 17.946 3.043 -36.088 1.00 80.94 303 GLN A O 1
ATOM 2416 N N . VAL A 1 304 ? 17.341 2.936 -33.933 1.00 81.19 304 VAL A N 1
ATOM 2417 C CA . VAL A 1 304 ? 17.743 1.533 -33.736 1.00 81.19 304 VAL A CA 1
ATOM 2418 C C . VAL A 1 304 ? 17.008 0.595 -34.694 1.00 81.19 304 VAL A C 1
ATOM 2420 O O . VAL A 1 304 ? 17.615 -0.312 -35.253 1.00 81.19 304 VAL A O 1
ATOM 2423 N N . ARG A 1 305 ? 15.717 0.829 -34.971 1.00 78.31 305 ARG A N 1
ATOM 2424 C CA . ARG A 1 305 ? 14.970 0.027 -35.958 1.00 78.31 305 ARG A CA 1
ATOM 2425 C C . ARG A 1 305 ? 15.485 0.195 -37.387 1.00 78.31 305 ARG A C 1
ATOM 2427 O O . ARG A 1 305 ? 15.426 -0.767 -38.147 1.00 78.31 305 ARG A O 1
ATOM 2434 N N . VAL A 1 306 ? 15.931 1.393 -37.768 1.00 82.12 306 VAL A N 1
ATOM 2435 C CA . VAL A 1 306 ? 16.515 1.641 -39.097 1.00 82.12 306 VAL A CA 1
ATOM 2436 C C . VAL A 1 306 ? 17.869 0.941 -39.205 1.00 82.12 306 VAL A C 1
ATOM 2438 O O . VAL A 1 306 ? 18.060 0.152 -40.127 1.00 82.12 306 VAL A O 1
ATOM 2441 N N . LEU A 1 307 ? 18.742 1.133 -38.213 1.00 84.69 307 LEU A N 1
ATOM 2442 C CA . LEU A 1 307 ? 20.074 0.522 -38.174 1.00 84.69 307 LEU A CA 1
ATOM 2443 C C . LEU A 1 307 ? 20.007 -1.010 -38.136 1.00 84.69 307 LEU A C 1
ATOM 2445 O O . LEU A 1 307 ? 20.717 -1.668 -38.884 1.00 84.69 307 LEU A O 1
ATOM 2449 N N . ALA A 1 308 ? 19.089 -1.596 -37.361 1.00 74.75 308 ALA A N 1
ATOM 2450 C CA . ALA A 1 308 ? 18.905 -3.047 -37.307 1.00 74.75 308 ALA A CA 1
ATOM 2451 C C . ALA A 1 308 ? 18.438 -3.650 -38.648 1.00 74.75 308 ALA A C 1
ATOM 2453 O O . ALA A 1 308 ? 18.800 -4.778 -38.984 1.00 74.75 308 ALA A O 1
ATOM 2454 N N . ARG A 1 309 ? 17.644 -2.914 -39.442 1.00 79.31 309 ARG A N 1
ATOM 2455 C CA . ARG A 1 309 ? 17.250 -3.350 -40.796 1.00 79.31 309 ARG A CA 1
ATOM 2456 C C . ARG A 1 309 ? 18.431 -3.315 -41.761 1.00 79.31 309 ARG A C 1
ATOM 2458 O O . ARG A 1 309 ? 18.586 -4.231 -42.564 1.00 79.31 309 ARG A O 1
ATOM 2465 N N . GLU A 1 310 ? 19.254 -2.278 -41.669 1.00 83.25 310 GLU A N 1
ATOM 2466 C CA . GLU A 1 310 ? 20.469 -2.128 -42.472 1.00 83.25 310 GLU A CA 1
ATOM 2467 C C . GLU A 1 310 ? 21.505 -3.208 -42.116 1.00 83.25 310 GLU A C 1
ATOM 2469 O O . GLU A 1 310 ? 22.026 -3.892 -42.998 1.00 83.25 310 GLU A O 1
ATOM 2474 N N . GLN A 1 311 ? 21.6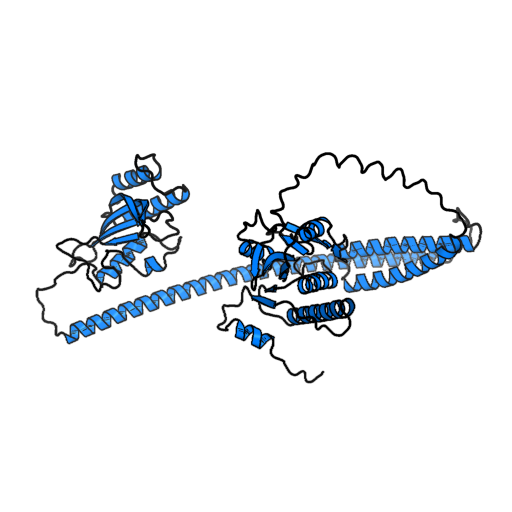81 -3.480 -40.820 1.00 84.38 311 GLN A N 1
ATOM 2475 C CA . GLN A 1 311 ? 22.532 -4.547 -40.298 1.00 84.38 311 GLN A CA 1
ATOM 2476 C C . GLN A 1 311 ? 22.090 -5.925 -40.806 1.00 84.38 311 GLN A C 1
ATOM 2478 O O . GLN A 1 311 ? 22.901 -6.726 -41.273 1.00 84.38 311 GLN A O 1
ATOM 2483 N N . PHE A 1 312 ? 20.782 -6.195 -40.784 1.00 78.50 312 PHE A N 1
ATOM 2484 C CA . PHE A 1 312 ? 20.226 -7.429 -41.331 1.00 78.50 312 PHE A CA 1
ATOM 2485 C C . PHE A 1 312 ? 20.528 -7.587 -42.828 1.00 78.50 312 PHE A C 1
ATOM 2487 O O . PHE A 1 312 ? 20.874 -8.684 -43.262 1.00 78.50 312 PHE A O 1
ATOM 2494 N N . SER A 1 313 ? 20.455 -6.503 -43.609 1.00 79.50 313 SER A N 1
ATOM 2495 C CA . SER A 1 313 ? 20.790 -6.523 -45.039 1.00 79.50 313 SER A CA 1
ATOM 2496 C C . SER A 1 313 ? 22.255 -6.903 -45.278 1.00 79.50 313 SER A C 1
ATOM 2498 O O . SER A 1 313 ? 22.536 -7.744 -46.133 1.00 79.50 313 SER A O 1
ATOM 2500 N N . HIS A 1 314 ? 23.190 -6.350 -44.499 1.00 82.62 314 HIS A N 1
ATOM 2501 C CA . HIS A 1 314 ? 24.609 -6.706 -44.595 1.00 82.62 314 HIS A CA 1
ATOM 2502 C C . HIS A 1 314 ? 24.874 -8.157 -44.168 1.00 82.62 314 HIS A C 1
ATOM 2504 O O . HIS A 1 314 ? 25.546 -8.901 -44.884 1.00 82.62 314 HIS A O 1
ATOM 2510 N N . ARG A 1 315 ? 24.264 -8.621 -43.069 1.00 80.75 315 ARG A N 1
ATOM 2511 C CA . ARG A 1 315 ? 24.372 -10.018 -42.604 1.00 80.75 315 ARG A CA 1
ATOM 2512 C C . ARG A 1 315 ? 23.792 -11.019 -43.606 1.00 80.75 315 ARG A C 1
ATOM 2514 O O . ARG A 1 315 ? 24.373 -12.086 -43.826 1.00 80.75 315 ARG A O 1
ATOM 2521 N N . ALA A 1 316 ? 22.693 -10.670 -44.270 1.00 75.94 316 ALA A N 1
ATOM 2522 C CA . ALA A 1 316 ? 22.091 -11.493 -45.315 1.00 75.94 316 ALA A CA 1
ATOM 2523 C C . ALA A 1 316 ? 23.005 -11.650 -46.543 1.00 75.94 316 ALA A C 1
ATOM 2525 O O . ALA A 1 316 ? 23.019 -12.724 -47.133 1.00 75.94 316 ALA A O 1
ATOM 2526 N N . MET A 1 317 ? 23.813 -10.641 -46.890 1.00 71.75 317 MET A N 1
ATOM 2527 C CA . MET A 1 317 ? 24.795 -10.720 -47.986 1.00 71.75 317 MET A CA 1
ATOM 2528 C C . MET A 1 317 ? 26.038 -11.553 -47.632 1.00 71.75 317 MET A C 1
ATOM 2530 O O . MET A 1 317 ? 26.658 -12.131 -48.519 1.00 71.75 317 MET A O 1
ATOM 2534 N N . ILE A 1 318 ? 26.370 -11.690 -46.343 1.00 72.31 318 ILE A N 1
ATOM 2535 C CA . ILE A 1 318 ? 27.495 -12.517 -45.859 1.00 72.31 318 ILE A CA 1
ATOM 2536 C C . ILE A 1 318 ? 27.140 -14.021 -45.861 1.00 72.31 318 ILE A C 1
ATOM 2538 O O . ILE A 1 318 ? 28.005 -14.888 -46.013 1.00 72.31 318 ILE A O 1
ATOM 2542 N N . THR A 1 319 ? 25.859 -14.360 -45.686 1.00 56.16 319 THR A N 1
ATOM 2543 C CA . THR A 1 319 ? 25.388 -15.739 -45.439 1.00 56.16 319 THR A CA 1
ATOM 2544 C C . THR A 1 319 ? 25.545 -16.713 -46.632 1.00 56.16 319 THR A C 1
ATOM 2546 O O . THR A 1 319 ? 25.903 -17.868 -46.390 1.00 56.16 319 THR A O 1
ATOM 2549 N N . PRO A 1 320 ? 25.390 -16.308 -47.912 1.00 53.19 320 PRO A N 1
ATOM 2550 C CA . PRO A 1 320 ? 25.589 -17.192 -49.064 1.00 53.19 320 PRO A CA 1
ATOM 2551 C C . PRO A 1 320 ? 27.036 -17.671 -49.259 1.00 53.19 320 PRO A C 1
ATOM 2553 O O . PRO A 1 320 ? 27.256 -18.606 -50.021 1.00 53.19 320 PRO A O 1
ATOM 2556 N N . HIS A 1 321 ? 28.033 -17.053 -48.611 1.00 48.38 321 HIS A N 1
ATOM 2557 C CA . HIS A 1 321 ? 29.458 -17.381 -48.799 1.00 48.38 321 HIS A CA 1
ATOM 2558 C C . HIS A 1 321 ? 30.073 -18.188 -47.643 1.00 48.38 321 HIS A C 1
ATOM 2560 O O . HIS A 1 321 ? 31.190 -18.681 -47.763 1.00 48.38 321 HIS A O 1
ATOM 2566 N N . LYS A 1 322 ? 29.336 -18.413 -46.545 1.00 40.38 322 LYS A N 1
ATOM 2567 C CA . LYS A 1 322 ? 29.787 -19.250 -45.411 1.00 40.38 322 LYS A CA 1
ATOM 2568 C C . LYS A 1 322 ? 29.475 -20.748 -45.565 1.00 40.38 322 LYS A C 1
ATOM 2570 O O . LYS A 1 322 ? 29.891 -21.543 -44.727 1.00 40.38 322 LYS A O 1
ATOM 2575 N N . ALA A 1 323 ? 28.786 -21.163 -46.632 1.00 35.84 323 ALA A N 1
ATOM 2576 C CA . ALA A 1 323 ? 28.389 -22.561 -46.847 1.00 35.84 323 ALA A CA 1
ATOM 2577 C C . ALA A 1 323 ? 29.535 -23.507 -47.278 1.00 35.84 323 ALA A C 1
ATOM 2579 O O . ALA A 1 323 ? 29.305 -24.705 -47.439 1.00 35.84 323 ALA A O 1
ATOM 2580 N N . THR A 1 324 ? 30.769 -23.019 -47.444 1.00 37.28 324 THR A N 1
ATOM 2581 C CA . THR A 1 324 ? 31.895 -23.814 -47.970 1.00 37.28 324 THR A CA 1
ATOM 2582 C C . THR A 1 324 ? 32.974 -24.201 -46.958 1.00 37.28 324 THR A C 1
ATOM 2584 O O . THR A 1 324 ? 33.906 -24.898 -47.348 1.00 37.28 324 THR A O 1
ATOM 2587 N N . HIS A 1 325 ? 32.862 -23.887 -45.660 1.00 33.66 325 HIS A N 1
ATOM 2588 C CA . HIS A 1 325 ? 33.855 -24.360 -44.683 1.00 33.66 325 HIS A CA 1
ATOM 2589 C C . HIS A 1 325 ? 33.242 -25.019 -43.442 1.00 33.66 325 HIS A C 1
ATOM 2591 O O . HIS A 1 325 ? 32.557 -24.407 -42.628 1.00 33.66 325 HIS A O 1
ATOM 2597 N N . LYS A 1 326 ? 33.507 -26.327 -43.332 1.00 32.84 326 LYS A N 1
ATOM 2598 C CA . LYS A 1 326 ? 33.021 -27.249 -42.304 1.00 32.84 326 LYS A CA 1
ATOM 2599 C C . LYS A 1 326 ? 33.399 -26.817 -40.881 1.00 32.84 326 LYS A C 1
ATOM 2601 O O . LYS A 1 326 ? 34.566 -26.635 -40.549 1.00 32.84 326 LYS A O 1
ATOM 2606 N N . MET A 1 327 ? 32.360 -26.801 -40.054 1.00 29.36 327 MET A N 1
ATOM 2607 C CA . MET A 1 327 ? 32.295 -26.748 -38.593 1.00 29.36 327 MET A CA 1
ATOM 2608 C C . MET A 1 327 ? 33.192 -27.814 -37.921 1.00 29.36 327 MET A C 1
ATOM 2610 O O . MET A 1 327 ? 33.133 -28.987 -38.298 1.00 29.36 327 MET A O 1
ATOM 2614 N N . LYS A 1 328 ? 33.986 -27.444 -36.902 1.00 34.28 328 LYS A N 1
ATOM 2615 C CA . LYS A 1 328 ? 34.654 -28.394 -35.987 1.00 34.28 328 LYS A CA 1
ATOM 2616 C C . LYS A 1 328 ? 34.330 -28.074 -34.523 1.00 34.28 328 LYS A C 1
ATOM 2618 O O . LYS A 1 328 ? 34.429 -26.946 -34.066 1.00 34.28 328 LYS A O 1
ATOM 2623 N N . ILE A 1 329 ? 33.912 -29.132 -33.835 1.00 40.69 329 ILE A N 1
ATOM 2624 C CA . ILE A 1 329 ? 33.179 -29.221 -32.564 1.00 40.69 329 ILE A CA 1
ATOM 2625 C C . ILE A 1 329 ? 34.146 -29.391 -31.372 1.00 40.69 329 ILE A C 1
ATOM 2627 O O . ILE A 1 329 ? 34.127 -30.412 -30.700 1.00 40.69 329 ILE A O 1
ATOM 2631 N N . TRP A 1 330 ? 35.045 -28.434 -31.115 1.00 37.47 330 TRP A N 1
ATOM 2632 C CA . TRP A 1 330 ? 36.024 -28.591 -30.014 1.00 37.47 330 TRP A CA 1
ATOM 2633 C C . TRP A 1 330 ? 36.171 -27.396 -29.055 1.00 37.47 330 TRP A C 1
ATOM 2635 O O . TRP A 1 330 ? 36.651 -27.595 -27.942 1.00 37.47 330 TRP A O 1
ATOM 2645 N N . ASP A 1 331 ? 35.635 -26.213 -29.372 1.00 39.69 331 ASP A N 1
ATOM 2646 C CA . ASP A 1 331 ? 35.843 -25.015 -28.531 1.00 39.69 331 ASP A CA 1
ATOM 2647 C C . ASP A 1 331 ? 34.807 -24.808 -27.402 1.00 39.69 331 ASP A C 1
ATOM 2649 O O . ASP A 1 331 ? 34.937 -23.893 -26.594 1.00 39.69 331 ASP A O 1
ATOM 2653 N N . TRP A 1 332 ? 33.805 -25.687 -27.267 1.00 41.81 332 TRP A N 1
ATOM 2654 C CA . TRP A 1 332 ? 32.779 -25.590 -26.207 1.00 41.81 332 TRP A CA 1
ATOM 2655 C C . TRP A 1 332 ? 33.090 -26.389 -24.928 1.00 41.81 332 TRP A C 1
ATOM 2657 O O . TRP A 1 332 ? 32.382 -26.252 -23.932 1.00 41.81 332 TRP A O 1
ATOM 2667 N N . ILE A 1 333 ? 34.151 -27.203 -24.906 1.00 41.34 333 ILE A N 1
ATOM 2668 C CA . ILE A 1 333 ? 34.423 -28.125 -23.782 1.00 41.34 333 ILE A CA 1
ATOM 2669 C C . ILE A 1 333 ? 35.237 -27.465 -22.648 1.00 41.34 333 ILE A C 1
ATOM 2671 O O . ILE A 1 333 ? 35.191 -27.918 -21.505 1.00 41.34 333 ILE A O 1
ATOM 2675 N N . VAL A 1 334 ? 35.908 -26.336 -22.898 1.00 39.19 334 VAL A N 1
ATOM 2676 C CA . VAL A 1 334 ? 36.765 -25.677 -21.889 1.00 39.19 334 VAL A CA 1
ATOM 2677 C C . VAL A 1 334 ? 36.006 -24.640 -21.043 1.00 39.19 334 VAL A C 1
ATOM 2679 O O . VAL A 1 334 ? 36.326 -24.449 -19.873 1.00 39.19 334 VAL A O 1
ATOM 2682 N N . VAL A 1 335 ? 34.924 -24.050 -21.561 1.00 38.75 335 VAL A N 1
ATOM 2683 C CA . VAL A 1 335 ? 34.095 -23.077 -20.813 1.00 38.75 335 VAL A CA 1
ATOM 2684 C C . VAL A 1 335 ? 33.153 -23.766 -19.808 1.00 38.75 335 VAL A C 1
ATOM 2686 O O . VAL A 1 335 ? 32.779 -23.181 -18.794 1.00 38.75 335 VAL A O 1
ATOM 2689 N N . LEU A 1 336 ? 32.844 -25.051 -20.015 1.00 39.91 336 LEU A N 1
ATOM 2690 C CA . LEU A 1 336 ? 31.979 -25.850 -19.134 1.00 39.91 336 LEU A CA 1
ATOM 2691 C C . LEU A 1 336 ? 32.671 -26.391 -17.867 1.00 39.91 336 LEU A C 1
ATOM 2693 O O . LEU A 1 336 ? 31.991 -26.908 -16.986 1.00 39.91 336 LEU A O 1
ATOM 2697 N N . SER A 1 337 ? 33.991 -26.231 -17.721 1.00 36.50 337 SER A N 1
ATOM 2698 C CA . SER A 1 337 ? 34.748 -26.812 -16.594 1.00 36.50 337 SER A CA 1
ATOM 2699 C C . SER A 1 337 ? 35.039 -25.844 -15.435 1.00 36.50 337 SER A C 1
ATOM 2701 O O . SER A 1 337 ? 35.602 -26.259 -14.428 1.00 36.50 337 SER A O 1
ATOM 2703 N N . ILE A 1 338 ? 34.630 -24.570 -15.525 1.00 35.72 338 ILE A N 1
ATOM 2704 C CA . ILE A 1 338 ? 34.861 -23.559 -14.465 1.00 35.72 338 ILE A CA 1
ATOM 2705 C C . ILE A 1 338 ? 33.568 -23.197 -13.699 1.00 35.72 338 ILE A C 1
ATOM 2707 O O . ILE A 1 338 ? 33.618 -22.550 -12.659 1.00 35.72 338 ILE A O 1
ATOM 2711 N N . SER A 1 339 ? 32.402 -23.707 -14.115 1.00 35.28 339 SER A N 1
ATOM 2712 C CA . SER A 1 339 ? 31.128 -23.499 -13.397 1.00 35.28 339 SER A CA 1
ATOM 2713 C C . SER A 1 339 ? 30.768 -24.626 -12.407 1.00 35.28 339 SER A C 1
ATOM 2715 O O . SER A 1 339 ? 29.762 -24.542 -11.710 1.00 35.28 339 SER A O 1
ATOM 2717 N N . PHE A 1 340 ? 31.596 -25.674 -12.290 1.00 32.03 340 PHE A N 1
ATOM 2718 C CA . PHE A 1 340 ? 31.274 -26.879 -11.505 1.00 32.03 340 PHE A CA 1
ATOM 2719 C C . PHE A 1 340 ? 31.829 -26.903 -10.062 1.00 32.03 340 PHE A C 1
ATOM 2721 O O . PHE A 1 340 ? 31.690 -27.906 -9.371 1.00 32.03 340 PHE A O 1
ATOM 2728 N N . CYS A 1 341 ? 32.406 -25.808 -9.551 1.00 29.55 341 CYS A N 1
ATOM 2729 C CA . CYS A 1 341 ? 32.973 -25.762 -8.187 1.00 29.55 341 CYS A CA 1
ATOM 2730 C C . CYS A 1 341 ? 32.311 -24.749 -7.232 1.00 29.55 341 CYS A C 1
ATOM 2732 O O . CYS A 1 341 ? 32.925 -24.357 -6.244 1.00 29.55 341 CYS A O 1
ATOM 2734 N N . LEU A 1 342 ? 31.056 -24.349 -7.472 1.00 31.36 342 LEU A N 1
ATOM 2735 C CA . LEU A 1 342 ? 30.288 -23.507 -6.532 1.00 31.36 342 LEU A CA 1
ATOM 2736 C C . LEU A 1 342 ? 28.883 -24.039 -6.195 1.00 31.36 342 LEU A C 1
ATOM 2738 O O . LEU A 1 342 ? 28.074 -23.321 -5.620 1.00 31.36 342 LEU A O 1
ATOM 2742 N N . PHE A 1 343 ? 28.616 -25.321 -6.467 1.00 34.12 343 PHE A N 1
ATOM 2743 C CA . PHE A 1 343 ? 27.428 -26.037 -5.979 1.00 34.12 343 PHE A CA 1
ATOM 2744 C C . PHE A 1 343 ? 27.817 -27.313 -5.221 1.00 34.12 343 PHE A C 1
ATOM 2746 O O . PHE A 1 343 ? 27.469 -28.432 -5.578 1.00 34.12 343 PHE A O 1
ATOM 2753 N N . ALA A 1 344 ? 28.560 -27.122 -4.140 1.00 31.86 344 ALA A N 1
ATOM 2754 C CA . ALA A 1 344 ? 28.619 -28.029 -3.000 1.00 31.86 344 ALA A CA 1
ATOM 2755 C C . ALA A 1 344 ? 28.936 -27.114 -1.814 1.00 31.86 344 ALA A C 1
ATOM 2757 O O . ALA A 1 344 ? 30.064 -26.678 -1.652 1.00 31.86 344 ALA A O 1
ATOM 2758 N N . SER A 1 345 ? 27.959 -26.594 -1.085 1.00 34.62 345 SER A N 1
ATOM 2759 C CA . SER A 1 345 ? 27.147 -27.370 -0.160 1.00 34.62 345 SER A CA 1
ATOM 2760 C C . SER A 1 345 ? 25.926 -26.558 0.265 1.00 34.62 345 SER A C 1
ATOM 2762 O O . SER A 1 345 ? 26.044 -25.513 0.898 1.00 34.62 345 SER A O 1
ATOM 2764 N N . GLY A 1 346 ? 24.755 -27.084 -0.055 1.00 28.09 346 GLY A N 1
ATOM 2765 C CA . GLY A 1 346 ? 23.474 -26.621 0.446 1.00 28.09 346 GLY A CA 1
ATOM 2766 C C . GLY A 1 346 ? 22.479 -27.726 0.168 1.00 28.09 346 GLY A C 1
ATOM 2767 O O . GLY A 1 346 ? 21.712 -27.645 -0.783 1.00 28.09 346 GLY A O 1
ATOM 2768 N N . SER A 1 347 ? 22.570 -28.814 0.932 1.00 33.22 347 SER A N 1
ATOM 2769 C CA . SER A 1 347 ? 21.485 -29.783 1.024 1.00 33.22 347 SER A CA 1
ATOM 2770 C C . SER A 1 347 ? 20.248 -29.012 1.473 1.00 33.22 347 SER A C 1
ATOM 2772 O O . SER A 1 347 ? 20.133 -28.653 2.645 1.00 33.22 347 SER A O 1
ATOM 2774 N N . PHE A 1 348 ? 19.386 -28.670 0.520 1.00 32.53 348 PHE A N 1
ATOM 2775 C CA . PHE A 1 348 ? 18.116 -28.028 0.795 1.00 32.53 348 PHE A CA 1
ATOM 2776 C C . PHE A 1 348 ? 17.303 -29.007 1.636 1.00 32.53 348 PHE A C 1
ATOM 2778 O O . PHE A 1 348 ? 16.991 -30.113 1.192 1.00 32.53 348 PHE A O 1
ATOM 2785 N N . SER A 1 349 ? 17.028 -28.625 2.877 1.00 35.19 349 SER A N 1
ATOM 2786 C CA . SER A 1 349 ? 16.045 -29.293 3.710 1.00 35.19 349 SER A CA 1
ATOM 2787 C C . SER A 1 349 ? 14.704 -29.228 2.984 1.00 35.19 349 SER A C 1
ATOM 2789 O O . SER A 1 349 ? 14.090 -28.167 2.869 1.00 35.19 349 SER A O 1
ATOM 2791 N N . ILE A 1 350 ? 14.294 -30.372 2.448 1.00 44.19 350 ILE A N 1
ATOM 2792 C CA . ILE A 1 350 ? 12.904 -30.687 2.140 1.00 44.19 350 ILE A CA 1
ATOM 2793 C C . ILE A 1 350 ? 12.174 -30.547 3.478 1.00 44.19 350 ILE A C 1
ATOM 2795 O O . ILE A 1 350 ? 12.433 -31.371 4.343 1.00 44.19 350 ILE A O 1
ATOM 2799 N N . ASP A 1 351 ? 11.450 -29.439 3.692 1.00 48.16 351 ASP A N 1
ATOM 2800 C CA . ASP A 1 351 ? 10.252 -29.340 4.558 1.00 48.16 351 ASP A CA 1
ATOM 2801 C C . ASP A 1 351 ? 9.815 -27.897 4.889 1.00 48.16 351 ASP A C 1
ATOM 2803 O O . ASP A 1 351 ? 8.715 -27.720 5.409 1.00 48.16 351 ASP A O 1
ATOM 2807 N N . ASP A 1 352 ? 10.569 -26.842 4.54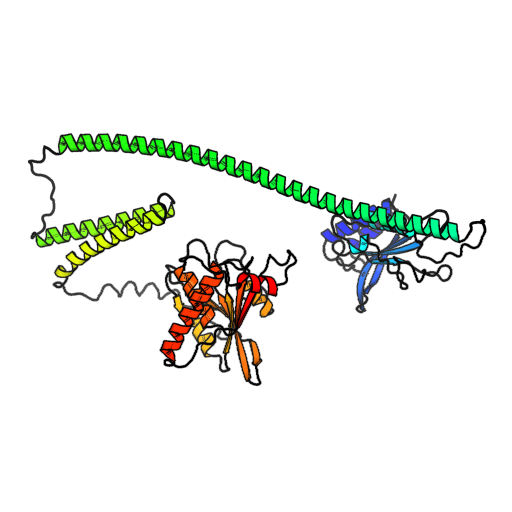5 1.00 58.50 352 ASP A N 1
ATOM 2808 C CA . ASP A 1 352 ? 10.122 -25.466 4.849 1.00 58.50 352 ASP A CA 1
ATOM 2809 C C . ASP A 1 352 ? 9.402 -24.786 3.668 1.00 58.50 352 ASP A C 1
ATOM 2811 O O . ASP A 1 352 ? 9.948 -23.948 2.945 1.00 58.50 352 ASP A O 1
ATOM 2815 N N . PHE A 1 353 ? 8.148 -25.192 3.445 1.00 67.75 353 PHE A N 1
ATOM 2816 C CA . PHE A 1 353 ? 7.240 -24.611 2.439 1.00 67.75 353 PHE A CA 1
ATOM 2817 C C . PHE A 1 353 ? 6.486 -23.375 2.936 1.00 67.75 353 PHE A C 1
ATOM 2819 O O . PHE A 1 353 ? 5.619 -22.846 2.233 1.00 67.75 353 PHE A O 1
ATOM 2826 N N . ARG A 1 354 ? 6.808 -22.885 4.136 1.00 79.38 354 ARG A N 1
ATOM 2827 C CA . ARG A 1 354 ? 6.177 -21.709 4.734 1.00 79.38 354 ARG A CA 1
ATOM 2828 C C . ARG A 1 354 ? 6.830 -20.420 4.229 1.00 79.38 354 ARG A C 1
ATOM 2830 O O . ARG A 1 354 ? 7.288 -19.587 5.004 1.00 79.38 354 ARG A O 1
ATOM 2837 N N . ARG A 1 355 ? 6.915 -20.289 2.904 1.00 84.19 355 ARG A N 1
ATOM 2838 C CA . ARG A 1 355 ? 7.568 -19.176 2.206 1.00 84.19 355 ARG A CA 1
ATOM 2839 C C . ARG A 1 355 ? 6.928 -18.932 0.833 1.00 84.19 355 ARG A C 1
ATOM 2841 O O . ARG A 1 355 ? 6.204 -19.802 0.337 1.00 84.19 355 ARG A O 1
ATOM 2848 N N . PRO A 1 356 ? 7.188 -17.782 0.190 1.00 87.44 356 PRO A N 1
ATOM 2849 C CA . PRO A 1 356 ? 6.686 -17.516 -1.147 1.00 87.44 356 PRO A CA 1
ATOM 2850 C C . PRO A 1 356 ? 7.606 -18.134 -2.213 1.00 87.44 356 PRO A C 1
ATOM 2852 O O . PRO A 1 356 ? 8.830 -18.115 -2.080 1.00 87.44 356 PRO A O 1
ATOM 2855 N N . PHE A 1 357 ? 7.012 -18.640 -3.293 1.00 87.56 357 PHE A N 1
ATOM 2856 C CA . PHE A 1 357 ? 7.700 -19.254 -4.428 1.00 87.56 357 PHE A CA 1
ATOM 2857 C C . PHE A 1 357 ? 7.347 -18.522 -5.727 1.00 87.56 357 PHE A C 1
ATOM 2859 O O . PHE A 1 357 ? 6.170 -18.220 -5.945 1.00 87.56 357 PHE A O 1
ATOM 2866 N N . PRO A 1 358 ? 8.309 -18.243 -6.620 1.00 90.19 358 PRO A N 1
ATOM 2867 C CA . PRO A 1 358 ? 7.982 -17.706 -7.931 1.00 90.19 358 PRO A CA 1
ATOM 2868 C C . PRO A 1 358 ? 7.330 -18.806 -8.776 1.00 90.19 358 PRO A C 1
ATOM 2870 O O . PRO A 1 358 ? 7.855 -19.915 -8.852 1.00 90.19 358 PRO A O 1
ATOM 2873 N N . ILE A 1 359 ? 6.212 -18.498 -9.436 1.00 89.88 359 ILE A N 1
ATOM 2874 C CA . ILE A 1 359 ? 5.615 -19.336 -10.494 1.00 89.88 359 ILE A CA 1
ATOM 2875 C C . ILE A 1 359 ? 6.076 -18.832 -11.856 1.00 89.88 359 ILE A C 1
ATOM 2877 O O . ILE A 1 359 ? 6.393 -19.615 -12.749 1.00 89.88 359 ILE A O 1
ATOM 2881 N N . VAL A 1 360 ? 6.116 -17.513 -12.021 1.00 89.94 360 VAL A N 1
ATOM 2882 C CA . VAL A 1 360 ? 6.543 -16.865 -13.256 1.00 89.94 360 VAL A CA 1
ATOM 2883 C C . VAL A 1 360 ? 7.513 -15.755 -12.919 1.00 89.94 360 VAL A C 1
ATOM 2885 O O . VAL A 1 360 ? 7.278 -14.994 -11.988 1.00 89.94 360 VAL A O 1
ATOM 2888 N N . GLU A 1 361 ? 8.573 -15.646 -13.706 1.00 87.75 361 GLU A N 1
ATOM 2889 C CA . GLU A 1 361 ? 9.643 -14.671 -13.549 1.00 87.75 361 GLU A CA 1
ATOM 2890 C C . GLU A 1 361 ? 9.910 -13.943 -14.876 1.00 87.75 361 GLU A C 1
ATOM 2892 O O . GLU A 1 361 ? 9.693 -14.509 -15.956 1.00 87.75 361 GLU A O 1
ATOM 2897 N N . PRO A 1 362 ? 10.390 -12.691 -14.841 1.00 84.75 362 PRO A N 1
ATOM 2898 C CA . PRO A 1 362 ? 10.832 -12.002 -16.044 1.00 84.75 362 PRO A CA 1
ATOM 2899 C C . PRO A 1 362 ? 12.070 -12.668 -16.655 1.00 84.75 362 PRO A C 1
ATOM 2901 O O . PRO A 1 362 ? 12.961 -13.153 -15.956 1.00 84.75 362 PRO A O 1
ATOM 2904 N N . ASP A 1 363 ? 12.180 -12.627 -17.983 1.00 82.81 363 ASP A N 1
ATOM 2905 C CA . ASP A 1 363 ? 13.478 -12.828 -18.627 1.00 82.81 363 ASP A CA 1
ATOM 2906 C C . ASP A 1 363 ? 14.454 -11.674 -18.292 1.00 82.81 363 ASP A C 1
ATOM 2908 O O . ASP A 1 363 ? 14.022 -10.615 -17.830 1.00 82.81 363 ASP A O 1
ATOM 2912 N N . PRO A 1 364 ? 15.772 -11.832 -18.525 1.00 73.81 364 PRO A N 1
ATOM 2913 C CA . PRO A 1 364 ? 16.759 -10.795 -18.219 1.00 73.81 364 PRO A CA 1
ATOM 2914 C C . PRO A 1 364 ? 16.453 -9.423 -18.841 1.00 73.81 364 PRO A C 1
ATOM 2916 O O . PRO A 1 364 ? 16.798 -8.401 -18.258 1.00 73.81 364 PRO A O 1
ATOM 2919 N N . GLY A 1 365 ? 15.768 -9.386 -19.988 1.00 70.62 365 GLY A N 1
ATOM 2920 C CA . GLY A 1 365 ? 15.332 -8.161 -20.657 1.00 70.62 365 GLY A CA 1
ATOM 2921 C C . GLY A 1 365 ? 13.948 -7.658 -20.232 1.00 70.62 365 GLY A C 1
ATOM 2922 O O . GLY A 1 365 ? 13.476 -6.682 -20.805 1.00 70.62 365 GLY A O 1
ATOM 2923 N N . HIS A 1 366 ? 13.268 -8.308 -19.278 1.00 72.56 366 HIS A N 1
ATOM 2924 C CA . HIS A 1 366 ? 11.890 -8.009 -18.856 1.00 72.56 366 HIS A CA 1
ATOM 2925 C C . HIS A 1 366 ? 10.902 -7.922 -20.037 1.00 72.56 366 HIS A C 1
ATOM 2927 O O . HIS A 1 366 ? 9.949 -7.140 -20.030 1.00 72.56 366 HIS A O 1
ATOM 2933 N N . THR A 1 367 ? 11.130 -8.730 -21.078 1.00 75.19 367 THR A N 1
ATOM 2934 C CA . THR A 1 367 ? 10.272 -8.755 -22.279 1.00 75.19 367 THR A CA 1
ATOM 2935 C C . THR A 1 367 ? 9.417 -10.008 -22.381 1.00 75.19 367 THR A C 1
ATOM 2937 O O . THR A 1 367 ? 8.430 -10.027 -23.120 1.00 75.19 367 THR A O 1
ATOM 2940 N N . LYS A 1 368 ? 9.787 -11.072 -21.666 1.00 81.31 368 LYS A N 1
ATOM 2941 C CA . LYS A 1 368 ? 9.123 -12.378 -21.697 1.00 81.31 368 LYS A CA 1
ATOM 2942 C C . LYS A 1 368 ? 8.907 -12.897 -20.284 1.00 81.31 368 LYS A C 1
ATOM 2944 O O . LYS A 1 368 ? 9.629 -12.524 -19.364 1.00 81.31 368 LYS A O 1
ATOM 2949 N N . LEU A 1 369 ? 7.921 -13.778 -20.162 1.00 84.88 369 LEU A N 1
ATOM 2950 C CA . LEU A 1 369 ? 7.615 -14.524 -18.951 1.00 84.88 369 LEU A CA 1
ATOM 2951 C C . LEU A 1 369 ? 8.283 -15.899 -19.035 1.00 84.88 369 LEU A C 1
ATOM 2953 O O . LEU A 1 369 ? 8.169 -16.581 -20.055 1.00 84.88 369 LEU A O 1
ATOM 2957 N N . ARG A 1 370 ? 8.998 -16.291 -17.983 1.00 87.75 370 ARG A N 1
ATOM 2958 C CA . ARG A 1 370 ? 9.602 -17.614 -17.806 1.00 87.75 370 ARG A CA 1
ATOM 2959 C C . ARG A 1 370 ? 8.909 -18.310 -16.652 1.00 87.75 370 ARG A C 1
ATOM 2961 O O . ARG A 1 370 ? 8.669 -17.691 -15.626 1.00 87.75 370 ARG A O 1
ATOM 2968 N N . ILE A 1 371 ? 8.594 -19.586 -16.821 1.00 88.75 371 ILE A N 1
ATOM 2969 C CA . ILE A 1 371 ? 7.985 -20.369 -15.750 1.00 88.75 371 ILE A CA 1
ATOM 2970 C C . ILE A 1 371 ? 9.093 -20.845 -14.808 1.00 88.75 371 ILE A C 1
ATOM 2972 O O . ILE A 1 371 ? 10.106 -21.381 -15.262 1.00 88.75 371 ILE A O 1
ATOM 2976 N N . SER A 1 372 ? 8.893 -20.650 -13.511 1.00 88.44 372 SER A N 1
ATOM 2977 C CA . SER A 1 372 ? 9.759 -21.173 -12.464 1.00 88.44 372 SER A CA 1
ATOM 2978 C C . SER A 1 372 ? 9.347 -22.602 -12.124 1.00 88.44 372 SER A C 1
ATOM 2980 O O . SER A 1 372 ? 8.184 -22.894 -11.834 1.00 88.44 372 SER A O 1
ATOM 2982 N N . ARG A 1 373 ? 10.329 -23.507 -12.152 1.00 85.56 373 ARG A N 1
ATOM 2983 C CA . ARG A 1 373 ? 10.123 -24.918 -11.809 1.00 85.56 373 ARG A CA 1
ATOM 2984 C C . ARG A 1 373 ? 9.752 -25.095 -10.334 1.00 85.56 373 ARG A C 1
ATOM 2986 O O . ARG A 1 373 ? 8.936 -25.949 -10.023 1.00 85.56 373 ARG A O 1
ATOM 2993 N N . GLU A 1 374 ? 10.304 -24.267 -9.450 1.00 81.62 374 GLU A N 1
ATOM 2994 C CA . GLU A 1 374 ? 10.079 -24.376 -8.005 1.00 81.62 374 GLU A CA 1
ATOM 2995 C C . GLU A 1 374 ? 8.610 -24.113 -7.633 1.00 81.62 374 GLU A C 1
ATOM 2997 O O . GLU A 1 374 ? 8.014 -24.876 -6.876 1.00 81.62 374 GLU A O 1
ATOM 3002 N N . GLY A 1 375 ? 7.995 -23.078 -8.219 1.00 81.69 375 GLY A N 1
ATOM 3003 C CA . GLY A 1 375 ? 6.577 -22.781 -8.008 1.00 81.69 375 GLY A CA 1
ATOM 3004 C C . GLY A 1 375 ? 5.650 -23.830 -8.622 1.00 81.69 375 GLY A C 1
ATOM 3005 O O . GLY A 1 375 ? 4.645 -24.181 -8.011 1.00 81.69 375 GLY A O 1
ATOM 3006 N N . LEU A 1 376 ? 6.000 -24.376 -9.792 1.00 85.12 376 LEU A N 1
ATOM 3007 C CA . LEU A 1 376 ? 5.263 -25.491 -10.400 1.00 85.12 376 LEU A CA 1
ATOM 3008 C C . LEU A 1 376 ? 5.250 -26.723 -9.490 1.00 85.12 376 LEU A C 1
ATOM 3010 O O . LEU A 1 376 ? 4.181 -27.254 -9.209 1.00 85.12 376 LEU A O 1
ATOM 3014 N N . GLU A 1 377 ? 6.412 -27.140 -8.985 1.00 84.75 377 GLU A N 1
ATOM 3015 C CA . GLU A 1 377 ? 6.525 -28.291 -8.080 1.00 84.75 377 GLU A CA 1
ATOM 3016 C C . GLU A 1 377 ? 5.744 -28.083 -6.772 1.00 84.75 377 GLU A C 1
ATOM 3018 O O . GLU A 1 377 ? 5.217 -29.041 -6.205 1.00 84.75 377 GLU A O 1
ATOM 3023 N N . ALA A 1 378 ? 5.648 -26.842 -6.282 1.00 81.56 378 ALA A N 1
ATOM 3024 C CA . ALA A 1 378 ? 4.830 -26.511 -5.117 1.00 81.56 378 ALA A CA 1
ATOM 3025 C C . ALA A 1 378 ? 3.326 -26.683 -5.399 1.00 81.56 378 ALA A C 1
ATOM 3027 O O . ALA A 1 378 ? 2.609 -27.233 -4.566 1.00 81.56 378 ALA A O 1
ATOM 3028 N N . ILE A 1 379 ? 2.857 -26.263 -6.579 1.00 85.50 379 ILE A N 1
ATOM 3029 C CA . ILE A 1 379 ? 1.446 -26.373 -6.981 1.00 85.50 379 ILE A CA 1
ATOM 3030 C C . ILE A 1 379 ? 1.071 -27.819 -7.327 1.00 85.50 379 ILE A C 1
ATOM 3032 O O . ILE A 1 379 ? 0.011 -28.281 -6.917 1.00 85.50 379 ILE A O 1
ATOM 3036 N N . GLU A 1 380 ? 1.936 -28.559 -8.029 1.00 87.19 380 GLU A N 1
ATOM 3037 C CA . GLU A 1 380 ? 1.690 -29.953 -8.444 1.00 87.19 380 GLU A CA 1
ATOM 3038 C C . GLU A 1 380 ? 1.461 -30.912 -7.265 1.00 87.19 380 GLU A C 1
ATOM 3040 O O . GLU A 1 380 ? 0.850 -31.968 -7.428 1.00 87.19 380 GLU A O 1
ATOM 3045 N N . ARG A 1 381 ? 1.929 -30.559 -6.062 1.00 82.94 381 ARG A N 1
ATOM 3046 C CA . ARG A 1 381 ? 1.724 -31.357 -4.843 1.00 82.94 381 ARG A CA 1
ATOM 3047 C C . ARG A 1 381 ? 0.329 -31.215 -4.241 1.00 82.94 381 ARG A C 1
ATOM 3049 O O . ARG A 1 381 ? -0.042 -32.032 -3.398 1.00 82.94 381 ARG A O 1
ATOM 3056 N N . ILE A 1 382 ? -0.427 -30.191 -4.628 1.00 86.69 382 ILE A N 1
ATOM 3057 C CA . ILE A 1 382 ? -1.761 -29.943 -4.091 1.00 86.69 382 ILE A CA 1
ATOM 3058 C C . ILE A 1 382 ? -2.727 -30.961 -4.702 1.00 86.69 382 ILE A C 1
ATOM 3060 O O . ILE A 1 382 ? -2.957 -30.978 -5.907 1.00 86.69 382 ILE A O 1
ATOM 3064 N N . GLN A 1 383 ? -3.278 -31.835 -3.858 1.00 87.19 383 GLN A N 1
ATOM 3065 C CA . GLN A 1 383 ? -4.169 -32.916 -4.300 1.00 87.19 383 GLN A CA 1
ATOM 3066 C C . GLN A 1 383 ? -5.643 -32.501 -4.348 1.00 87.19 383 GLN A C 1
ATOM 3068 O O . GLN A 1 383 ? -6.429 -33.097 -5.084 1.00 87.19 383 GLN A O 1
ATOM 3073 N N . ASN A 1 384 ? -6.024 -31.503 -3.550 1.00 90.38 384 ASN A N 1
ATOM 3074 C CA . ASN A 1 384 ? -7.392 -31.000 -3.504 1.00 90.38 384 ASN A CA 1
ATOM 3075 C C . ASN A 1 384 ? -7.648 -30.033 -4.674 1.00 90.38 384 ASN A C 1
ATOM 3077 O O . ASN A 1 384 ? -6.697 -29.491 -5.245 1.00 90.38 384 ASN A O 1
ATOM 3081 N N . PRO A 1 385 ? -8.920 -29.763 -5.021 1.00 91.56 385 PRO A N 1
ATOM 3082 C CA . PRO A 1 385 ? -9.266 -28.668 -5.920 1.00 91.56 385 PRO A CA 1
ATOM 3083 C C . PRO A 1 385 ? -8.616 -27.356 -5.472 1.00 91.56 385 PRO A C 1
ATOM 3085 O O . PRO A 1 385 ? -8.558 -27.068 -4.277 1.00 91.56 385 PRO A O 1
ATOM 3088 N N . ILE A 1 386 ? -8.128 -26.569 -6.429 1.00 91.19 386 ILE A N 1
ATOM 3089 C CA . ILE A 1 386 ? -7.412 -25.320 -6.161 1.00 91.19 386 ILE A CA 1
ATOM 3090 C C . ILE A 1 386 ? -8.338 -24.138 -6.434 1.00 91.19 386 ILE A C 1
ATOM 3092 O O . ILE A 1 386 ? -8.923 -24.045 -7.513 1.00 91.19 386 ILE A O 1
ATOM 3096 N N . ALA A 1 387 ? -8.409 -23.205 -5.487 1.00 91.75 387 ALA A N 1
ATOM 3097 C CA . ALA A 1 387 ? -8.977 -21.880 -5.705 1.00 91.75 387 ALA A CA 1
ATOM 3098 C C . ALA A 1 387 ? -7.883 -20.825 -5.521 1.00 91.75 387 ALA A C 1
ATOM 3100 O O . ALA A 1 387 ? -7.227 -20.772 -4.482 1.00 91.75 387 ALA A O 1
ATOM 3101 N N . ALA A 1 388 ? -7.668 -19.978 -6.522 1.00 92.75 388 ALA A N 1
ATOM 3102 C CA . ALA A 1 388 ? -6.607 -18.978 -6.479 1.00 92.75 388 ALA A CA 1
ATOM 3103 C C . ALA A 1 388 ? -7.164 -17.585 -6.166 1.00 92.75 388 ALA A C 1
ATOM 3105 O O . ALA A 1 388 ? -8.062 -17.092 -6.852 1.00 92.75 388 ALA A O 1
ATOM 3106 N N . VAL A 1 389 ? -6.597 -16.926 -5.158 1.00 95.00 389 VAL A N 1
ATOM 3107 C CA . VAL A 1 389 ? -6.844 -15.516 -4.844 1.00 95.00 389 VAL A CA 1
ATOM 3108 C C . VAL A 1 389 ? -5.647 -14.713 -5.333 1.00 95.00 389 VAL A C 1
ATOM 3110 O O . VAL A 1 389 ? -4.571 -14.780 -4.741 1.00 95.00 389 VAL A O 1
ATOM 3113 N N . ALA A 1 390 ? -5.816 -13.959 -6.416 1.00 94.50 390 ALA A N 1
ATOM 3114 C CA . ALA A 1 390 ? -4.751 -13.133 -6.978 1.00 94.50 390 ALA A CA 1
ATOM 3115 C C . ALA A 1 390 ? -4.953 -11.664 -6.624 1.00 94.50 390 ALA A C 1
ATOM 3117 O O . ALA A 1 390 ? -6.058 -11.143 -6.762 1.00 94.50 390 ALA A O 1
ATOM 3118 N N . VAL A 1 391 ? -3.885 -10.979 -6.214 1.00 94.06 391 VAL A N 1
ATOM 3119 C CA . VAL A 1 391 ? -3.914 -9.530 -5.975 1.00 94.06 391 VAL A CA 1
ATOM 3120 C C . VAL A 1 391 ? -3.087 -8.823 -7.039 1.00 94.06 391 VAL A C 1
ATOM 3122 O O . VAL A 1 391 ? -1.871 -8.986 -7.099 1.00 94.06 391 VAL A O 1
ATOM 3125 N N . ILE A 1 392 ? -3.748 -7.988 -7.838 1.00 91.69 392 ILE A N 1
ATOM 3126 C CA . ILE A 1 392 ? -3.149 -7.156 -8.888 1.00 91.69 392 ILE A CA 1
ATOM 3127 C C . ILE A 1 392 ? -3.273 -5.670 -8.543 1.00 91.69 392 ILE A C 1
ATOM 3129 O O . ILE A 1 392 ? -4.019 -5.279 -7.646 1.00 91.69 392 ILE A O 1
ATOM 3133 N N . GLY A 1 393 ? -2.519 -4.814 -9.231 1.00 88.88 393 GLY A N 1
ATOM 3134 C CA . GLY A 1 393 ? -2.567 -3.368 -9.007 1.00 88.88 393 GLY A CA 1
ATOM 3135 C C . GLY A 1 393 ? -1.232 -2.654 -9.232 1.00 88.88 393 GLY A C 1
ATOM 3136 O O . GLY A 1 393 ? -0.193 -3.321 -9.366 1.00 88.88 393 GLY A O 1
ATOM 3137 N N . PRO A 1 394 ? -1.230 -1.308 -9.203 1.00 82.69 394 PRO A N 1
ATOM 3138 C CA . PRO A 1 394 ? -0.046 -0.502 -9.477 1.00 82.69 394 PRO A CA 1
ATOM 3139 C C . PRO A 1 394 ? 1.141 -0.855 -8.577 1.00 82.69 394 PRO A C 1
ATOM 3141 O O . PRO A 1 394 ? 1.000 -1.395 -7.469 1.00 82.69 394 PRO A O 1
ATOM 3144 N N . TYR A 1 395 ? 2.355 -0.552 -9.031 1.00 77.88 395 TYR A N 1
ATOM 3145 C CA . TYR A 1 395 ? 3.535 -0.655 -8.182 1.00 77.88 395 TYR A CA 1
ATOM 3146 C C . TYR A 1 395 ? 3.358 0.186 -6.905 1.00 77.88 395 TYR A C 1
ATOM 3148 O O . TYR A 1 395 ? 2.899 1.322 -6.948 1.00 77.88 395 TYR A O 1
ATOM 3156 N N . ARG A 1 396 ? 3.721 -0.403 -5.752 1.00 73.56 396 ARG A N 1
ATOM 3157 C CA . ARG A 1 396 ? 3.604 0.194 -4.402 1.00 73.56 396 ARG A CA 1
ATOM 3158 C C . ARG A 1 396 ? 2.180 0.465 -3.902 1.00 73.56 396 ARG A C 1
ATOM 3160 O O . ARG A 1 396 ? 2.016 1.240 -2.969 1.00 73.56 396 ARG A O 1
ATOM 3167 N N . SER A 1 397 ? 1.173 -0.237 -4.419 1.00 78.38 397 SER A N 1
ATOM 3168 C CA . SER A 1 397 ? -0.185 -0.181 -3.857 1.00 78.38 397 SER A CA 1
ATOM 3169 C C . SER A 1 397 ? -0.383 -1.021 -2.582 1.00 78.38 397 SER A C 1
ATOM 3171 O O . SER A 1 397 ? -1.471 -1.032 -2.028 1.00 78.38 397 SER A O 1
ATOM 3173 N N . GLY A 1 398 ? 0.630 -1.743 -2.085 1.00 80.25 398 GLY A N 1
ATOM 3174 C CA . GLY A 1 398 ? 0.499 -2.549 -0.857 1.00 80.25 398 GLY A CA 1
ATOM 3175 C C . GLY A 1 398 ? -0.091 -3.955 -1.052 1.00 80.25 398 GLY A C 1
ATOM 3176 O O . GLY A 1 398 ? -0.623 -4.521 -0.105 1.00 80.25 398 GLY A O 1
ATOM 3177 N N . LYS A 1 399 ? 0.028 -4.539 -2.252 1.00 87.00 399 LYS A N 1
ATOM 3178 C CA . LYS A 1 399 ? -0.479 -5.889 -2.585 1.00 87.00 399 LYS A CA 1
ATOM 3179 C C . LYS A 1 399 ? 0.070 -6.992 -1.676 1.00 87.00 399 LYS A C 1
ATOM 3181 O O . LYS A 1 399 ? -0.694 -7.661 -0.990 1.00 87.00 399 LYS A O 1
ATOM 3186 N N . SER A 1 400 ? 1.395 -7.102 -1.588 1.00 85.44 400 SER A N 1
ATOM 3187 C CA . SER A 1 400 ? 2.072 -8.084 -0.734 1.00 85.44 400 SER A CA 1
ATOM 3188 C C . SER A 1 400 ? 1.716 -7.895 0.746 1.00 85.44 400 SER A C 1
ATOM 3190 O O . SER A 1 400 ? 1.569 -8.862 1.483 1.00 85.44 400 SER A O 1
ATOM 3192 N N . PHE A 1 401 ? 1.509 -6.644 1.182 1.00 84.25 401 PHE A N 1
ATOM 3193 C CA . PHE A 1 401 ? 1.048 -6.346 2.540 1.00 84.25 401 PHE A CA 1
ATOM 3194 C C . PHE A 1 401 ? -0.380 -6.854 2.779 1.00 84.25 401 PHE A C 1
ATOM 3196 O O . PHE A 1 401 ? -0.610 -7.529 3.777 1.00 84.25 401 PHE A O 1
ATOM 3203 N N . LEU A 1 402 ? -1.312 -6.588 1.857 1.00 86.75 402 LEU A N 1
ATOM 3204 C CA . LEU A 1 402 ? -2.685 -7.095 1.926 1.00 86.75 402 LEU A CA 1
ATOM 3205 C C . LEU A 1 402 ? -2.712 -8.625 2.010 1.00 86.75 402 LEU A C 1
ATOM 3207 O O . LEU A 1 402 ? -3.403 -9.178 2.860 1.00 86.75 402 LEU A O 1
ATOM 3211 N N . LEU A 1 403 ? -1.935 -9.303 1.165 1.00 89.88 403 LEU A N 1
ATOM 3212 C CA . LEU A 1 403 ? -1.835 -10.762 1.172 1.00 89.88 403 LEU A CA 1
ATOM 3213 C C . LEU A 1 403 ? -1.318 -11.302 2.506 1.00 89.88 403 LEU A C 1
ATOM 3215 O O . LEU A 1 403 ? -1.879 -12.257 3.036 1.00 89.88 403 LEU A O 1
ATOM 3219 N N . ASN A 1 404 ? -0.308 -10.655 3.087 1.00 86.19 404 ASN A N 1
ATOM 3220 C CA . ASN A 1 404 ? 0.194 -11.027 4.408 1.00 86.19 404 ASN A CA 1
ATOM 3221 C C . ASN A 1 404 ? -0.870 -10.845 5.499 1.00 86.19 404 ASN A C 1
ATOM 3223 O O . ASN A 1 404 ? -0.979 -11.699 6.372 1.00 86.19 404 ASN A O 1
ATOM 3227 N N . GLN A 1 405 ? -1.694 -9.792 5.431 1.00 84.88 405 GLN A N 1
ATOM 3228 C CA . GLN A 1 405 ? -2.813 -9.614 6.365 1.00 84.88 405 GLN A CA 1
ATOM 3229 C C . GLN A 1 405 ? -3.868 -10.717 6.211 1.00 84.88 405 GLN A C 1
ATOM 3231 O O . GLN A 1 405 ? -4.313 -11.269 7.213 1.00 84.88 405 GLN A O 1
ATOM 3236 N N . LEU A 1 406 ? -4.225 -11.091 4.976 1.00 86.19 406 LEU A N 1
ATOM 3237 C CA . LEU A 1 406 ? -5.172 -12.186 4.717 1.00 86.19 406 LEU A CA 1
ATOM 3238 C C . LEU A 1 406 ? -4.650 -13.537 5.225 1.00 86.19 406 LEU A C 1
ATOM 3240 O O . LEU A 1 406 ? -5.422 -14.342 5.738 1.00 86.19 406 LEU A O 1
ATOM 3244 N N . LEU A 1 407 ? -3.340 -13.763 5.126 1.00 85.50 407 LEU A N 1
ATOM 3245 C CA . LEU A 1 407 ? -2.669 -14.962 5.630 1.00 85.50 407 LEU A CA 1
ATOM 3246 C C . LEU A 1 407 ? -2.358 -14.905 7.137 1.00 85.50 407 LEU A C 1
ATOM 3248 O O . LEU A 1 407 ? -1.869 -15.888 7.687 1.00 85.50 407 LEU A O 1
ATOM 3252 N N . SER A 1 408 ? -2.633 -13.781 7.813 1.00 85.50 408 SER A N 1
ATOM 3253 C CA . SER A 1 408 ? -2.242 -13.531 9.213 1.00 85.50 408 SER A CA 1
ATOM 3254 C C . SER A 1 408 ? -0.732 -13.691 9.464 1.00 85.50 408 SER A C 1
ATOM 3256 O O . SER A 1 408 ? -0.310 -14.178 10.512 1.00 85.50 408 SER A O 1
ATOM 3258 N N . LEU A 1 409 ? 0.090 -13.283 8.492 1.00 81.25 409 LEU A N 1
ATOM 3259 C CA . LEU A 1 409 ? 1.552 -13.362 8.525 1.00 81.25 409 LEU A CA 1
ATOM 3260 C C . LEU A 1 409 ? 2.189 -11.985 8.719 1.00 81.25 409 LEU A C 1
ATOM 3262 O O . LEU A 1 409 ? 1.693 -10.960 8.246 1.00 81.25 409 LEU A O 1
ATOM 3266 N N . SER A 1 410 ? 3.350 -11.965 9.374 1.00 76.12 410 SER A N 1
ATOM 3267 C CA . SER A 1 410 ? 4.171 -10.754 9.460 1.00 76.12 410 SER A CA 1
ATOM 3268 C C . SER A 1 410 ? 4.881 -10.460 8.131 1.00 76.12 410 SER A C 1
ATOM 3270 O O . SER A 1 410 ? 5.093 -11.347 7.305 1.00 76.12 410 SER A O 1
ATOM 3272 N N . CYS A 1 411 ? 5.324 -9.218 7.924 1.00 67.25 411 CYS A N 1
ATOM 3273 C CA . CYS A 1 411 ? 6.094 -8.828 6.735 1.00 67.25 411 CYS A CA 1
ATOM 3274 C C . CYS A 1 411 ? 7.499 -9.458 6.644 1.00 67.25 411 CYS A C 1
ATOM 3276 O O . CYS A 1 411 ? 8.115 -9.381 5.582 1.00 67.25 411 CYS A O 1
ATOM 3278 N N . TYR A 1 412 ? 7.995 -10.057 7.732 1.00 68.00 412 TYR A N 1
ATOM 3279 C CA . TYR A 1 412 ? 9.271 -10.781 7.777 1.00 68.00 412 TYR A CA 1
ATOM 3280 C C . TYR A 1 412 ? 9.128 -12.262 7.412 1.00 68.00 412 TYR A C 1
ATOM 3282 O O . TYR A 1 412 ? 10.116 -12.909 7.083 1.00 68.00 412 TYR A O 1
ATOM 3290 N N . GLU A 1 413 ? 7.906 -12.784 7.491 1.00 74.06 413 GLU A N 1
ATOM 3291 C CA . GLU A 1 413 ? 7.584 -14.195 7.287 1.00 74.06 413 GLU A CA 1
ATOM 3292 C C . GLU A 1 413 ? 6.855 -14.425 5.959 1.00 74.06 413 GLU A C 1
ATOM 3294 O O . GLU A 1 413 ? 7.133 -15.396 5.267 1.00 74.06 413 GLU A O 1
ATOM 3299 N N . GLY A 1 414 ? 5.941 -13.521 5.596 1.00 80.00 414 GLY A N 1
ATOM 3300 C CA . GLY A 1 414 ? 5.125 -13.602 4.388 1.00 80.00 414 GLY A CA 1
ATOM 3301 C C . GLY A 1 414 ? 5.826 -13.133 3.105 1.00 80.00 414 GLY A C 1
ATOM 3302 O O . GLY A 1 414 ? 7.047 -13.174 2.957 1.00 80.00 414 GLY A O 1
ATOM 3303 N N . PHE A 1 415 ? 5.039 -12.638 2.149 1.00 81.81 415 PHE A N 1
ATOM 3304 C CA . PHE A 1 415 ? 5.555 -11.984 0.947 1.00 81.81 415 PHE A CA 1
ATOM 3305 C C . PHE A 1 415 ? 6.403 -10.761 1.322 1.00 81.81 415 PHE A C 1
ATOM 3307 O O . PHE A 1 415 ? 5.988 -9.932 2.137 1.00 81.81 415 PHE A O 1
ATOM 3314 N N . GLY A 1 416 ? 7.585 -10.629 0.717 1.00 72.62 416 GLY A N 1
ATOM 3315 C CA . GLY A 1 416 ? 8.539 -9.577 1.068 1.00 72.62 416 GLY A CA 1
ATOM 3316 C C . GLY A 1 416 ? 7.996 -8.165 0.819 1.00 72.62 416 GLY A C 1
ATOM 3317 O O . GLY A 1 416 ? 7.758 -7.770 -0.321 1.00 72.62 416 GLY A O 1
ATOM 3318 N N . VAL A 1 417 ? 7.869 -7.362 1.881 1.00 59.88 417 VAL A N 1
ATOM 3319 C CA . VAL A 1 417 ? 7.436 -5.954 1.807 1.00 59.88 417 VAL A CA 1
ATOM 3320 C C . VAL A 1 417 ? 8.656 -5.036 1.935 1.00 59.88 417 VAL A C 1
ATOM 3322 O O . VAL A 1 417 ? 9.453 -5.176 2.857 1.00 59.88 417 VAL A O 1
ATOM 3325 N N . GLY A 1 418 ? 8.838 -4.087 1.010 1.00 52.06 418 GLY A N 1
ATOM 3326 C CA . GLY A 1 418 ? 9.983 -3.165 1.023 1.00 52.06 418 GLY A CA 1
ATOM 3327 C C . GLY A 1 418 ? 9.597 -1.699 0.824 1.00 52.06 418 GLY A C 1
ATOM 3328 O O . GLY A 1 418 ? 8.685 -1.392 0.063 1.00 52.06 418 GLY A O 1
ATOM 3329 N N . HIS A 1 419 ? 10.346 -0.791 1.461 1.00 39.75 419 HIS A N 1
ATOM 3330 C CA . HIS A 1 419 ? 10.157 0.668 1.377 1.00 39.75 419 HIS A CA 1
ATOM 3331 C C . HIS A 1 419 ? 10.997 1.360 0.265 1.00 39.75 419 HIS A C 1
ATOM 3333 O O . HIS A 1 419 ? 10.856 2.561 0.035 1.00 39.75 419 HIS A O 1
ATOM 3339 N N . MET A 1 420 ? 11.875 0.630 -0.445 1.00 34.81 420 MET A N 1
ATOM 3340 C CA . MET A 1 420 ? 12.843 1.163 -1.436 1.00 34.81 420 MET A CA 1
ATOM 3341 C C . MET A 1 420 ? 12.352 1.097 -2.902 1.00 34.81 420 MET A C 1
ATOM 3343 O O . MET A 1 420 ? 11.341 0.461 -3.189 1.00 34.81 420 MET A O 1
ATOM 3347 N N . ARG A 1 421 ? 13.008 1.831 -3.829 1.00 37.28 421 ARG A N 1
ATOM 3348 C CA . ARG A 1 421 ? 12.627 2.023 -5.263 1.00 37.28 421 ARG A CA 1
ATOM 3349 C C . ARG A 1 421 ? 12.637 0.762 -6.130 1.00 37.28 421 ARG A C 1
ATOM 3351 O O . ARG A 1 421 ? 12.035 0.793 -7.199 1.00 37.28 421 ARG A O 1
ATOM 3358 N N . ASP A 1 422 ? 13.217 -0.330 -5.652 1.00 41.78 422 ASP A N 1
ATOM 3359 C CA . ASP A 1 422 ? 13.219 -1.596 -6.377 1.00 41.78 422 ASP A CA 1
ATOM 3360 C C . ASP A 1 422 ? 11.927 -2.380 -6.139 1.00 41.78 422 ASP A C 1
ATOM 3362 O O . ASP A 1 422 ? 11.422 -2.492 -5.016 1.00 41.78 422 ASP A O 1
ATOM 3366 N N . THR A 1 423 ? 11.356 -2.925 -7.212 1.00 51.91 423 THR A N 1
ATOM 3367 C CA . THR A 1 423 ? 10.184 -3.796 -7.113 1.00 51.91 423 THR A CA 1
ATOM 3368 C C . THR A 1 423 ? 10.605 -5.117 -6.474 1.00 51.91 423 THR A C 1
ATOM 3370 O O . THR A 1 423 ? 11.318 -5.890 -7.109 1.00 51.91 423 THR A O 1
ATOM 3373 N N . LYS A 1 424 ? 10.195 -5.351 -5.218 1.00 59.16 424 LYS A N 1
ATOM 3374 C CA . LYS A 1 424 ? 10.519 -6.575 -4.464 1.00 59.16 424 LYS A CA 1
ATOM 3375 C C . LYS A 1 424 ? 9.932 -7.827 -5.124 1.00 59.16 424 LYS A C 1
ATOM 3377 O O . LYS A 1 424 ? 10.649 -8.807 -5.272 1.00 59.16 424 LYS A O 1
ATOM 3382 N N . THR A 1 425 ? 8.684 -7.752 -5.587 1.00 57.88 425 THR A N 1
ATOM 3383 C CA . THR A 1 425 ? 8.020 -8.830 -6.335 1.00 57.88 425 THR A CA 1
ATOM 3384 C C . THR A 1 425 ? 8.292 -8.679 -7.833 1.00 57.88 425 THR A C 1
ATOM 3386 O O . THR A 1 425 ? 8.018 -7.621 -8.412 1.00 57.88 425 THR A O 1
ATOM 3389 N N . LYS A 1 426 ? 8.840 -9.728 -8.454 1.00 82.12 426 LYS A N 1
ATOM 3390 C CA . LYS A 1 426 ? 9.120 -9.837 -9.895 1.00 82.12 426 LYS A CA 1
ATOM 3391 C C . LYS A 1 426 ? 8.365 -11.029 -10.475 1.00 82.12 426 LYS A C 1
ATOM 3393 O O . LYS A 1 426 ? 8.595 -12.145 -10.034 1.00 82.12 426 LYS A O 1
ATOM 3398 N N . GLY A 1 427 ? 7.493 -10.809 -11.447 1.00 87.81 427 GLY A N 1
ATOM 3399 C CA . GLY A 1 427 ? 6.620 -11.829 -12.016 1.00 87.81 427 GLY A CA 1
ATOM 3400 C C . GLY A 1 427 ? 5.406 -12.155 -11.136 1.00 87.81 427 GLY A C 1
ATOM 3401 O O . GLY A 1 427 ? 4.762 -11.244 -10.616 1.00 87.81 427 GLY A O 1
ATOM 3402 N N . VAL A 1 428 ? 5.068 -13.438 -10.988 1.00 91.38 428 VAL A N 1
ATOM 3403 C CA . VAL A 1 428 ? 3.925 -13.927 -10.190 1.00 91.38 428 VAL A CA 1
ATOM 3404 C C . VAL A 1 428 ? 4.420 -14.939 -9.166 1.00 91.38 428 VAL A C 1
ATOM 3406 O O . VAL A 1 428 ? 5.084 -15.912 -9.526 1.00 91.38 428 VAL A O 1
ATOM 3409 N N . TRP A 1 429 ? 4.083 -14.711 -7.901 1.00 92.44 429 TRP A N 1
ATOM 3410 C CA . TRP A 1 429 ? 4.526 -15.494 -6.752 1.00 92.44 429 TRP A CA 1
ATOM 3411 C C . TRP A 1 429 ? 3.339 -16.139 -6.052 1.00 92.44 429 TRP A C 1
ATOM 3413 O O . TRP A 1 429 ? 2.266 -15.551 -5.993 1.00 92.44 429 TRP A O 1
ATOM 3423 N N . VAL A 1 430 ? 3.543 -17.321 -5.481 1.00 91.88 430 VAL A N 1
ATOM 3424 C CA . VAL A 1 430 ? 2.542 -18.061 -4.707 1.00 91.88 430 VAL A CA 1
ATOM 3425 C C . VAL A 1 430 ? 3.027 -18.320 -3.297 1.00 91.88 430 VAL A C 1
ATOM 3427 O O . VAL A 1 430 ? 4.209 -18.575 -3.075 1.00 91.88 430 VAL A O 1
ATOM 3430 N N . TRP A 1 431 ? 2.113 -18.269 -2.335 1.00 90.19 431 TRP A N 1
ATOM 3431 C CA . TRP A 1 431 ? 2.401 -18.721 -0.981 1.00 90.19 431 TRP A CA 1
ATOM 3432 C C . TRP A 1 431 ? 2.418 -20.253 -0.926 1.00 90.19 431 TRP A C 1
ATOM 3434 O O . TRP A 1 431 ? 1.445 -20.894 -1.318 1.00 90.19 431 TRP A O 1
ATOM 3444 N N . GLY A 1 432 ? 3.513 -20.848 -0.449 1.00 83.00 432 GLY A N 1
ATOM 3445 C CA . GLY A 1 432 ? 3.736 -22.293 -0.557 1.00 83.00 432 GLY A CA 1
ATOM 3446 C C . GLY A 1 432 ? 2.849 -23.183 0.307 1.00 83.00 432 GLY A C 1
ATOM 3447 O O . GLY A 1 432 ? 2.802 -24.389 0.079 1.00 83.00 432 GLY A O 1
ATOM 3448 N N . THR A 1 433 ? 2.152 -22.623 1.296 1.00 86.25 433 THR A N 1
ATOM 3449 C CA . THR A 1 433 ? 1.226 -23.377 2.152 1.00 86.25 433 THR A CA 1
ATOM 3450 C C . THR A 1 433 ? -0.220 -22.986 1.828 1.00 86.25 433 THR A C 1
ATOM 3452 O O . THR A 1 433 ? -0.620 -21.875 2.180 1.00 86.25 433 THR A O 1
ATOM 3455 N N . PRO A 1 434 ? -1.019 -23.852 1.174 1.00 88.50 434 PRO A N 1
ATOM 3456 C CA . PRO A 1 434 ? -2.415 -23.545 0.878 1.00 88.50 434 PRO A CA 1
ATOM 3457 C C . PRO A 1 434 ? -3.255 -23.439 2.157 1.00 88.50 434 PRO A C 1
ATOM 3459 O O . PRO A 1 434 ? -2.998 -24.116 3.154 1.00 88.50 434 PRO A O 1
ATOM 3462 N N . VAL A 1 435 ? -4.289 -22.600 2.111 1.00 89.88 435 VAL A N 1
ATOM 3463 C CA . VAL A 1 435 ? -5.317 -22.511 3.153 1.00 89.88 435 VAL A CA 1
ATOM 3464 C C . VAL A 1 435 ? -6.459 -23.445 2.780 1.00 89.88 435 VAL A C 1
ATOM 3466 O O . VAL A 1 435 ? -7.127 -23.253 1.770 1.00 89.88 435 VAL A O 1
ATOM 3469 N N . GLU A 1 436 ? -6.695 -24.467 3.592 1.00 91.25 436 GLU A N 1
ATOM 3470 C CA . GLU A 1 436 ? -7.763 -25.437 3.348 1.00 91.25 436 GLU A CA 1
ATOM 3471 C C . GLU A 1 436 ? -9.117 -24.877 3.796 1.00 91.25 436 GLU A C 1
ATOM 3473 O O . GLU A 1 436 ? -9.307 -24.600 4.982 1.00 91.25 436 GLU A O 1
ATOM 3478 N N . LEU A 1 437 ? -10.068 -24.750 2.868 1.00 89.88 437 LEU A N 1
ATOM 3479 C CA . LEU A 1 437 ? -11.442 -24.321 3.139 1.00 89.88 437 LEU A CA 1
ATOM 3480 C C . LEU A 1 437 ? -12.446 -25.359 2.634 1.00 89.88 437 LEU A C 1
ATOM 3482 O O . LEU A 1 437 ? -12.204 -26.042 1.644 1.00 89.88 437 LEU A O 1
ATOM 3486 N N . ASP A 1 438 ? -13.591 -25.460 3.301 1.00 90.88 438 ASP A N 1
ATOM 3487 C CA . ASP A 1 438 ? -14.741 -26.203 2.785 1.00 90.88 438 ASP A CA 1
ATOM 3488 C C . ASP A 1 438 ? -15.602 -25.252 1.942 1.00 90.88 438 ASP A C 1
ATOM 3490 O O . ASP A 1 438 ? -16.144 -24.273 2.462 1.00 90.88 438 ASP A O 1
ATOM 3494 N N . ILE A 1 439 ? -15.666 -25.502 0.633 1.00 88.12 439 ILE A N 1
ATOM 3495 C CA . ILE A 1 439 ? -16.435 -24.710 -0.329 1.00 88.12 439 ILE A CA 1
ATOM 3496 C C . ILE A 1 439 ? -17.473 -25.639 -0.950 1.00 88.12 439 ILE A C 1
ATOM 3498 O O . ILE A 1 439 ? -17.123 -26.596 -1.637 1.00 88.12 439 ILE A O 1
ATOM 3502 N N . ASP A 1 440 ? -18.750 -25.371 -0.679 1.00 87.31 440 ASP A N 1
ATOM 3503 C CA . ASP A 1 440 ? -19.890 -26.156 -1.173 1.00 87.31 440 ASP A CA 1
ATOM 3504 C C . ASP A 1 440 ? -19.799 -27.669 -0.862 1.00 87.31 440 ASP A C 1
ATOM 3506 O O . ASP A 1 440 ? -20.260 -28.512 -1.633 1.00 87.31 440 ASP A O 1
ATOM 3510 N N . GLY A 1 441 ? -19.214 -28.030 0.288 1.00 87.31 441 GLY A N 1
ATOM 3511 C CA . GLY A 1 441 ? -19.026 -29.419 0.721 1.00 87.31 441 GLY A CA 1
ATOM 3512 C C . GLY A 1 441 ? -17.773 -30.086 0.148 1.00 87.31 441 GLY A C 1
ATOM 3513 O O . GLY A 1 441 ? -17.583 -31.293 0.328 1.00 87.31 441 GLY A O 1
ATOM 3514 N N . VAL A 1 442 ? -16.926 -29.332 -0.560 1.00 92.38 442 VAL A N 1
ATOM 3515 C CA . VAL A 1 442 ? -15.669 -29.798 -1.143 1.00 92.38 442 VAL A CA 1
ATOM 3516 C C . VAL A 1 442 ? -14.499 -29.106 -0.456 1.00 92.38 442 VAL A C 1
ATOM 3518 O O . VAL A 1 442 ? -14.323 -27.886 -0.528 1.00 92.38 442 VAL A O 1
ATOM 3521 N N . LYS A 1 443 ? -13.635 -29.913 0.165 1.00 92.50 443 LYS A N 1
ATOM 3522 C CA . LYS A 1 443 ? -12.373 -29.431 0.722 1.00 92.50 443 LYS A CA 1
ATOM 3523 C C . LYS A 1 443 ? -11.475 -28.926 -0.410 1.00 92.50 443 LYS A C 1
ATOM 3525 O O . LYS A 1 443 ? -11.045 -29.707 -1.253 1.00 92.50 443 LYS A O 1
ATOM 3530 N N . THR A 1 444 ? -11.224 -27.626 -0.416 1.00 92.69 444 THR A N 1
ATOM 3531 C CA . THR A 1 444 ? -10.544 -26.883 -1.477 1.00 92.69 444 THR A CA 1
ATOM 3532 C C . THR A 1 444 ? -9.306 -26.202 -0.901 1.00 92.69 444 THR A C 1
ATOM 3534 O O . THR A 1 444 ? -9.370 -25.542 0.138 1.00 92.69 444 THR A O 1
ATOM 3537 N N . SER A 1 445 ? -8.178 -26.338 -1.591 1.00 93.12 445 SER A N 1
ATOM 3538 C CA . SER A 1 445 ? -6.924 -25.669 -1.257 1.00 93.12 445 SER A CA 1
ATOM 3539 C C . SER A 1 445 ? -6.910 -24.265 -1.858 1.00 93.12 445 SER A C 1
ATOM 3541 O O . SER A 1 445 ? -6.823 -24.088 -3.076 1.00 93.12 445 SER A O 1
ATOM 3543 N N . VAL A 1 446 ? -6.985 -23.246 -1.007 1.00 93.56 446 VAL A N 1
ATOM 3544 C CA . VAL A 1 446 ? -6.905 -21.844 -1.419 1.00 93.56 446 VAL A CA 1
ATOM 3545 C C . VAL A 1 446 ? -5.450 -21.395 -1.462 1.00 93.56 446 VAL A C 1
ATOM 3547 O O . VAL A 1 446 ? -4.749 -21.430 -0.450 1.00 93.56 446 VAL A O 1
ATOM 3550 N N . ILE A 1 447 ? -4.998 -20.940 -2.629 1.00 93.50 447 ILE A N 1
ATOM 3551 C CA . ILE A 1 447 ? -3.657 -20.382 -2.826 1.00 93.50 447 ILE A CA 1
ATOM 3552 C C . ILE A 1 447 ? -3.726 -18.876 -3.059 1.00 93.50 447 ILE A C 1
ATOM 3554 O O . ILE A 1 447 ? -4.650 -18.369 -3.694 1.00 93.50 447 ILE A O 1
ATOM 3558 N N . TYR A 1 448 ? -2.719 -18.160 -2.568 1.00 93.62 448 TYR A N 1
ATOM 3559 C CA . TYR A 1 448 ? -2.619 -16.711 -2.706 1.00 93.62 448 TYR A CA 1
ATOM 3560 C C . TYR A 1 448 ? -1.505 -16.347 -3.676 1.00 93.62 448 TYR A C 1
ATOM 3562 O O . TYR A 1 448 ? -0.375 -16.818 -3.518 1.00 93.62 448 TYR A O 1
ATOM 3570 N N . LEU A 1 449 ? -1.832 -15.506 -4.658 1.00 93.88 449 LEU A N 1
ATOM 3571 C CA . LEU A 1 449 ? -0.922 -15.066 -5.707 1.00 93.88 449 LEU A CA 1
ATOM 3572 C C . LEU A 1 449 ? -0.590 -13.578 -5.539 1.00 93.88 449 LEU A C 1
ATOM 3574 O O . LEU A 1 449 ? -1.474 -12.724 -5.649 1.00 93.88 449 LEU A O 1
ATOM 3578 N N . ASP A 1 450 ? 0.688 -13.274 -5.307 1.00 93.19 450 ASP A N 1
ATOM 3579 C CA . ASP A 1 450 ? 1.226 -11.910 -5.331 1.00 93.19 450 ASP A CA 1
ATOM 3580 C C . ASP A 1 450 ? 1.804 -11.613 -6.713 1.00 93.19 450 ASP A C 1
ATOM 3582 O O . ASP A 1 450 ? 2.632 -12.370 -7.231 1.00 93.19 450 ASP A O 1
ATOM 3586 N N . THR A 1 451 ? 1.390 -10.506 -7.322 1.00 91.56 451 THR A N 1
ATOM 3587 C CA . THR A 1 451 ? 1.869 -10.121 -8.651 1.00 91.56 451 THR A CA 1
ATOM 3588 C C . THR A 1 451 ? 2.799 -8.920 -8.590 1.00 91.56 451 THR A C 1
ATOM 3590 O O . THR A 1 451 ? 2.671 -8.010 -7.764 1.00 91.56 451 THR A O 1
ATOM 3593 N N . GLU A 1 452 ? 3.719 -8.859 -9.545 1.00 88.12 452 GLU A N 1
ATOM 3594 C CA . GLU A 1 452 ? 4.479 -7.652 -9.825 1.00 88.12 452 GLU A CA 1
ATOM 3595 C C . GLU A 1 452 ? 3.533 -6.478 -10.110 1.00 88.12 452 GLU A C 1
ATOM 3597 O O . GLU A 1 452 ? 2.492 -6.614 -10.755 1.00 88.12 452 GLU A O 1
ATOM 3602 N N . GLY A 1 453 ? 3.872 -5.311 -9.559 1.00 82.44 453 GLY A N 1
ATOM 3603 C CA . GLY A 1 453 ? 3.103 -4.099 -9.804 1.00 82.44 453 GLY A CA 1
ATOM 3604 C C . GLY A 1 453 ? 3.432 -3.487 -11.156 1.00 82.44 453 GLY A C 1
ATOM 3605 O O . GLY A 1 453 ? 4.612 -3.302 -11.469 1.00 82.44 453 GLY A O 1
ATOM 3606 N N . PHE A 1 454 ? 2.384 -3.133 -11.890 1.00 76.94 454 PHE A N 1
ATOM 3607 C CA . PHE A 1 454 ? 2.477 -2.429 -13.163 1.00 76.94 454 PHE A CA 1
ATOM 3608 C C . PHE A 1 454 ? 2.797 -0.935 -12.976 1.00 76.94 454 PHE A C 1
ATOM 3610 O O . PHE A 1 454 ? 2.779 -0.431 -11.848 1.00 76.94 454 PHE A O 1
ATOM 3617 N N . GLU A 1 455 ? 3.113 -0.230 -14.068 1.00 70.19 455 GLU A N 1
ATOM 3618 C CA . GLU A 1 455 ? 3.530 1.193 -14.077 1.00 70.19 455 GLU A CA 1
ATOM 3619 C C . GLU A 1 455 ? 4.865 1.451 -13.353 1.00 70.19 455 GLU A C 1
ATOM 3621 O O . GLU A 1 455 ? 5.174 2.553 -12.895 1.00 70.19 455 GLU A O 1
ATOM 3626 N N . SER A 1 456 ? 5.709 0.423 -13.267 1.00 59.00 456 SER A N 1
ATOM 3627 C CA . SER A 1 456 ? 7.072 0.576 -12.768 1.00 59.00 456 SER A CA 1
ATOM 3628 C C . SER A 1 456 ? 7.958 1.249 -13.817 1.00 59.00 456 SER A C 1
ATOM 3630 O O . SER A 1 456 ? 8.018 0.822 -14.968 1.00 59.00 456 SER A O 1
ATOM 3632 N N . ILE A 1 457 ? 8.734 2.249 -13.392 1.00 49.88 457 ILE A N 1
ATOM 3633 C CA . ILE A 1 457 ? 9.722 2.938 -14.235 1.00 49.88 457 ILE A CA 1
ATOM 3634 C C . ILE A 1 457 ? 10.685 1.904 -14.849 1.00 49.88 457 ILE A C 1
ATOM 3636 O O . ILE A 1 457 ? 11.251 1.088 -14.122 1.00 49.88 457 ILE A O 1
ATOM 3640 N N . GLY A 1 458 ? 10.861 1.941 -16.175 1.00 49.94 458 GLY A N 1
ATOM 3641 C CA . GLY A 1 458 ? 11.815 1.090 -16.900 1.00 49.94 458 GLY A CA 1
ATOM 3642 C C . GLY A 1 458 ? 11.308 -0.290 -17.343 1.00 49.94 458 GLY A C 1
ATOM 3643 O O . GLY A 1 458 ? 12.116 -1.082 -17.818 1.00 49.94 458 GLY A O 1
ATOM 3644 N N . LYS A 1 459 ? 10.008 -0.601 -17.216 1.00 57.25 459 LYS A N 1
ATOM 3645 C CA . LYS A 1 459 ? 9.410 -1.850 -17.732 1.00 57.25 459 LYS A CA 1
ATOM 3646 C C . LYS A 1 459 ? 8.566 -1.604 -18.978 1.00 57.25 459 LYS A C 1
ATOM 3648 O O . LYS A 1 459 ? 8.112 -0.490 -19.223 1.00 57.25 459 LYS A O 1
ATOM 3653 N N . SER A 1 460 ? 8.377 -2.648 -19.785 1.00 61.00 460 SER A N 1
ATOM 3654 C CA . SER A 1 460 ? 7.512 -2.563 -20.964 1.00 61.00 460 SER A CA 1
ATOM 3655 C C . SER A 1 460 ? 6.042 -2.709 -20.566 1.00 61.00 460 SER A C 1
ATOM 3657 O O . SER A 1 460 ? 5.702 -3.640 -19.842 1.00 61.00 460 SER A O 1
ATOM 3659 N N . ASN A 1 461 ? 5.165 -1.849 -21.096 1.00 68.62 461 ASN A N 1
ATOM 3660 C CA . ASN A 1 461 ? 3.713 -1.977 -20.897 1.00 68.62 461 ASN A CA 1
ATOM 3661 C C . ASN A 1 461 ? 3.221 -3.381 -21.286 1.00 68.62 461 ASN A C 1
ATOM 3663 O O . ASN A 1 461 ? 2.443 -3.987 -20.569 1.00 68.62 461 ASN A O 1
ATOM 3667 N N . VAL A 1 462 ? 3.795 -3.952 -22.351 1.00 77.19 462 VAL A N 1
ATOM 3668 C CA . VAL A 1 462 ? 3.475 -5.306 -22.825 1.00 77.19 462 VAL A CA 1
ATOM 3669 C C . VAL A 1 462 ? 3.792 -6.386 -21.784 1.00 77.19 462 VAL A C 1
ATOM 3671 O O . VAL A 1 462 ? 3.100 -7.398 -21.718 1.00 77.19 462 VAL A O 1
ATOM 3674 N N . TYR A 1 463 ? 4.854 -6.227 -20.993 1.00 82.69 463 TYR A N 1
ATOM 3675 C CA . TYR A 1 463 ? 5.168 -7.161 -19.913 1.00 82.69 463 TYR A CA 1
ATOM 3676 C C . TYR A 1 463 ? 4.143 -7.055 -18.780 1.00 82.69 463 TYR A C 1
ATOM 3678 O O . TYR A 1 463 ? 3.631 -8.080 -18.331 1.00 82.69 463 TYR A O 1
ATOM 3686 N N . ASP A 1 464 ? 3.812 -5.830 -18.374 1.00 83.69 464 ASP A N 1
ATOM 3687 C CA . ASP A 1 464 ? 2.814 -5.564 -17.336 1.00 83.69 464 ASP A CA 1
ATOM 3688 C C . ASP A 1 464 ? 1.440 -6.133 -17.737 1.00 83.69 464 ASP A C 1
ATOM 3690 O O . ASP A 1 464 ? 0.812 -6.839 -16.946 1.00 83.69 464 ASP A O 1
ATOM 3694 N N . ASP A 1 465 ? 1.027 -5.934 -18.994 1.00 82.25 465 ASP A N 1
ATOM 3695 C CA . ASP A 1 465 ? -0.223 -6.467 -19.551 1.00 82.25 465 ASP A CA 1
ATOM 3696 C C . ASP A 1 465 ? -0.252 -8.006 -19.526 1.00 82.25 465 ASP A C 1
ATOM 3698 O O . ASP A 1 465 ? -1.289 -8.617 -19.263 1.00 82.25 465 ASP A O 1
ATOM 3702 N N . ARG A 1 466 ? 0.896 -8.667 -19.739 1.00 84.50 466 ARG A N 1
ATOM 3703 C CA . ARG A 1 466 ? 1.000 -10.136 -19.662 1.00 84.50 466 ARG A CA 1
ATOM 3704 C C . ARG A 1 466 ? 0.907 -10.659 -18.235 1.00 84.50 466 ARG A C 1
ATOM 3706 O O . ARG A 1 466 ? 0.269 -11.687 -18.028 1.00 84.50 466 ARG A O 1
ATOM 3713 N N . ILE A 1 467 ? 1.533 -9.990 -17.264 1.00 87.88 467 ILE A N 1
ATOM 3714 C CA . ILE A 1 467 ? 1.394 -10.341 -15.840 1.00 87.88 467 ILE A CA 1
ATOM 3715 C C . ILE A 1 467 ? -0.063 -10.188 -15.412 1.00 87.88 467 ILE A C 1
ATOM 3717 O O . ILE A 1 467 ? -0.618 -11.087 -14.783 1.00 87.88 467 ILE A O 1
ATOM 3721 N N . PHE A 1 468 ? -0.683 -9.075 -15.801 1.00 87.19 468 PHE A N 1
ATOM 3722 C CA . PHE A 1 468 ? -2.076 -8.771 -15.510 1.00 87.19 468 PHE A CA 1
ATOM 3723 C C . PHE A 1 468 ? -3.021 -9.839 -16.074 1.00 87.19 468 PHE A C 1
ATOM 3725 O O . PHE A 1 468 ? -3.836 -10.405 -15.340 1.00 87.19 468 PHE A O 1
ATOM 3732 N N . ALA A 1 469 ? -2.887 -10.160 -17.362 1.00 85.19 469 ALA A N 1
ATOM 3733 C CA . ALA A 1 469 ? -3.761 -11.126 -18.007 1.00 85.19 469 ALA A CA 1
ATOM 3734 C C . ALA A 1 469 ? -3.545 -12.547 -17.467 1.00 85.19 469 ALA A C 1
ATOM 3736 O O . ALA A 1 469 ? -4.513 -13.255 -17.197 1.00 85.19 469 ALA A O 1
ATOM 3737 N N . LEU A 1 470 ? -2.292 -12.944 -17.213 1.00 87.69 470 LEU A N 1
ATOM 3738 C CA . LEU A 1 470 ? -1.991 -14.239 -16.606 1.00 87.69 470 LEU A CA 1
ATOM 3739 C C . LEU A 1 470 ? -2.603 -14.366 -15.204 1.00 87.69 470 LEU A C 1
ATOM 3741 O O . LEU A 1 470 ? -3.246 -15.369 -14.911 1.00 87.69 470 LEU A O 1
ATOM 3745 N N . ALA A 1 471 ? -2.431 -13.360 -14.344 1.00 89.75 471 ALA A N 1
ATOM 3746 C CA . ALA A 1 471 ? -2.992 -13.378 -12.995 1.00 89.75 471 ALA A CA 1
ATOM 3747 C C . ALA A 1 471 ? -4.525 -13.435 -13.011 1.00 89.75 471 ALA A C 1
ATOM 3749 O O . ALA A 1 471 ? -5.115 -14.161 -12.216 1.00 89.75 471 ALA A O 1
ATOM 3750 N N . THR A 1 472 ? -5.155 -12.730 -13.954 1.00 86.50 472 THR A N 1
ATOM 3751 C CA . THR A 1 472 ? -6.609 -12.767 -14.163 1.00 86.50 472 THR A CA 1
ATOM 3752 C C . THR A 1 472 ? -7.077 -14.172 -14.540 1.00 86.50 472 THR A C 1
ATOM 3754 O O . THR A 1 472 ? -7.978 -14.708 -13.900 1.00 86.50 472 THR A O 1
ATOM 3757 N N . VAL A 1 473 ? -6.419 -14.803 -15.518 1.00 84.81 473 VAL A N 1
ATOM 3758 C CA . VAL A 1 473 ? -6.750 -16.156 -16.001 1.00 84.81 473 VAL A CA 1
ATOM 3759 C C . VAL A 1 473 ? -6.534 -17.234 -14.936 1.00 84.81 473 VAL A C 1
ATOM 3761 O O . VAL A 1 473 ? -7.300 -18.193 -14.879 1.00 84.81 473 VAL A O 1
ATOM 3764 N N . LEU A 1 474 ? -5.492 -17.100 -14.111 1.00 86.44 474 LEU A N 1
ATOM 3765 C CA . LEU A 1 474 ? -5.179 -18.060 -13.049 1.00 86.44 474 LEU A CA 1
ATOM 3766 C C . LEU A 1 474 ? -6.087 -17.919 -11.823 1.00 86.44 474 LEU A C 1
ATOM 3768 O O . LEU A 1 474 ? -6.181 -18.856 -11.034 1.00 86.44 474 LEU A O 1
ATOM 3772 N N . SER A 1 475 ? -6.709 -16.757 -11.628 1.00 90.75 475 SER A N 1
ATOM 3773 C CA . SER A 1 475 ? -7.475 -16.452 -10.422 1.00 90.75 475 SER A CA 1
ATOM 3774 C C . SER A 1 475 ? -8.894 -17.023 -10.443 1.00 90.75 475 SER A C 1
ATOM 3776 O O . SER A 1 475 ? -9.576 -17.017 -11.461 1.00 90.75 475 SER A O 1
ATOM 3778 N N . SER A 1 476 ? -9.368 -17.468 -9.282 1.00 90.69 476 SER A N 1
ATOM 3779 C CA . SER A 1 476 ? -10.794 -17.692 -9.001 1.00 90.69 476 SER A CA 1
ATOM 3780 C C . SER A 1 476 ? -11.432 -16.433 -8.404 1.00 90.69 476 SER A C 1
ATOM 3782 O O . SER A 1 476 ? -12.595 -16.119 -8.667 1.00 90.69 476 SER A O 1
ATOM 3784 N N . VAL A 1 477 ? -10.648 -15.691 -7.617 1.00 93.06 477 VAL A N 1
ATOM 3785 C CA . VAL A 1 477 ? -10.969 -14.353 -7.116 1.00 93.06 477 VAL A CA 1
ATOM 3786 C C . VAL A 1 477 ? -9.825 -13.420 -7.490 1.00 93.06 477 VAL A C 1
ATOM 3788 O O . VAL A 1 477 ? -8.681 -13.645 -7.089 1.00 93.06 477 VAL A O 1
ATOM 3791 N N . LEU A 1 478 ? -10.142 -12.363 -8.229 1.00 92.50 478 LEU A N 1
ATOM 3792 C CA . LEU A 1 478 ? -9.191 -11.325 -8.601 1.00 92.50 478 LEU A CA 1
ATOM 3793 C C . LEU A 1 478 ? -9.431 -10.091 -7.737 1.00 92.50 478 LEU A C 1
ATOM 3795 O O . LEU A 1 478 ? -10.482 -9.460 -7.819 1.00 92.50 478 LEU A O 1
ATOM 3799 N N . VAL A 1 479 ? -8.453 -9.723 -6.919 1.00 93.69 479 VAL A N 1
ATOM 3800 C CA . VAL A 1 479 ? -8.475 -8.489 -6.134 1.00 93.69 479 VAL A CA 1
ATOM 3801 C C . VAL A 1 479 ? -7.700 -7.420 -6.891 1.00 93.69 479 VAL A C 1
ATOM 3803 O O . VAL A 1 479 ? -6.475 -7.489 -7.010 1.00 93.69 479 VAL A O 1
ATOM 3806 N N . TYR A 1 480 ? -8.405 -6.404 -7.377 1.00 91.56 480 TYR A N 1
ATOM 3807 C CA . TYR A 1 480 ? -7.796 -5.243 -8.008 1.00 91.56 480 TYR A CA 1
ATOM 3808 C C . TYR A 1 480 ? -7.567 -4.145 -6.969 1.00 91.56 480 TYR A C 1
ATOM 3810 O O . TYR A 1 480 ? -8.480 -3.417 -6.581 1.00 91.56 480 TYR A O 1
ATOM 3818 N N . ASN A 1 481 ? -6.322 -4.048 -6.505 1.00 89.19 481 ASN A N 1
ATOM 3819 C CA . ASN A 1 481 ? -5.889 -3.130 -5.463 1.00 89.19 481 ASN A CA 1
ATOM 3820 C C . ASN A 1 481 ? -5.413 -1.785 -6.038 1.00 89.19 481 ASN A C 1
ATOM 3822 O O . ASN A 1 481 ? -4.272 -1.662 -6.506 1.00 89.19 481 ASN A O 1
ATOM 3826 N N . LEU A 1 482 ? -6.282 -0.779 -5.958 1.00 84.50 482 LEU A N 1
ATOM 3827 C CA . LEU A 1 482 ? -6.051 0.581 -6.422 1.00 84.50 482 LEU A CA 1
ATOM 3828 C C . LEU A 1 482 ? -5.788 1.551 -5.256 1.00 84.50 482 LEU A C 1
ATOM 3830 O O . LEU A 1 482 ? -6.538 1.578 -4.278 1.00 84.50 482 LEU A O 1
ATOM 3834 N N . PRO A 1 483 ? -4.748 2.398 -5.347 1.00 73.62 483 PRO A N 1
ATOM 3835 C CA . PRO A 1 483 ? -4.504 3.424 -4.338 1.00 73.62 483 PRO A CA 1
ATOM 3836 C C . PRO A 1 483 ? -5.551 4.551 -4.370 1.00 73.62 483 PRO A C 1
ATOM 3838 O O . PRO A 1 483 ? -5.835 5.126 -3.325 1.00 73.62 483 PRO A O 1
ATOM 3841 N N . GLU A 1 484 ? -6.116 4.847 -5.541 1.00 75.62 484 GLU A N 1
ATOM 3842 C CA . GLU A 1 484 ? -7.028 5.969 -5.825 1.00 75.62 484 GLU A CA 1
ATOM 3843 C C . GLU A 1 484 ? -8.273 5.461 -6.587 1.00 75.62 484 GLU A C 1
ATOM 3845 O O . GLU A 1 484 ? -8.543 4.258 -6.611 1.00 75.62 484 GLU A O 1
ATOM 3850 N N . THR A 1 485 ? -9.025 6.365 -7.217 1.00 75.31 485 THR A N 1
ATOM 3851 C CA . THR A 1 485 ? -10.196 6.072 -8.058 1.00 75.31 485 THR A CA 1
ATOM 3852 C C . THR A 1 485 ? -9.911 5.180 -9.276 1.00 75.31 485 THR A C 1
ATOM 3854 O O . THR A 1 485 ? -8.787 5.081 -9.770 1.00 75.31 485 THR A O 1
ATOM 3857 N N . ILE A 1 486 ? -10.977 4.546 -9.781 1.00 80.75 486 ILE A N 1
ATOM 3858 C CA . ILE A 1 486 ? -10.974 3.734 -11.006 1.00 80.75 486 ILE A CA 1
ATOM 3859 C C . ILE A 1 486 ? -10.773 4.650 -12.219 1.00 80.75 486 ILE A C 1
ATOM 3861 O O . ILE A 1 486 ? -11.558 5.576 -12.431 1.00 80.75 486 ILE A O 1
ATOM 3865 N N . ARG A 1 487 ? -9.749 4.382 -13.036 1.00 79.19 487 ARG A N 1
ATOM 3866 C CA . ARG A 1 487 ? -9.452 5.136 -14.263 1.00 79.19 487 ARG A CA 1
ATOM 3867 C C . ARG A 1 487 ? -9.849 4.338 -15.503 1.00 79.19 487 ARG A C 1
ATOM 3869 O O . ARG A 1 487 ? -9.929 3.113 -15.479 1.00 79.19 487 ARG A O 1
ATOM 3876 N N . GLU A 1 488 ? -10.008 5.022 -16.634 1.00 79.56 488 GLU A N 1
ATOM 3877 C CA . GLU A 1 488 ? -10.292 4.379 -17.929 1.00 79.56 488 GLU A CA 1
ATOM 3878 C C . GLU A 1 488 ? -9.228 3.332 -18.311 1.00 79.56 488 GLU A C 1
ATOM 3880 O O . GLU A 1 488 ? -9.552 2.253 -18.803 1.00 79.56 488 GLU A O 1
ATOM 3885 N N . ALA A 1 489 ? -7.957 3.602 -17.994 1.00 78.44 489 ALA A N 1
ATOM 3886 C CA . ALA A 1 489 ? -6.862 2.658 -18.207 1.00 78.44 489 ALA A CA 1
ATOM 3887 C C . ALA A 1 489 ? -7.029 1.346 -17.413 1.00 78.44 489 ALA A C 1
ATOM 3889 O O . ALA A 1 489 ? -6.631 0.289 -17.898 1.00 78.44 489 ALA A O 1
ATOM 3890 N N . ASP A 1 490 ? -7.633 1.390 -16.220 1.00 79.94 490 ASP A N 1
ATOM 3891 C CA . ASP A 1 490 ? -7.897 0.192 -15.413 1.00 79.94 490 ASP A CA 1
ATOM 3892 C C . ASP A 1 490 ? -8.992 -0.673 -16.051 1.00 79.94 490 ASP A C 1
ATOM 3894 O O . ASP A 1 490 ? -8.873 -1.898 -16.099 1.00 79.94 490 ASP A O 1
ATOM 3898 N N . ILE A 1 491 ? -10.025 -0.033 -16.608 1.00 83.25 491 ILE A N 1
ATOM 3899 C CA . ILE A 1 491 ? -11.107 -0.705 -17.342 1.00 83.25 491 ILE A CA 1
ATOM 3900 C C . ILE A 1 491 ? -10.569 -1.322 -18.640 1.00 83.25 491 ILE A C 1
ATOM 3902 O O . ILE A 1 491 ? -10.859 -2.479 -18.939 1.00 83.25 491 ILE A O 1
ATOM 3906 N N . SER A 1 492 ? -9.738 -0.587 -19.385 1.00 82.31 492 SER A N 1
ATOM 3907 C CA . SER A 1 492 ? -9.124 -1.075 -20.626 1.00 82.31 492 SER A CA 1
ATOM 3908 C C . SER A 1 492 ? -8.250 -2.313 -20.391 1.00 82.31 492 SER A C 1
ATOM 3910 O O . SER A 1 492 ? -8.341 -3.279 -21.149 1.00 82.31 492 SER A O 1
ATOM 3912 N N . ARG A 1 493 ? -7.469 -2.345 -19.302 1.00 80.12 493 ARG A N 1
ATOM 3913 C CA . ARG A 1 493 ? -6.669 -3.523 -18.925 1.00 80.12 493 ARG A CA 1
ATOM 3914 C C . ARG A 1 493 ? -7.540 -4.731 -18.592 1.00 80.12 493 ARG A C 1
ATOM 3916 O O . ARG A 1 493 ? -7.246 -5.828 -19.060 1.00 80.12 493 ARG A O 1
ATOM 3923 N N . LEU A 1 494 ? -8.619 -4.538 -17.828 1.00 82.44 494 LEU A N 1
ATOM 3924 C CA . LEU A 1 494 ? -9.576 -5.610 -17.530 1.00 82.44 494 LEU A CA 1
ATOM 3925 C C . LEU A 1 494 ? -10.211 -6.173 -18.805 1.00 82.44 494 LEU A C 1
ATOM 3927 O O . LEU A 1 494 ? -10.269 -7.392 -18.944 1.00 82.44 494 LEU A O 1
ATOM 3931 N N . SER A 1 495 ? -10.615 -5.309 -19.746 1.00 83.56 495 SER A N 1
ATOM 3932 C CA . SER A 1 495 ? -11.129 -5.739 -21.057 1.00 83.56 495 SER A CA 1
ATOM 3933 C C . SER A 1 495 ? -10.115 -6.619 -21.779 1.00 83.56 495 SER A C 1
ATOM 3935 O O . SER A 1 495 ? -10.433 -7.740 -22.164 1.00 83.56 495 SER A O 1
ATOM 3937 N N . PHE A 1 496 ? -8.861 -6.165 -21.858 1.00 82.25 496 PHE A N 1
ATOM 3938 C CA . PHE A 1 496 ? -7.791 -6.915 -22.507 1.00 82.25 496 PHE A CA 1
ATOM 3939 C C . PHE A 1 496 ? -7.553 -8.294 -21.871 1.00 82.25 496 PHE A C 1
ATOM 3941 O O . PHE A 1 496 ? -7.350 -9.276 -22.583 1.00 82.25 496 PHE A O 1
ATOM 3948 N N . ALA A 1 497 ? -7.591 -8.410 -20.539 1.00 80.56 497 ALA A N 1
ATOM 3949 C CA . ALA A 1 497 ? -7.428 -9.710 -19.889 1.00 80.56 497 ALA A CA 1
ATOM 3950 C C . ALA A 1 497 ? -8.592 -10.663 -20.149 1.00 80.56 497 ALA A C 1
ATOM 3952 O O . ALA A 1 497 ? -8.352 -11.859 -20.304 1.00 80.56 497 ALA A O 1
ATOM 3953 N N . VAL A 1 498 ? -9.825 -10.154 -20.191 1.00 80.31 498 VAL A N 1
ATOM 3954 C CA . VAL A 1 498 ? -11.005 -10.960 -20.527 1.00 80.31 498 VAL A CA 1
ATOM 3955 C C . VAL A 1 498 ? -10.917 -11.439 -21.973 1.00 80.31 498 VAL A C 1
ATOM 3957 O O . VAL A 1 498 ? -11.059 -12.634 -22.209 1.00 80.31 498 VAL A O 1
ATOM 3960 N N . GLU A 1 499 ? -10.577 -10.557 -22.915 1.00 82.38 499 GLU A N 1
ATOM 3961 C CA . GLU A 1 499 ? -10.370 -10.912 -24.327 1.00 82.38 499 GLU A CA 1
ATOM 3962 C C . GLU A 1 499 ? -9.290 -11.991 -24.487 1.00 82.38 499 GLU A C 1
ATOM 3964 O O . GLU A 1 499 ? -9.482 -12.986 -25.189 1.00 82.38 499 GLU A O 1
ATOM 3969 N N . LEU A 1 500 ? -8.161 -11.836 -23.786 1.00 78.94 500 LEU A N 1
ATOM 3970 C CA . LEU A 1 500 ? -7.084 -12.819 -23.822 1.00 78.94 500 LEU A CA 1
ATOM 3971 C C . LEU A 1 500 ? -7.530 -14.158 -23.218 1.00 78.94 500 LEU A C 1
ATOM 3973 O O . LEU A 1 500 ? -7.222 -15.218 -23.765 1.00 78.94 500 LEU A O 1
ATOM 3977 N N . ALA A 1 501 ? -8.258 -14.124 -22.101 1.00 75.31 501 ALA A N 1
ATOM 3978 C CA . ALA A 1 501 ? -8.793 -15.319 -21.465 1.00 75.31 501 ALA A CA 1
ATOM 3979 C C . ALA A 1 501 ? -9.761 -16.060 -22.397 1.00 75.31 501 ALA A C 1
ATOM 3981 O O . ALA A 1 501 ? -9.591 -17.259 -22.615 1.00 75.31 501 ALA A O 1
ATOM 3982 N N . GLU A 1 502 ? -10.717 -15.361 -23.007 1.00 76.19 502 GLU A N 1
ATOM 3983 C CA . GLU A 1 502 ? -11.652 -15.937 -23.977 1.00 76.19 502 GLU A CA 1
ATOM 3984 C C . GLU A 1 502 ? -10.919 -16.613 -25.143 1.00 76.19 502 GLU A C 1
ATOM 3986 O O . GLU A 1 502 ? -11.249 -17.745 -25.508 1.00 76.19 502 GLU A O 1
ATOM 3991 N N . GLU A 1 503 ? -9.870 -15.981 -25.680 1.00 77.94 503 GLU A N 1
ATOM 3992 C CA . GLU A 1 503 ? -9.066 -16.563 -26.756 1.00 77.94 503 GLU A CA 1
ATOM 3993 C C . GLU A 1 503 ? -8.329 -17.840 -26.309 1.00 77.94 503 GLU A C 1
ATOM 3995 O O . GLU A 1 503 ? -8.304 -18.838 -27.040 1.00 77.94 503 GLU A O 1
ATOM 4000 N N . PHE A 1 504 ? -7.750 -17.851 -25.104 1.00 71.00 504 PHE A N 1
ATOM 4001 C CA . PHE A 1 504 ? -7.086 -19.038 -24.555 1.00 71.00 504 PHE A CA 1
ATOM 4002 C C . PHE A 1 504 ? -8.072 -20.181 -24.290 1.00 71.00 504 PHE A C 1
ATOM 4004 O O . PHE A 1 504 ? -7.809 -21.317 -24.693 1.00 71.00 504 PHE A O 1
ATOM 4011 N N . TYR A 1 505 ? -9.212 -19.907 -23.655 1.00 67.44 505 TYR A N 1
ATOM 4012 C CA . TYR A 1 505 ? -10.207 -20.931 -23.323 1.00 67.44 505 TYR A CA 1
ATOM 4013 C C . TYR A 1 505 ? -10.910 -21.484 -24.567 1.00 67.44 505 TYR A C 1
ATOM 4015 O O . TYR A 1 505 ? -11.077 -22.705 -24.677 1.00 67.44 505 TYR A O 1
ATOM 4023 N N . GLY A 1 506 ? -11.220 -20.628 -25.547 1.00 67.75 506 GLY A N 1
ATOM 4024 C CA . GLY A 1 506 ? -11.817 -21.035 -26.820 1.00 67.75 506 GLY A CA 1
ATOM 4025 C C . GLY A 1 506 ? -10.931 -21.992 -27.626 1.00 67.75 506 GLY A C 1
ATOM 4026 O O . GLY A 1 506 ? -11.437 -22.891 -28.300 1.00 67.75 506 GLY A O 1
ATOM 4027 N N . ARG A 1 507 ? -9.601 -21.868 -27.514 1.00 67.12 507 ARG A N 1
ATOM 4028 C CA . ARG A 1 507 ? -8.638 -22.774 -28.168 1.00 67.12 507 ARG A CA 1
ATOM 4029 C C . ARG A 1 507 ? -8.482 -24.123 -27.461 1.00 67.12 507 ARG A C 1
ATOM 4031 O O . ARG A 1 507 ? -8.168 -25.107 -28.124 1.00 67.12 507 ARG A O 1
ATOM 4038 N N . VAL A 1 508 ? -8.669 -24.180 -26.140 1.00 63.22 508 VAL A N 1
ATOM 4039 C CA . VAL A 1 508 ? -8.367 -25.377 -25.329 1.00 63.22 508 VAL A CA 1
ATOM 4040 C C . VAL A 1 508 ? -9.555 -26.337 -25.216 1.00 63.22 508 VAL A C 1
ATOM 4042 O O . VAL A 1 508 ? -9.336 -27.545 -25.157 1.00 63.22 508 VAL A O 1
ATOM 4045 N N . LYS A 1 509 ? -10.805 -25.849 -25.202 1.00 56.56 509 LYS A N 1
ATOM 4046 C CA . LYS A 1 509 ? -11.990 -26.703 -24.965 1.00 56.56 509 LYS A CA 1
ATOM 4047 C C . LYS A 1 509 ? -12.937 -26.894 -26.158 1.00 56.56 509 LYS A C 1
ATOM 4049 O O . LYS A 1 509 ? -13.941 -27.587 -26.013 1.00 56.56 509 LYS A O 1
ATOM 4054 N N . GLY A 1 510 ? -12.606 -26.365 -27.338 1.00 54.41 510 GLY A N 1
ATOM 4055 C CA . GLY A 1 510 ? -13.539 -26.331 -28.469 1.00 54.41 510 GLY A CA 1
ATOM 4056 C C . GLY A 1 510 ? -14.629 -25.276 -28.249 1.00 54.41 510 GLY A C 1
ATOM 4057 O O . GLY A 1 510 ? -14.924 -24.906 -27.117 1.00 54.41 510 GLY A O 1
ATOM 4058 N N . GLN A 1 511 ? -15.187 -24.754 -29.339 1.00 53.84 511 GLN A N 1
ATOM 4059 C CA . GLN A 1 511 ? -15.922 -23.479 -29.428 1.00 53.84 511 GLN A CA 1
ATOM 4060 C C . GLN A 1 511 ? -17.186 -23.283 -28.552 1.00 53.84 511 GLN A C 1
ATOM 4062 O O . GLN A 1 511 ? -17.819 -22.242 -28.684 1.00 53.84 511 GLN A O 1
ATOM 4067 N N . ASP A 1 512 ? -17.536 -24.185 -27.630 1.00 54.81 512 ASP A N 1
ATOM 4068 C CA . ASP A 1 512 ? -18.846 -24.182 -26.952 1.00 54.81 512 ASP A CA 1
ATOM 4069 C C . ASP A 1 512 ? -18.817 -23.958 -25.425 1.00 54.81 512 ASP A C 1
ATOM 4071 O O . ASP A 1 512 ? -19.858 -24.053 -24.775 1.00 54.81 512 ASP A O 1
ATOM 4075 N N . ILE A 1 513 ? -17.666 -23.645 -24.814 1.00 57.06 513 ILE A N 1
ATOM 4076 C CA . ILE A 1 513 ? -17.602 -23.334 -23.371 1.00 57.06 513 ILE A CA 1
ATOM 4077 C C . ILE A 1 513 ? -17.207 -21.872 -23.179 1.00 57.06 513 ILE A C 1
ATOM 4079 O O . ILE A 1 513 ? -16.048 -21.505 -23.367 1.00 57.06 513 ILE A O 1
ATOM 4083 N N . ALA A 1 514 ? -18.185 -21.049 -22.788 1.00 59.94 514 ALA A N 1
ATOM 4084 C CA . ALA A 1 514 ? -17.957 -19.661 -22.407 1.00 59.94 514 ALA A CA 1
ATOM 4085 C C . ALA A 1 514 ? -16.998 -19.600 -21.209 1.00 59.94 514 ALA A C 1
ATOM 4087 O O . ALA A 1 514 ? -17.184 -20.306 -20.215 1.00 59.94 514 ALA A O 1
ATOM 4088 N N . PHE A 1 515 ? -15.959 -18.773 -21.319 1.00 66.44 515 PHE A N 1
ATOM 4089 C CA . PHE A 1 515 ? -15.093 -18.462 -20.191 1.00 66.44 515 PHE A CA 1
ATOM 4090 C C . PHE A 1 515 ? -15.903 -17.681 -19.155 1.00 66.44 515 PHE A C 1
ATOM 4092 O O . PHE A 1 515 ? -16.482 -16.643 -19.471 1.00 66.44 515 PHE A O 1
ATOM 4099 N N . GLU A 1 516 ? -15.947 -18.181 -17.924 1.00 69.12 516 GLU A N 1
ATOM 4100 C CA . GLU A 1 516 ? -16.506 -17.428 -16.808 1.00 69.12 516 GLU A CA 1
ATOM 4101 C C . GLU A 1 516 ? -15.349 -16.717 -16.092 1.00 69.12 516 GLU A C 1
ATOM 4103 O O . GLU A 1 516 ? -14.467 -17.390 -15.546 1.00 69.12 516 GLU A O 1
ATOM 4108 N N . PRO A 1 517 ? -15.288 -15.373 -16.130 1.00 70.00 517 PRO A N 1
ATOM 4109 C CA . PRO A 1 517 ? -14.212 -14.636 -15.489 1.00 70.00 517 PRO A CA 1
ATOM 4110 C C . PRO A 1 517 ? -14.247 -14.809 -13.970 1.00 70.00 517 PRO A C 1
ATOM 4112 O O . PRO A 1 517 ? -15.298 -15.005 -13.359 1.00 70.00 517 PRO A O 1
ATOM 4115 N N . ALA A 1 518 ? -13.070 -14.686 -13.355 1.00 76.00 518 ALA A N 1
ATOM 4116 C CA . ALA A 1 518 ? -12.914 -14.693 -11.908 1.00 76.00 518 ALA A CA 1
ATOM 4117 C C . ALA A 1 518 ? -13.845 -13.676 -11.228 1.00 76.00 518 ALA A C 1
ATOM 4119 O O . ALA A 1 518 ? -14.130 -12.603 -11.772 1.00 76.00 518 ALA A O 1
ATOM 4120 N N . LYS A 1 519 ? -14.251 -13.957 -9.984 1.00 87.44 519 LYS A N 1
ATOM 4121 C CA . LYS A 1 519 ? -14.960 -12.958 -9.174 1.00 87.44 519 LYS A CA 1
ATOM 4122 C C . LYS A 1 519 ? -14.025 -11.770 -8.928 1.00 87.44 519 LYS A C 1
ATOM 4124 O O . LYS A 1 519 ? -13.000 -11.920 -8.266 1.00 87.44 519 LYS A O 1
ATOM 4129 N N . LEU A 1 520 ? -14.383 -10.602 -9.455 1.00 87.31 520 LEU A N 1
ATOM 4130 C CA . LEU A 1 520 ? -13.595 -9.376 -9.329 1.00 87.31 520 LEU A CA 1
ATOM 4131 C C . LEU A 1 520 ? -13.971 -8.607 -8.055 1.00 87.31 520 LEU A C 1
ATOM 4133 O O . LEU A 1 520 ? -15.139 -8.294 -7.828 1.00 87.31 520 LEU A O 1
ATOM 4137 N N . VAL A 1 521 ? -12.967 -8.251 -7.257 1.00 89.06 521 VAL A N 1
ATOM 4138 C CA . VAL A 1 521 ? -13.090 -7.391 -6.075 1.00 89.06 521 VAL A CA 1
ATOM 4139 C C . VAL A 1 521 ? -12.227 -6.152 -6.281 1.00 89.06 521 VAL A C 1
ATOM 4141 O O . VAL A 1 521 ? -11.003 -6.248 -6.340 1.00 89.06 521 VAL A O 1
ATOM 4144 N N . TRP A 1 522 ? -12.850 -4.977 -6.353 1.00 86.19 522 TRP A N 1
ATOM 4145 C CA . TRP A 1 522 ? -12.128 -3.704 -6.339 1.00 86.19 522 TRP A CA 1
ATOM 4146 C C . TRP A 1 522 ? -11.807 -3.301 -4.900 1.00 86.19 522 TRP A C 1
ATOM 4148 O O . TRP A 1 522 ? -12.710 -3.173 -4.073 1.00 86.19 522 TRP A O 1
ATOM 4158 N N . LEU A 1 523 ? -10.529 -3.070 -4.607 1.00 85.88 523 LEU A N 1
ATOM 4159 C CA . LEU A 1 523 ? -10.063 -2.539 -3.330 1.00 85.88 523 LEU A CA 1
ATOM 4160 C C . LEU A 1 523 ? -9.461 -1.149 -3.559 1.00 85.88 523 LEU A C 1
ATOM 4162 O O . LEU A 1 523 ? -8.357 -1.036 -4.082 1.00 85.88 523 LEU A O 1
ATOM 4166 N N . ILE A 1 524 ? -10.191 -0.102 -3.171 1.00 81.31 524 ILE A N 1
ATOM 4167 C CA . ILE A 1 524 ? -9.807 1.310 -3.337 1.00 81.31 524 ILE A CA 1
ATOM 4168 C C . ILE A 1 524 ? -9.330 1.853 -1.985 1.00 81.31 524 ILE A C 1
ATOM 4170 O O . ILE A 1 524 ? -10.053 1.726 -1.005 1.00 81.31 524 ILE A O 1
ATOM 4174 N N . GLN A 1 525 ? -8.129 2.435 -1.893 1.00 73.69 525 GLN A N 1
ATOM 4175 C CA . GLN A 1 525 ? -7.517 2.747 -0.588 1.00 73.69 525 GLN A CA 1
ATOM 4176 C C . GLN A 1 525 ? -7.704 4.184 -0.070 1.00 73.69 525 GLN A C 1
ATOM 4178 O O . GLN A 1 525 ? -7.816 4.351 1.143 1.00 73.69 525 GLN A O 1
ATOM 4183 N N . ARG A 1 526 ? -7.674 5.226 -0.920 1.00 60.44 526 ARG A N 1
ATOM 4184 C CA . ARG A 1 526 ? -7.536 6.628 -0.446 1.00 60.44 526 ARG A CA 1
ATOM 4185 C C . ARG A 1 526 ? -8.745 7.550 -0.633 1.00 60.44 526 ARG A C 1
ATOM 4187 O O . ARG A 1 526 ? -8.749 8.617 -0.030 1.00 60.44 526 ARG A O 1
ATOM 4194 N N . ASP A 1 527 ? -9.795 7.135 -1.341 1.00 54.44 527 ASP A N 1
ATOM 4195 C CA . ASP A 1 527 ? -10.881 8.052 -1.744 1.00 54.44 527 ASP A CA 1
ATOM 4196 C C . ASP A 1 527 ? -12.235 7.850 -1.028 1.00 54.44 527 ASP A C 1
ATOM 4198 O O . ASP A 1 527 ? -13.257 8.369 -1.469 1.00 54.44 527 ASP A O 1
ATOM 4202 N N . PHE A 1 528 ? -12.269 7.184 0.134 1.00 55.91 528 PHE A N 1
ATOM 4203 C CA . PHE A 1 528 ? -13.509 7.026 0.925 1.00 55.91 528 PHE A CA 1
ATOM 4204 C C . PHE A 1 528 ? -14.002 8.301 1.637 1.00 55.91 528 PHE A C 1
ATOM 4206 O O . PHE A 1 528 ? -15.031 8.275 2.309 1.00 55.91 528 PHE A O 1
ATOM 4213 N N . LEU A 1 529 ? -13.291 9.424 1.508 1.00 48.47 529 LEU A N 1
ATOM 4214 C CA . LEU A 1 529 ? -13.541 10.637 2.296 1.00 48.47 529 LEU A CA 1
ATOM 4215 C C . LEU A 1 529 ? -14.525 11.629 1.648 1.00 48.47 529 LEU A C 1
ATOM 4217 O O . LEU A 1 529 ? -14.871 12.628 2.273 1.00 48.47 529 LEU A O 1
ATOM 4221 N N . GLN A 1 530 ? -15.012 11.371 0.429 1.00 54.62 530 GLN A N 1
ATOM 4222 C CA . GLN A 1 530 ? -15.954 12.256 -0.272 1.00 54.62 530 GLN A CA 1
ATOM 4223 C C . GLN A 1 530 ? -17.366 11.664 -0.384 1.00 54.62 530 GLN A C 1
ATOM 4225 O O . GLN A 1 530 ? -17.849 11.456 -1.488 1.00 54.62 530 GLN A O 1
ATOM 4230 N N . GLY A 1 531 ? -18.039 11.396 0.740 1.00 56.47 531 GLY A N 1
ATOM 4231 C CA . GLY A 1 531 ? -19.511 11.283 0.842 1.00 56.47 531 GLY A CA 1
ATOM 4232 C C . GLY A 1 531 ? -20.269 10.276 -0.050 1.00 56.47 531 GLY A C 1
ATOM 4233 O O . GLY A 1 531 ? -21.486 10.189 0.077 1.00 56.47 531 GLY A O 1
ATOM 4234 N N . LYS A 1 532 ? -19.598 9.533 -0.934 1.00 64.81 532 LYS A N 1
ATOM 4235 C CA . LYS A 1 532 ? -20.157 8.522 -1.837 1.00 64.81 532 LYS A CA 1
ATOM 4236 C C . LYS A 1 532 ? -19.890 7.133 -1.272 1.00 64.81 532 LYS A C 1
ATOM 4238 O O . LYS A 1 532 ? -18.824 6.864 -0.719 1.00 64.81 532 LYS A O 1
ATOM 4243 N N . SER A 1 533 ? -20.848 6.232 -1.430 1.00 72.25 533 SER A N 1
ATOM 4244 C CA . SER A 1 533 ? -20.652 4.818 -1.120 1.00 72.25 533 SER A CA 1
ATOM 4245 C C . SER A 1 533 ? -19.750 4.139 -2.160 1.00 72.25 533 SER A C 1
A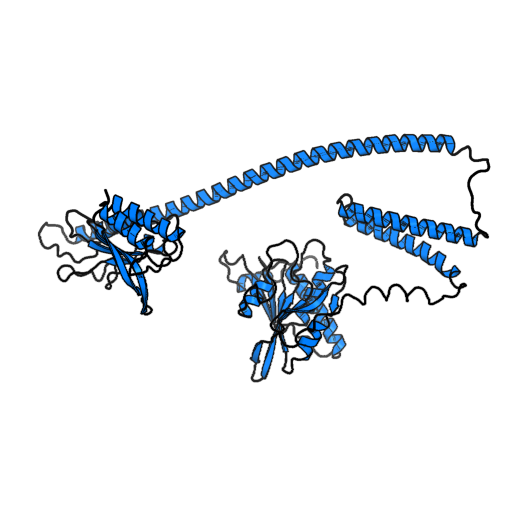TOM 4247 O O . SER A 1 533 ? -19.691 4.548 -3.320 1.00 72.25 533 SER A O 1
ATOM 4249 N N . VAL A 1 534 ? -19.087 3.042 -1.765 1.00 68.75 534 VAL A N 1
ATOM 4250 C CA . VAL A 1 534 ? -18.244 2.212 -2.658 1.00 68.75 534 VAL A CA 1
ATOM 4251 C C . VAL A 1 534 ? -19.006 1.830 -3.931 1.00 68.75 534 VAL A C 1
ATOM 4253 O O . VAL A 1 534 ? -18.469 1.876 -5.034 1.00 68.75 534 VAL A O 1
ATOM 4256 N N . LYS A 1 535 ? -20.279 1.455 -3.766 1.00 75.88 535 LYS A N 1
ATOM 4257 C CA . LYS A 1 535 ? -21.133 0.990 -4.854 1.00 75.88 535 LYS A CA 1
ATOM 4258 C C . LYS A 1 535 ? -21.441 2.109 -5.846 1.00 75.88 535 LYS A C 1
ATOM 4260 O O . LYS A 1 535 ? -21.331 1.887 -7.042 1.00 75.88 535 LYS A O 1
ATOM 4265 N N . GLU A 1 536 ? -21.737 3.313 -5.359 1.00 77.50 536 GLU A N 1
ATOM 4266 C CA . GLU A 1 536 ? -21.972 4.479 -6.219 1.00 77.50 536 GLU A CA 1
ATOM 4267 C C . GLU A 1 536 ? -20.731 4.850 -7.035 1.00 77.50 536 GLU A C 1
ATOM 4269 O O . GLU A 1 536 ? -20.861 5.169 -8.212 1.00 77.50 536 GLU A O 1
ATOM 4274 N N . MET A 1 537 ? -19.531 4.762 -6.449 1.00 73.00 537 MET A N 1
ATOM 4275 C CA . MET A 1 537 ? -18.281 5.022 -7.177 1.00 73.00 537 MET A CA 1
ATOM 4276 C C . MET A 1 537 ? -18.057 4.020 -8.315 1.00 73.00 537 MET A C 1
ATOM 4278 O O . MET A 1 537 ? -17.654 4.409 -9.410 1.00 73.00 537 MET A O 1
ATOM 4282 N N . VAL A 1 538 ? -18.323 2.735 -8.066 1.00 76.19 538 VAL A N 1
ATOM 4283 C CA . VAL A 1 538 ? -18.207 1.682 -9.085 1.00 76.19 538 VAL A CA 1
ATOM 4284 C C . VAL A 1 538 ? -19.275 1.857 -10.167 1.00 76.19 538 VAL A C 1
ATOM 4286 O O . VAL A 1 538 ? -18.949 1.826 -11.351 1.00 76.19 538 VAL A O 1
ATOM 4289 N N . ASP A 1 539 ? -20.529 2.094 -9.782 1.00 82.38 539 ASP A N 1
ATOM 4290 C CA . ASP A 1 539 ? -21.641 2.283 -10.720 1.00 82.38 539 ASP A CA 1
ATOM 4291 C C . ASP A 1 539 ? -21.431 3.526 -11.608 1.00 82.38 539 ASP A C 1
ATOM 4293 O O . ASP A 1 539 ? -21.762 3.508 -12.794 1.00 82.38 539 ASP A O 1
ATOM 4297 N N . GLU A 1 540 ? -20.845 4.597 -11.063 1.00 79.69 540 GLU A N 1
ATOM 4298 C CA . GLU A 1 540 ? -20.467 5.798 -11.814 1.00 79.69 540 GLU A CA 1
ATOM 4299 C C . GLU A 1 540 ? -19.320 5.524 -12.793 1.00 79.69 540 GLU A C 1
ATOM 4301 O O . GLU A 1 540 ? -19.423 5.905 -13.959 1.00 79.69 540 GLU A O 1
ATOM 4306 N N . ALA A 1 541 ? -18.268 4.821 -12.359 1.00 76.06 541 ALA A N 1
ATOM 4307 C CA . ALA A 1 541 ? -17.134 4.463 -13.214 1.00 76.06 541 ALA A CA 1
ATOM 4308 C C . ALA A 1 541 ? -17.527 3.513 -14.360 1.00 76.06 541 ALA A C 1
ATOM 4310 O O . ALA A 1 541 ? -16.964 3.588 -15.449 1.00 76.06 541 ALA A O 1
ATOM 4311 N N . LEU A 1 542 ? -18.509 2.636 -14.134 1.00 81.31 542 LEU A N 1
ATOM 4312 C CA . LEU A 1 542 ? -19.025 1.693 -15.133 1.00 81.31 542 LEU A CA 1
ATOM 4313 C C . LEU A 1 542 ? -20.172 2.265 -15.977 1.00 81.31 542 LEU A C 1
ATOM 4315 O O . LEU A 1 542 ? -20.704 1.579 -16.860 1.00 81.31 542 LEU A O 1
ATOM 4319 N N . ARG A 1 543 ? -20.588 3.512 -15.728 1.00 83.50 543 ARG A N 1
ATOM 4320 C CA . ARG A 1 543 ? -21.687 4.133 -16.461 1.00 83.50 543 ARG A CA 1
ATOM 4321 C C . ARG A 1 543 ? -21.294 4.308 -17.924 1.00 83.50 543 ARG A C 1
ATOM 4323 O O . ARG A 1 543 ? -20.383 5.059 -18.253 1.00 83.50 543 ARG A O 1
ATOM 4330 N N . ARG A 1 544 ? -22.035 3.657 -18.824 1.00 77.50 544 ARG A N 1
ATOM 4331 C CA . ARG A 1 544 ? -21.843 3.823 -20.271 1.00 77.50 544 ARG A CA 1
ATOM 4332 C C . ARG A 1 544 ? -22.093 5.279 -20.663 1.00 77.50 544 ARG A C 1
ATOM 4334 O O . ARG A 1 544 ? -23.201 5.784 -20.481 1.00 77.50 544 ARG A O 1
ATOM 4341 N N . ILE A 1 545 ? -21.079 5.926 -21.226 1.00 75.62 545 ILE A N 1
ATOM 4342 C CA . ILE A 1 545 ? -21.196 7.255 -21.825 1.00 75.62 545 ILE A CA 1
ATOM 4343 C C . ILE A 1 545 ? -21.393 7.046 -23.334 1.00 75.62 545 ILE A C 1
ATOM 4345 O O . ILE A 1 545 ? -20.575 6.366 -23.952 1.00 75.62 545 ILE A O 1
ATOM 4349 N N . PRO A 1 546 ? -22.482 7.550 -23.940 1.00 72.56 546 PRO A N 1
ATOM 4350 C CA . PRO A 1 546 ? -22.691 7.415 -25.376 1.00 72.56 546 PRO A CA 1
ATOM 4351 C C . PRO A 1 546 ? -21.603 8.183 -26.134 1.00 72.56 546 PRO A C 1
ATOM 4353 O O . PRO A 1 546 ? -21.459 9.391 -25.951 1.00 72.56 546 PRO A O 1
ATOM 4356 N N . ASN A 1 547 ? -20.851 7.478 -26.979 1.00 65.00 547 ASN A N 1
ATOM 4357 C CA . ASN A 1 547 ? -19.862 8.090 -27.855 1.00 65.00 547 ASN A CA 1
ATOM 4358 C C . ASN A 1 547 ? -20.570 8.592 -29.121 1.00 65.00 547 ASN A C 1
ATOM 4360 O O . ASN A 1 547 ? -21.153 7.798 -29.858 1.00 65.00 547 ASN A O 1
ATOM 4364 N N . SER A 1 548 ? -20.574 9.903 -29.364 1.00 59.28 548 SER A N 1
ATOM 4365 C CA . SER A 1 548 ? -21.182 10.477 -30.574 1.00 59.28 548 SER A CA 1
ATOM 4366 C C . SER A 1 548 ? -20.357 10.230 -31.841 1.00 59.28 548 SER A C 1
ATOM 4368 O O . SER A 1 548 ? -20.892 10.405 -32.932 1.00 59.28 548 SER A O 1
ATOM 4370 N N . ASP A 1 549 ? -19.103 9.782 -31.698 1.00 53.09 549 ASP A N 1
ATOM 4371 C CA . ASP A 1 549 ? -18.132 9.664 -32.794 1.00 53.09 549 ASP A CA 1
ATOM 4372 C C . ASP A 1 549 ? -17.626 8.228 -33.071 1.00 53.09 549 ASP A C 1
ATOM 4374 O O . ASP A 1 549 ? -16.706 8.056 -33.871 1.00 53.09 549 ASP A O 1
ATOM 4378 N N . GLY A 1 550 ? -18.257 7.195 -32.492 1.00 38.12 550 GLY A N 1
ATOM 4379 C CA . GLY A 1 550 ? -17.944 5.776 -32.758 1.00 38.12 550 GLY A CA 1
ATOM 4380 C C . GLY A 1 550 ? -17.297 5.063 -31.587 1.00 38.12 550 GLY A C 1
ATOM 4381 O O . GLY A 1 550 ? -16.119 5.353 -31.294 1.00 38.12 550 GLY A O 1
#

Organism: NCBI:txid479676

pLDDT: mean 76.96, std 16.68, range [28.09, 96.56]

Foldseek 3Di:
DAPPVQLVVLCCQLPNDDPQHFLADDPVQSVVVSVQVVVQCVVPVQWHKDWDWDQDPVRDTGTWIKTWGFDDQDPPDGTFTKIWTADSPPPQAATWIFTDADPVWQFDCPQPQAHNRRTGHDPCNVPRHPPVDGPNVVSVVVSVSCNLPPGTDDPPPDDDDDPPVVVVVVNVVVVVVVVVVVVVVVVVVVVVVVVVVVVVVVVVVVVVVVVVVVVVVVVVVVVVVVVVVVVVVVVVVVVVVVVCVVCVVDPPDDDDDPDDDPDPLSVLLVVLVVLLVVLVVVLVVLVVCVVVVVDDPVRNVVVNVVSVVVSVVSVVSNVVPPPPDDDDDDPPPPVVPPVPPPPPDDPDPPDPLLEKDAQWFADPLLQDIDGDPRVVVLVVPDPFAEAEEEEAEAQPLCQQVVVCVVVVHDCVRGQPDDPDLDFSDGAKMKRSAFDWDQDPNGTYTYIYIYGTHPPRPPHDPNSSLVSLLVRFLRHLEYEYRAAAADDPVNVVSVVSSLVVNQVVVCVPPPNPDGDDTHHYHYHYHHPPPPPDDPVRSVCVSPDDDDDPPD

Radius of gyration: 39.7 Å; chains: 1; bounding box: 89×67×112 Å

Secondary structure (DSSP, 8-state):
---HHHHHHHHHHHHS--SS--S---HHHHHHHHHHHHHHHHH-TT-EEEEEEEE-TTS-EEEEEEEEEEE---TTS--EEEEEEPPTTTTTSPPEEEEPPBTTBPBPTT-SSB-TTSBB--HHHHT--TTT--HHHHHHHHHHHHHHS-SB-----S-----HHHHHHHHHHHHHHHHHHHHHHHHHHHHHHHHHHHHHHHHHHHHHHHHHHHHHHHHHHHHHHHHHHHHHHHHHHHHHHHHHHHHTT---S----SS--SSHHHHHHHHHHHHHHHHHHHHHHHHHHHHTTSS-HHHHHHHHHHHHHHHHHHHHHHGGGGGGS-----TTTTGGGSSTTS--S----TT---SEEEEEEE-TTSSSEEE-HHHHHHHHT--SPEEEEEEE-BTTS-HHHHHHHHTT--TTTSSPP--SSS-S--SEEEESS-EEEEETTEEEEEEEEEEPPBS-TT--HHHHHHHHHHHHHH-SEEEEEESS---HHHHHHHHHHHHHHHHHHHHHH-TT------EEEEEE-S-TTSS--HHHHHHHHTPPPPPTT-

InterPro domains:
  IPR008883 Ubiquitin E2 variant, N-terminal [PF05743] (34-152)
  IPR008883 Ubiquitin E2 variant, N-terminal [PS51322] (14-156)
  IPR015894 Guanylate-binding protein, N-terminal [PF02263] (368-528)
  IPR016135 Ubiquitin-conjugating enzyme/RWD-like [G3DSA:3.10.110.10] (17-155)
  IPR016135 Ubiquitin-conjugating enzyme/RWD-like [SSF54495] (27-154)
  IPR017916 Steadiness box (SB) domain [PF09454] (259-318)
  IPR017916 Steadiness box (SB) domain [PS51312] (263-331)
  IPR027417 P-loop containing nucleoside triphosphate hydrolase [G3DSA:3.40.50.300] (354-549)
  IPR027417 P-loop containing nucleoside triphosphate hydrolase [SSF52540] (354-528)
  IPR030386 GB1/RHD3-type guanine nucleotide-binding (G) domain [PS51715] (383-550)
  IPR037202 ESCRT assembly domain [SSF140111] (264-319)
  IPR052070 ESCRT-I complex UEV domain-containing protein [PTHR23306] (1-322)

Sequence (550 aa):
MASQSSIQFIDAALFFPTTFPLSYTDPDQKWLIRSHLFSLLQNFPFFRPSMGVFIHNDGATANLLNATGDLQVSRSTPPVPLTIWLHENYPHVAPIVLVSSNSMYPIQRDNPFVDPSGATTSPYLQSWFHPKSNLFDLVHNLVKIFSHNHPLFHNSNLSTLSHPSLVSKMEAMDRLSCTLHYDLMAFRAQSDEEIESSSALQGEMTKRVDITRNMIVGLEHEKSKLKRRVKELTEQGDVLMNWLRVHSRRCDDEGEDGFECVDEASKAVLDCLAKDMALEDLMYALDKAIEQGVVPFGAYIRQVRVLAREQFSHRAMITPHKATHKMKIWDWIVVLSISFCLFASGSFSIDDFRRPFPIVEPDPGHTKLRISREGLEAIERIQNPIAAVAVIGPYRSGKSFLLNQLLSLSCYEGFGVGHMRDTKTKGVWVWGTPVELDIDGVKTSVIYLDTEGFESIGKSNVYDDRIFALATVLSSVLVYNLPETIREADISRLSFAVELAEEFYGRVKGQDIAFEPAKLVWLIQRDFLQGKSVKEMVDEALRRIPNSDG